Protein AF-A0A8T5UXK4-F1 (afdb_monomer)

Secondary structure (DSSP, 8-state):
--SS-TTTS-EEEEE-HHHHHHHHHTT-HHHHHHHHHHH-TTTTTTEEEEE------S-HHHHTS-BEEEEE-TTSEEEEEEPPSSS---S------S-TT---------EEHHHHHHHHHHHHT-S---HHHHHHHHHHHHGGGSTT--SEEE---HHHHHHHHHHHTTSSS--EEE-HHHHHHHHHHHHHHTT---EEEEETTEEEEE---HHHHHHHHHHHH-TTS--S-GGGGGGHHHHHHHHHHHHHHHHHHHHHHHS--SHHHHHHHHHHHHHHHHHHHHHHHHHHHHHHHHHT---SSGGG----TTTTTTTHHHHHHHH-HHHHHHHHHTHHHHHHHHHHHHHHHHTTS--EEEEEEETTEEEEEEEE-HHHHHHHHHS--SS-TTTHHHHTTEEEE-TT--EEEEHHHHHHHHHHHHHHHHHHHHHHTT---HHHHHHHTT-SHHHHHHHHHHHSPPP--

Sequence (469 aa):
MLKESLFKENLNISIDSESFQDLLLNKNKNAEIILEQLTSSENVKYFEIIRSPLETDSPELLKKIPYFTIKETQDSKLRYGMNDLSALYTHNPLKISEHPNNILSYSQIRFTRKISYEIGKRILNKSDLNEAEINAMKLMIIQPYLKSNAKIFITENPLILKCKEKFYHIIDYPPIIVNLEIAKEIIGLYMRYKNNYDININSDNININFPINKHEFYENSLLLKISNLPFRSDNFGDLTKPLINRFLYLLMSLDEIGIQHYNGTDRTSMFNSLYHFNYFLSLITGIFDNLAIITKNKYEIFAETNNDITLNPKNSKKIILKGIKQKNESLYKHLVYYSEFIGLIHELRNTIMHNEMLENGAFHKNPYVVAKGVKIPNKIFKKLKMCPNDLDKSKKHEFWGVLTVDSNNNGYVDLFKFTKSSCIELFRFTNTYMELIGQNNFIMVLKKEKSSYPEFLELFEKNKFDLVL

Solvent-accessible surface area (backbone atoms only — not comparable to full-atom values): 26357 Å² total; per-residue (Å²): 89,68,97,53,54,55,67,80,59,61,43,24,35,31,36,37,40,68,44,51,44,58,36,53,78,67,66,34,61,69,59,49,53,51,51,51,55,57,65,30,82,86,36,46,82,50,40,46,66,38,27,46,70,64,95,69,92,58,64,70,74,66,72,75,47,52,42,40,42,77,45,74,43,98,83,49,36,40,47,72,47,66,75,81,88,90,86,85,90,84,81,83,83,79,87,75,76,98,54,101,82,72,84,69,89,72,80,80,67,76,47,25,66,66,52,26,42,57,53,36,26,64,62,70,71,42,97,70,78,56,71,69,53,32,50,45,33,44,59,60,67,46,42,51,70,40,94,72,48,25,53,30,34,40,40,70,50,65,68,51,70,72,38,47,72,57,46,45,77,75,44,85,62,55,41,50,78,33,38,68,71,58,44,42,38,52,52,30,43,45,34,52,72,72,70,48,54,58,34,60,43,81,54,97,93,41,78,45,76,43,84,41,54,73,66,58,47,44,48,58,56,45,46,76,58,27,36,18,49,78,75,88,54,84,86,67,58,81,65,50,54,64,43,52,51,35,52,42,52,33,55,53,28,49,46,53,24,43,46,28,66,67,32,41,91,50,73,64,36,52,51,52,28,49,54,33,48,53,51,34,42,52,31,54,53,48,43,42,34,46,52,29,49,54,48,30,65,76,67,68,48,83,63,98,47,76,82,44,48,32,61,46,58,90,61,12,70,70,46,47,52,49,49,34,46,77,75,37,57,67,52,35,52,52,51,60,61,43,34,43,45,50,37,43,50,54,49,50,42,49,48,37,75,72,59,85,42,60,58,82,40,85,36,62,86,39,102,48,48,71,46,62,21,43,46,37,56,36,72,58,44,54,33,62,75,61,32,77,67,96,60,57,81,85,49,48,46,61,51,50,18,48,75,51,66,49,97,81,52,25,28,23,27,27,59,49,43,28,51,40,43,49,47,56,52,48,33,55,50,49,26,55,49,30,38,66,76,68,37,60,48,42,56,61,50,38,54,74,70,66,49,69,58,55,60,50,49,54,50,48,64,71,45,46,56,54,64,88,112

Structure (mmCIF, N/CA/C/O backbone):
data_AF-A0A8T5UXK4-F1
#
_entry.id   AF-A0A8T5UXK4-F1
#
loop_
_atom_site.group_PDB
_atom_site.id
_atom_site.type_symbol
_atom_site.label_atom_id
_atom_site.label_alt_id
_atom_site.label_comp_id
_atom_site.label_asym_id
_atom_site.label_entity_id
_atom_site.label_seq_id
_atom_site.pdbx_PDB_ins_code
_atom_site.Cartn_x
_atom_site.Cartn_y
_atom_site.Cartn_z
_atom_site.occupancy
_atom_site.B_iso_or_equiv
_atom_site.auth_seq_id
_atom_site.auth_comp_id
_atom_site.auth_asym_id
_atom_site.auth_atom_id
_atom_site.pdbx_PDB_model_num
ATOM 1 N N . MET A 1 1 ? 16.036 -11.511 -10.199 1.00 48.56 1 MET A N 1
ATOM 2 C CA . MET A 1 1 ? 15.850 -10.636 -9.026 1.00 48.56 1 MET A CA 1
ATOM 3 C C . MET A 1 1 ? 17.142 -9.884 -8.736 1.00 48.56 1 MET A C 1
ATOM 5 O O . MET A 1 1 ? 18.206 -10.457 -8.955 1.00 48.56 1 MET A O 1
ATOM 9 N N . LEU A 1 2 ? 17.049 -8.610 -8.335 1.00 49.19 2 LEU A N 1
ATOM 10 C CA . LEU A 1 2 ? 18.198 -7.721 -8.137 1.00 49.19 2 LEU A CA 1
ATOM 11 C C . LEU A 1 2 ? 19.174 -8.336 -7.120 1.00 49.19 2 LEU A C 1
ATOM 13 O O . LEU A 1 2 ? 18.777 -8.677 -6.009 1.00 49.19 2 LEU A O 1
ATOM 17 N N . LYS A 1 3 ? 20.452 -8.473 -7.494 1.00 49.97 3 LYS A N 1
ATOM 18 C CA . LYS A 1 3 ? 21.532 -8.763 -6.531 1.00 49.97 3 LYS A CA 1
ATOM 19 C C . LYS A 1 3 ? 21.742 -7.604 -5.547 1.00 49.97 3 LYS A C 1
ATOM 21 O O . LYS A 1 3 ? 22.418 -7.769 -4.537 1.00 49.97 3 LYS A O 1
ATOM 26 N N . GLU A 1 4 ? 21.152 -6.452 -5.845 1.00 60.50 4 GLU A N 1
ATOM 27 C CA . GLU A 1 4 ? 21.333 -5.191 -5.144 1.00 60.50 4 GLU A CA 1
ATOM 28 C C . GLU A 1 4 ? 19.994 -4.665 -4.624 1.00 60.50 4 GLU A C 1
ATOM 30 O O . GLU A 1 4 ? 18.942 -4.859 -5.231 1.00 60.50 4 GLU A O 1
ATOM 35 N N . SER A 1 5 ? 20.027 -3.995 -3.475 1.00 74.81 5 SER A N 1
ATOM 36 C CA . SER A 1 5 ? 18.825 -3.421 -2.868 1.00 74.81 5 SER A CA 1
ATOM 37 C C . SER A 1 5 ? 18.276 -2.285 -3.729 1.00 74.81 5 SER A C 1
ATOM 39 O O . SER A 1 5 ? 19.013 -1.374 -4.113 1.00 74.81 5 SER A O 1
ATOM 41 N N . LEU A 1 6 ? 16.967 -2.331 -3.992 1.00 81.38 6 LEU A N 1
ATOM 42 C CA . LEU A 1 6 ? 16.263 -1.341 -4.807 1.00 81.38 6 LEU A CA 1
ATOM 43 C C . LEU A 1 6 ? 16.404 0.080 -4.241 1.00 81.38 6 LEU A C 1
ATOM 45 O O . LEU A 1 6 ? 16.559 1.021 -5.009 1.00 81.38 6 LEU A O 1
ATOM 49 N N . PHE A 1 7 ? 16.375 0.238 -2.913 1.00 84.00 7 PHE A N 1
ATOM 50 C CA . PHE A 1 7 ? 16.282 1.554 -2.270 1.00 84.00 7 PHE A CA 1
ATOM 51 C C . PHE A 1 7 ? 17.618 2.147 -1.791 1.00 84.00 7 PHE A C 1
ATOM 53 O O . PHE A 1 7 ? 17.647 3.295 -1.346 1.00 84.00 7 PHE A O 1
ATOM 60 N N . LYS A 1 8 ? 18.744 1.421 -1.883 1.00 80.38 8 LYS A N 1
ATOM 61 C CA . LYS A 1 8 ? 20.048 1.933 -1.408 1.00 80.38 8 LYS A CA 1
ATOM 62 C C . LYS A 1 8 ? 20.527 3.165 -2.179 1.00 80.38 8 LYS A C 1
ATOM 64 O O . LYS A 1 8 ? 20.945 4.142 -1.561 1.00 80.38 8 LYS A O 1
ATOM 69 N N . GLU A 1 9 ? 20.413 3.142 -3.496 1.00 85.31 9 GLU A N 1
ATOM 70 C CA . GLU A 1 9 ? 20.922 4.181 -4.402 1.00 85.31 9 GLU A CA 1
ATOM 71 C C . GLU A 1 9 ? 19.779 5.034 -4.956 1.00 85.31 9 GLU A C 1
ATOM 73 O O . GLU A 1 9 ? 18.682 5.003 -4.394 1.00 85.31 9 GLU A O 1
ATOM 78 N N . ASN A 1 10 ? 20.048 5.794 -6.021 1.00 86.94 10 ASN A N 1
ATOM 79 C CA . ASN A 1 10 ? 19.015 6.403 -6.846 1.00 86.94 10 ASN A CA 1
ATOM 80 C C . ASN A 1 10 ? 18.145 5.319 -7.491 1.00 86.94 10 ASN A C 1
ATOM 82 O O . ASN A 1 10 ? 18.608 4.212 -7.801 1.00 86.94 10 ASN A O 1
ATOM 86 N N . LEU A 1 11 ? 16.861 5.632 -7.650 1.00 89.38 11 LEU A N 1
ATOM 87 C CA . LEU A 1 11 ? 15.908 4.717 -8.248 1.00 89.38 11 LEU A CA 1
ATOM 88 C C . LEU A 1 11 ? 15.863 4.954 -9.755 1.00 89.38 11 LEU A C 1
ATOM 90 O O . LEU A 1 11 ? 15.383 5.987 -10.223 1.00 89.38 11 LEU A O 1
ATOM 94 N N . ASN A 1 12 ? 16.361 3.972 -10.502 1.00 90.69 12 ASN A N 1
ATOM 95 C CA . ASN A 1 12 ? 16.486 4.068 -11.949 1.00 90.69 12 ASN A CA 1
ATOM 96 C C . ASN A 1 12 ? 15.210 3.523 -12.594 1.00 90.69 12 ASN A C 1
ATOM 98 O O . ASN A 1 12 ? 14.883 2.343 -12.439 1.00 90.69 12 ASN A O 1
ATOM 102 N N . ILE A 1 13 ? 14.477 4.386 -13.289 1.00 92.19 13 ILE A N 1
ATOM 103 C CA . ILE A 1 13 ? 13.129 4.125 -13.791 1.00 92.19 13 ILE A CA 1
ATOM 104 C C . ILE A 1 13 ? 13.110 4.306 -15.304 1.00 92.19 13 ILE A C 1
ATOM 106 O O . ILE A 1 13 ? 13.585 5.301 -15.845 1.00 92.19 13 ILE A O 1
ATOM 110 N N . SER A 1 14 ? 12.513 3.343 -15.989 1.00 93.19 14 SER A N 1
ATOM 111 C CA . SER A 1 14 ? 12.133 3.469 -17.387 1.00 93.19 14 SER A CA 1
ATOM 112 C C . SER A 1 14 ? 10.615 3.539 -17.496 1.00 93.19 14 SER A C 1
ATOM 114 O O . SER A 1 14 ? 9.914 2.785 -16.818 1.00 93.19 14 SER A O 1
ATOM 116 N N . ILE A 1 15 ? 10.101 4.430 -18.339 1.00 94.19 15 ILE A N 1
ATOM 117 C CA . ILE A 1 15 ? 8.664 4.549 -18.604 1.00 94.19 15 ILE A CA 1
ATOM 118 C C . ILE A 1 15 ? 8.342 4.236 -20.061 1.00 94.19 15 ILE A C 1
ATOM 120 O O .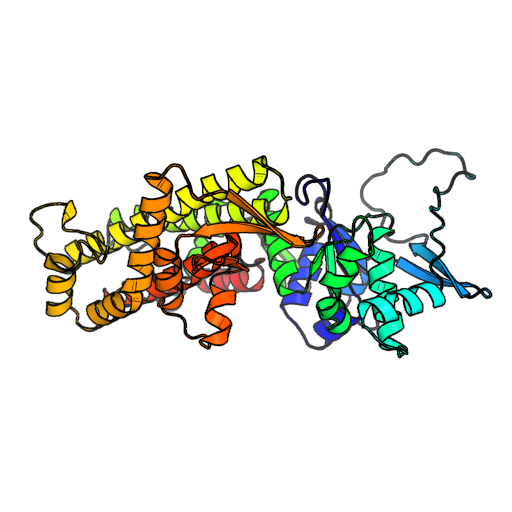 ILE A 1 15 ? 9.085 4.574 -20.986 1.00 94.19 15 ILE A O 1
ATOM 124 N N . ASP A 1 16 ? 7.204 3.590 -20.261 1.00 94.44 16 ASP A N 1
ATOM 125 C CA . ASP A 1 16 ? 6.630 3.369 -21.576 1.00 94.44 16 ASP A CA 1
ATOM 126 C C . ASP A 1 16 ? 5.883 4.620 -22.058 1.00 94.44 16 ASP A C 1
ATOM 128 O O . ASP A 1 16 ? 4.783 4.919 -21.592 1.00 94.44 16 ASP A O 1
ATOM 132 N N . SER A 1 17 ? 6.494 5.360 -22.984 1.00 92.62 17 SER A N 1
ATOM 133 C CA . SER A 1 17 ? 5.953 6.602 -23.534 1.00 92.62 17 SER A CA 1
ATOM 134 C C . SER A 1 17 ? 4.574 6.433 -24.160 1.00 92.62 17 SER A C 1
ATOM 136 O O . SER A 1 17 ? 3.774 7.348 -24.028 1.00 92.62 17 SER A O 1
ATOM 138 N N . GLU A 1 18 ? 4.286 5.306 -24.819 1.00 91.81 18 GLU A N 1
ATOM 139 C CA . GLU A 1 18 ? 2.985 5.081 -25.471 1.00 91.81 18 GLU A CA 1
ATOM 140 C C . GLU A 1 18 ? 1.888 4.952 -24.413 1.00 91.81 18 GLU A C 1
ATOM 142 O O . GLU A 1 18 ? 0.936 5.731 -24.409 1.00 91.81 18 GLU A O 1
ATOM 147 N N . SER A 1 19 ? 2.110 4.079 -23.421 1.00 93.12 19 SER A N 1
ATOM 148 C CA . SER A 1 19 ? 1.223 3.952 -22.260 1.00 93.12 19 SER A CA 1
ATOM 149 C C . SER A 1 19 ? 0.988 5.306 -21.580 1.00 93.12 19 SER A C 1
ATOM 151 O O . SER A 1 19 ? -0.153 5.695 -21.345 1.00 93.12 19 SER A O 1
ATOM 153 N N . PHE A 1 20 ? 2.056 6.046 -21.259 1.00 93.12 20 PHE A N 1
ATOM 154 C CA . PHE A 1 20 ? 1.928 7.331 -20.566 1.00 93.12 20 PHE A CA 1
ATOM 155 C C . PHE A 1 20 ? 1.267 8.408 -21.428 1.00 93.12 20 PHE A C 1
ATOM 157 O O . PHE A 1 20 ? 0.506 9.207 -20.892 1.00 93.12 20 PHE A O 1
ATOM 164 N N . GLN A 1 21 ? 1.510 8.442 -22.739 1.00 91.75 21 GLN A N 1
ATOM 165 C CA . GLN A 1 21 ? 0.845 9.385 -23.633 1.00 91.75 21 GLN A CA 1
ATOM 166 C C . GLN A 1 21 ? -0.669 9.172 -23.619 1.00 91.75 21 GLN A C 1
ATOM 168 O O . GLN A 1 21 ? -1.404 10.130 -23.373 1.00 91.75 21 GLN A O 1
ATOM 173 N N . ASP A 1 22 ? -1.130 7.933 -23.785 1.00 91.19 22 ASP A N 1
ATOM 174 C CA . ASP A 1 22 ? -2.557 7.609 -23.746 1.00 91.19 22 ASP A CA 1
ATOM 175 C C . ASP A 1 22 ? -3.181 7.964 -22.390 1.00 91.19 22 ASP A C 1
ATOM 177 O O . ASP A 1 22 ? -4.264 8.548 -22.319 1.00 91.19 22 ASP A O 1
ATOM 181 N N . LEU A 1 23 ? -2.488 7.659 -21.292 1.00 92.50 23 LEU A N 1
ATOM 182 C CA . LEU A 1 23 ? -2.947 7.972 -19.939 1.00 92.50 23 LEU A CA 1
ATOM 183 C C . LEU A 1 23 ? -3.082 9.483 -19.699 1.00 92.50 23 LEU A C 1
ATOM 185 O O . LEU A 1 23 ? -4.084 9.920 -19.132 1.00 92.50 23 LEU A O 1
ATOM 189 N N . LEU A 1 24 ? -2.106 10.281 -20.137 1.00 90.62 24 LEU A N 1
ATOM 190 C CA . LEU A 1 24 ? -2.116 11.737 -19.973 1.00 90.62 24 LEU A CA 1
ATOM 191 C C . LEU A 1 24 ? -3.183 12.405 -20.847 1.00 90.62 24 LEU A C 1
ATOM 193 O O . LEU A 1 24 ? -3.889 13.292 -20.374 1.00 90.62 24 LEU A O 1
ATOM 197 N N . LEU A 1 25 ? -3.362 11.952 -22.093 1.00 89.75 25 LEU A N 1
ATOM 198 C CA . LEU A 1 25 ? -4.440 12.439 -22.965 1.00 89.75 25 LEU A CA 1
ATOM 199 C C . LEU A 1 25 ? -5.825 12.183 -22.352 1.00 89.75 25 LEU A C 1
ATOM 201 O O . LEU A 1 25 ? -6.734 13.000 -22.494 1.00 89.75 25 LEU A O 1
ATOM 205 N N . ASN A 1 26 ? -5.957 11.091 -21.598 1.00 90.50 26 ASN A N 1
ATOM 206 C CA . ASN A 1 26 ? -7.164 10.736 -20.857 1.00 90.50 26 ASN A CA 1
ATOM 207 C C . ASN A 1 26 ? -7.222 11.317 -19.428 1.00 90.50 26 ASN A C 1
ATOM 209 O O . ASN A 1 26 ? -8.090 10.917 -18.650 1.00 90.50 26 ASN A O 1
ATOM 213 N N . LYS A 1 27 ? -6.333 12.258 -19.065 1.00 89.06 27 LYS A N 1
ATOM 214 C CA . LYS A 1 27 ? -6.278 12.916 -17.741 1.00 89.06 27 LYS A CA 1
ATOM 215 C C . LYS A 1 27 ? -6.198 11.922 -16.577 1.00 89.06 27 LYS A C 1
ATOM 217 O O . LYS A 1 27 ? -6.875 12.059 -15.550 1.00 89.06 27 LYS A O 1
ATOM 222 N N . ASN A 1 28 ? -5.412 10.859 -16.749 1.00 90.44 28 ASN A N 1
ATOM 223 C CA . ASN A 1 28 ? -5.184 9.889 -15.690 1.00 90.44 28 ASN A CA 1
ATOM 224 C C . ASN A 1 28 ? -4.323 10.512 -14.582 1.00 90.44 28 ASN A C 1
ATOM 226 O O . ASN A 1 28 ? -3.107 10.644 -14.715 1.00 90.44 28 ASN A O 1
ATOM 230 N N . LYS A 1 29 ? -4.961 10.813 -13.449 1.00 85.69 29 LYS A N 1
ATOM 231 C CA . LYS A 1 29 ? -4.320 11.451 -12.290 1.00 85.69 29 LYS A CA 1
ATOM 232 C C . LYS A 1 29 ? -3.095 10.705 -11.762 1.00 85.69 29 LYS A C 1
ATOM 234 O O . LYS A 1 29 ? -2.141 11.334 -11.330 1.00 85.69 29 LYS A O 1
ATOM 239 N N . ASN A 1 30 ? -3.094 9.369 -11.776 1.00 86.94 30 ASN A N 1
ATOM 240 C CA . ASN A 1 30 ? -1.950 8.610 -11.261 1.00 86.94 30 ASN A CA 1
ATOM 241 C C . ASN A 1 30 ? -0.724 8.760 -12.170 1.00 86.94 30 ASN A C 1
ATOM 243 O O . ASN A 1 30 ? 0.391 8.851 -11.662 1.00 86.94 30 ASN A O 1
ATOM 247 N N . ALA A 1 31 ? -0.926 8.809 -13.491 1.00 90.69 31 ALA A N 1
ATOM 248 C CA . ALA A 1 31 ? 0.154 9.073 -14.435 1.00 90.69 31 ALA A CA 1
ATOM 249 C C . ALA A 1 31 ? 0.726 10.486 -14.246 1.00 90.69 31 ALA A C 1
ATOM 251 O O . ALA A 1 31 ? 1.945 10.634 -14.193 1.00 90.69 31 ALA A O 1
ATOM 252 N N . GLU A 1 32 ? -0.141 11.492 -14.078 1.00 87.56 32 GLU A N 1
ATOM 253 C CA . GLU A 1 32 ? 0.258 12.876 -13.785 1.00 87.56 32 GLU A CA 1
ATOM 254 C C . GLU A 1 32 ? 1.106 12.946 -12.508 1.00 87.56 32 GLU A C 1
ATOM 256 O O . GLU A 1 32 ? 2.269 13.335 -12.581 1.00 87.56 32 GLU A O 1
ATOM 261 N N . ILE A 1 33 ? 0.590 12.442 -11.378 1.00 85.25 33 ILE A N 1
ATOM 262 C CA . ILE A 1 33 ? 1.294 12.438 -10.083 1.00 85.25 33 ILE A CA 1
ATOM 263 C C . ILE A 1 33 ? 2.657 11.748 -10.191 1.00 85.25 33 ILE A C 1
ATOM 265 O O . ILE A 1 33 ? 3.653 12.261 -9.682 1.00 85.25 33 ILE A O 1
ATOM 269 N N . ILE A 1 34 ? 2.728 10.586 -10.855 1.00 89.12 34 ILE A N 1
ATOM 270 C CA . ILE A 1 34 ? 3.999 9.880 -11.049 1.00 89.12 34 ILE A CA 1
ATOM 271 C C . ILE A 1 34 ? 4.983 10.771 -11.811 1.00 89.12 34 ILE A C 1
ATOM 273 O O . ILE A 1 34 ? 6.104 10.957 -11.345 1.00 89.12 34 ILE A O 1
ATOM 277 N N . LEU A 1 35 ? 4.594 11.347 -12.951 1.00 88.88 35 LEU A N 1
ATOM 278 C CA . LEU A 1 35 ? 5.514 12.158 -13.749 1.00 88.88 35 LEU A CA 1
ATOM 279 C C . LEU A 1 35 ? 5.935 13.444 -13.041 1.00 88.88 35 LEU A C 1
ATOM 281 O O . LEU A 1 35 ? 7.113 13.793 -13.079 1.00 88.88 35 LEU A O 1
ATOM 285 N N . GLU A 1 36 ? 5.015 14.138 -12.381 1.00 84.56 36 GLU A N 1
ATOM 286 C CA . GLU A 1 36 ? 5.309 15.364 -11.635 1.00 84.56 36 GLU A CA 1
ATOM 287 C C . GLU A 1 36 ? 6.342 15.118 -10.542 1.00 84.56 36 GLU A C 1
ATOM 289 O O . GLU A 1 36 ? 7.294 15.875 -10.376 1.00 84.56 36 GLU A O 1
ATOM 294 N N . GLN A 1 37 ? 6.200 14.008 -9.835 1.00 83.88 37 GLN A N 1
ATOM 295 C CA . GLN A 1 37 ? 7.103 13.644 -8.762 1.00 83.88 37 GLN A CA 1
ATOM 296 C C . GLN A 1 37 ? 8.458 13.167 -9.269 1.00 83.88 37 GLN A C 1
ATOM 298 O O . GLN A 1 37 ? 9.480 13.502 -8.676 1.00 83.88 37 GLN A O 1
ATOM 303 N N . LEU A 1 38 ? 8.474 12.416 -10.369 1.00 86.75 38 LEU A N 1
ATOM 304 C CA . LEU A 1 38 ? 9.701 11.974 -11.019 1.00 86.75 38 LEU A CA 1
ATOM 305 C C . LEU A 1 38 ? 10.478 13.148 -11.639 1.00 86.75 38 LEU A C 1
ATOM 307 O O . LEU A 1 38 ? 11.703 13.112 -11.688 1.00 86.75 38 LEU A O 1
ATOM 311 N N . THR A 1 39 ? 9.790 14.203 -12.083 1.00 84.88 39 THR A N 1
ATOM 312 C CA . THR A 1 39 ? 10.406 15.354 -12.769 1.00 84.88 39 THR A CA 1
ATOM 313 C C . THR A 1 39 ? 10.548 16.612 -11.908 1.00 84.88 39 THR A C 1
ATOM 315 O O . THR A 1 39 ? 11.133 17.591 -12.372 1.00 84.88 39 THR A O 1
ATOM 318 N N . SER A 1 40 ? 10.052 16.610 -10.664 1.00 81.12 40 SER A N 1
ATOM 319 C CA . SER A 1 40 ? 10.208 17.732 -9.729 1.00 81.12 40 SER A CA 1
ATOM 320 C C . SER A 1 40 ? 11.686 18.002 -9.448 1.00 81.12 40 SER A C 1
ATOM 322 O O . SER A 1 40 ? 12.443 17.076 -9.153 1.00 81.12 40 SER A O 1
ATOM 324 N N . SER A 1 41 ? 12.096 19.273 -9.494 1.00 79.00 41 SER A N 1
ATOM 325 C CA . SER A 1 41 ? 13.489 19.702 -9.299 1.00 79.00 41 SER A CA 1
ATOM 326 C C . SER A 1 41 ? 14.094 19.200 -7.987 1.00 79.00 41 SER A C 1
ATOM 328 O O . SER A 1 41 ? 15.270 18.845 -7.952 1.00 79.00 41 SER A O 1
ATOM 330 N N . GLU A 1 42 ? 13.287 19.103 -6.929 1.00 79.81 42 GLU A N 1
ATOM 331 C CA . GLU A 1 42 ? 13.713 18.583 -5.624 1.00 79.81 42 GLU A CA 1
ATOM 332 C C . GLU A 1 42 ? 13.943 17.069 -5.626 1.00 79.81 42 GLU A C 1
ATOM 334 O O . GLU A 1 42 ? 14.748 16.548 -4.846 1.00 79.81 42 GLU A O 1
ATOM 339 N N . ASN A 1 43 ? 13.260 16.361 -6.526 1.00 83.62 43 ASN A N 1
ATOM 340 C CA . ASN A 1 43 ? 13.241 14.909 -6.585 1.00 83.62 43 ASN A CA 1
ATOM 341 C C . ASN A 1 43 ? 14.219 14.316 -7.601 1.00 83.62 43 ASN A C 1
ATOM 343 O O . ASN A 1 43 ? 14.570 13.144 -7.476 1.00 83.62 43 ASN A O 1
ATOM 347 N N . VAL A 1 44 ? 14.725 15.108 -8.553 1.00 83.12 44 VAL A N 1
ATOM 348 C CA . VAL A 1 44 ? 15.713 14.660 -9.557 1.00 83.12 44 VAL A CA 1
ATOM 349 C C . VAL A 1 44 ? 16.968 14.056 -8.907 1.00 83.12 44 VAL A C 1
ATOM 351 O O . VAL A 1 44 ? 17.596 13.171 -9.476 1.00 83.12 44 VAL A O 1
ATOM 354 N N . LYS A 1 45 ? 17.310 14.449 -7.672 1.00 87.00 45 LYS A N 1
ATOM 355 C CA . LYS A 1 45 ? 18.420 13.842 -6.913 1.00 87.00 45 LYS A CA 1
ATOM 356 C C . LYS A 1 45 ? 18.175 12.389 -6.487 1.00 87.00 45 LYS A C 1
ATOM 358 O O . LYS A 1 45 ? 19.132 11.706 -6.145 1.00 87.00 45 LYS A O 1
ATOM 363 N N . TYR A 1 46 ? 16.921 11.934 -6.472 1.00 89.00 46 TYR A N 1
ATOM 364 C CA . TYR A 1 46 ? 16.528 10.593 -6.036 1.00 89.00 46 TYR A CA 1
ATOM 365 C C . TYR A 1 46 ? 16.234 9.634 -7.194 1.00 89.00 46 TYR A C 1
ATOM 367 O O . TYR A 1 46 ? 16.227 8.420 -6.964 1.00 89.00 46 TYR A O 1
ATOM 375 N N . PHE A 1 47 ? 15.984 10.144 -8.402 1.00 90.25 47 PHE A N 1
ATOM 376 C CA . PHE A 1 47 ? 15.513 9.357 -9.540 1.00 90.25 47 PHE A CA 1
ATOM 377 C C . PHE A 1 47 ? 16.383 9.566 -10.777 1.00 90.25 47 PHE A C 1
ATOM 379 O O . PHE A 1 47 ? 16.679 10.694 -11.156 1.00 90.25 47 PHE A O 1
ATOM 386 N N . GLU A 1 48 ? 16.705 8.474 -11.468 1.00 89.62 48 GLU A N 1
ATOM 387 C CA . GLU A 1 48 ? 17.220 8.528 -12.838 1.00 89.62 48 GLU A CA 1
ATOM 388 C C . GLU A 1 48 ? 16.139 7.992 -13.769 1.00 89.62 48 GLU A C 1
ATOM 390 O O . GLU A 1 48 ? 15.817 6.805 -13.725 1.00 89.62 48 GLU A O 1
ATOM 395 N N . ILE A 1 49 ? 15.544 8.855 -14.593 1.00 89.12 49 ILE A N 1
ATOM 396 C CA . ILE A 1 49 ? 14.398 8.472 -15.424 1.00 89.12 49 ILE A CA 1
ATOM 397 C C . ILE A 1 49 ? 14.761 8.526 -16.899 1.00 89.12 49 ILE A C 1
ATOM 399 O O . ILE A 1 49 ? 15.409 9.461 -17.364 1.00 89.12 49 ILE A O 1
ATOM 403 N N . ILE A 1 50 ? 14.293 7.529 -17.640 1.00 89.69 50 ILE A N 1
ATOM 404 C CA . ILE A 1 50 ? 14.333 7.492 -19.098 1.00 89.69 50 ILE A CA 1
ATOM 405 C C . ILE A 1 50 ? 12.980 7.018 -19.634 1.00 89.69 50 ILE A C 1
ATOM 407 O O . ILE A 1 50 ? 12.254 6.300 -18.951 1.00 89.69 50 ILE A O 1
ATOM 411 N N . ARG A 1 51 ? 12.620 7.392 -20.860 1.00 90.00 51 ARG A N 1
ATOM 412 C CA . ARG A 1 51 ? 11.403 6.900 -21.521 1.00 90.00 51 ARG A CA 1
ATOM 413 C C . ARG A 1 51 ? 11.685 6.178 -22.834 1.00 90.00 51 ARG A C 1
ATOM 415 O O . ARG A 1 51 ? 12.708 6.422 -23.479 1.00 90.00 51 ARG A O 1
ATOM 422 N N . SER A 1 52 ? 10.767 5.301 -23.239 1.00 88.94 52 SER A N 1
ATOM 423 C CA . SER A 1 52 ? 10.794 4.667 -24.562 1.00 88.94 52 SER A CA 1
ATOM 424 C C . SER A 1 52 ? 10.661 5.702 -25.689 1.00 88.94 52 SER A C 1
ATOM 426 O O . SER A 1 52 ? 10.090 6.775 -25.476 1.00 88.94 52 SER A O 1
ATOM 428 N N . PRO A 1 53 ? 11.209 5.442 -26.888 1.00 82.00 53 PRO A N 1
ATOM 429 C CA . PRO A 1 53 ? 11.101 6.377 -27.999 1.00 82.00 53 PRO A CA 1
ATOM 430 C C . PRO A 1 53 ? 9.643 6.530 -28.426 1.00 82.00 53 PRO A C 1
ATOM 432 O O . PRO A 1 53 ? 8.989 5.553 -28.778 1.00 82.00 53 PRO A O 1
ATOM 435 N N . LEU A 1 54 ? 9.171 7.771 -28.425 1.00 81.56 54 LEU A N 1
ATOM 436 C CA . LEU A 1 54 ? 7.899 8.175 -29.009 1.00 81.56 54 LEU A CA 1
ATOM 437 C C . LEU A 1 54 ? 8.011 9.648 -29.394 1.00 81.56 54 LEU A C 1
ATOM 439 O O . LEU A 1 54 ? 8.392 10.473 -28.549 1.00 81.56 54 LEU A O 1
ATOM 443 N N . GLU A 1 55 ? 7.717 9.951 -30.658 1.00 69.12 55 GLU A N 1
ATOM 444 C CA . GLU A 1 55 ? 7.435 11.315 -31.098 1.00 69.12 55 GLU A CA 1
ATOM 445 C C . GLU A 1 55 ? 6.080 11.691 -30.509 1.00 69.12 55 GLU A C 1
ATOM 447 O O . GLU A 1 55 ? 5.054 11.108 -30.841 1.00 69.12 55 GLU A O 1
ATOM 452 N N . THR A 1 56 ? 6.115 12.573 -29.518 1.00 61.12 56 THR A N 1
ATOM 453 C CA . THR A 1 56 ? 4.978 12.831 -28.645 1.00 61.12 56 THR A CA 1
ATOM 454 C C . THR A 1 56 ? 4.465 14.249 -28.854 1.00 61.12 56 THR A C 1
ATOM 456 O O . THR A 1 56 ? 5.152 15.219 -28.519 1.00 61.12 56 THR A O 1
ATOM 459 N N . ASP A 1 57 ? 3.209 14.363 -29.276 1.00 62.62 57 ASP A N 1
ATOM 460 C CA . ASP A 1 57 ? 2.443 15.616 -29.222 1.00 62.62 57 ASP A CA 1
ATOM 461 C C . ASP A 1 57 ? 1.946 15.934 -27.794 1.00 62.62 57 ASP A C 1
ATOM 463 O O . ASP A 1 57 ? 1.441 17.023 -27.533 1.00 62.62 57 ASP A O 1
ATOM 467 N N . SER A 1 58 ? 2.126 14.985 -26.863 1.00 58.03 58 SER A N 1
ATOM 468 C CA . SER A 1 58 ? 1.657 14.994 -25.467 1.00 58.03 58 SER A CA 1
ATOM 469 C C . SER A 1 58 ? 2.152 16.197 -24.634 1.00 58.03 58 SER A C 1
ATOM 471 O O . SER A 1 58 ? 3.190 16.793 -24.963 1.00 58.03 58 SER A O 1
ATOM 473 N N . PRO A 1 59 ? 1.440 16.538 -23.534 1.00 62.22 59 PRO A N 1
ATOM 474 C CA . PRO A 1 59 ? 1.798 17.545 -22.531 1.00 62.22 59 PRO A CA 1
ATOM 475 C C . PRO A 1 59 ? 3.282 17.623 -22.149 1.00 62.22 59 PRO A C 1
ATOM 477 O O . PRO A 1 59 ? 4.011 16.629 -22.120 1.00 62.22 59 PRO A O 1
ATOM 480 N N . GLU A 1 60 ? 3.706 18.837 -21.783 1.00 69.38 60 GLU A N 1
ATOM 481 C CA . GLU A 1 60 ? 5.087 19.214 -21.445 1.00 69.38 60 GLU A CA 1
ATOM 482 C C . GLU A 1 60 ? 5.808 18.241 -20.498 1.00 69.38 60 GLU A C 1
ATOM 484 O O . GLU A 1 60 ? 7.022 18.081 -20.603 1.00 69.38 60 GLU A O 1
ATOM 489 N N . LEU A 1 61 ? 5.084 17.560 -19.602 1.00 76.56 61 LEU A N 1
ATOM 490 C CA . LEU A 1 61 ? 5.647 16.623 -18.624 1.00 76.56 61 LEU A CA 1
ATOM 491 C C . LEU A 1 61 ? 6.450 15.483 -19.268 1.00 76.56 61 LEU A C 1
ATOM 493 O O . LEU A 1 61 ? 7.573 15.222 -18.845 1.00 76.56 61 LEU A O 1
ATOM 497 N N . LEU A 1 62 ? 5.931 14.837 -20.320 1.00 81.56 62 LEU A N 1
ATOM 498 C CA . LEU A 1 62 ? 6.643 13.726 -20.969 1.00 81.56 62 LEU A CA 1
ATOM 499 C C . LEU A 1 62 ? 7.859 14.226 -21.771 1.00 81.56 62 LEU A C 1
ATOM 501 O O . LEU A 1 62 ? 8.863 13.522 -21.900 1.00 81.56 62 LEU A O 1
ATOM 505 N N . LYS A 1 63 ? 7.799 15.470 -22.270 1.00 82.19 63 LYS A N 1
ATOM 506 C CA . LYS A 1 63 ? 8.898 16.123 -23.000 1.00 82.19 63 LYS A CA 1
ATOM 507 C C . LYS A 1 63 ? 10.088 16.461 -22.097 1.00 82.19 63 LYS A C 1
ATOM 509 O O . LYS A 1 63 ? 11.209 16.501 -22.594 1.00 82.19 63 LYS A O 1
ATOM 514 N N . LYS A 1 64 ? 9.869 16.636 -20.786 1.00 82.81 64 LYS A N 1
ATOM 515 C CA . LYS A 1 64 ? 10.935 16.854 -19.787 1.00 82.81 64 LYS A CA 1
ATOM 516 C C . LYS A 1 64 ? 11.793 15.607 -19.538 1.00 82.81 64 LYS A C 1
ATOM 518 O O . LYS A 1 64 ? 12.867 15.723 -18.957 1.00 82.81 64 LYS A O 1
ATOM 523 N N . ILE A 1 65 ? 11.338 14.426 -19.963 1.00 85.62 65 ILE A N 1
ATOM 524 C CA . ILE A 1 65 ? 12.013 13.154 -19.687 1.00 85.62 65 ILE A CA 1
ATOM 525 C C . ILE A 1 65 ? 12.870 12.738 -20.890 1.00 85.62 65 ILE A C 1
ATOM 527 O O . ILE A 1 65 ? 12.350 12.646 -22.012 1.00 85.62 65 ILE A O 1
ATOM 531 N N . PRO A 1 66 ? 14.167 12.439 -20.682 1.00 85.50 66 PRO A N 1
ATOM 532 C CA . PRO A 1 66 ? 15.036 11.977 -21.753 1.00 85.50 66 PRO A CA 1
ATOM 533 C C . PRO A 1 66 ? 14.564 10.618 -22.274 1.00 85.50 66 PRO A C 1
ATOM 535 O O . PRO A 1 66 ? 14.105 9.762 -21.518 1.00 85.50 66 PRO A O 1
ATOM 538 N N . TYR A 1 67 ? 14.699 10.394 -23.578 1.00 82.56 67 TYR A N 1
ATOM 539 C CA . TYR A 1 67 ? 14.329 9.132 -24.216 1.00 82.56 67 TYR A CA 1
ATOM 540 C C . TYR A 1 67 ? 15.545 8.440 -24.820 1.00 82.56 67 TYR A C 1
ATOM 542 O O . TYR A 1 67 ? 16.497 9.083 -25.275 1.00 82.56 67 TYR A O 1
ATOM 550 N N . PHE A 1 68 ? 15.510 7.110 -24.847 1.00 80.00 68 PHE A N 1
ATOM 551 C CA . PHE A 1 68 ? 16.450 6.347 -25.661 1.00 80.00 68 PHE A CA 1
ATOM 552 C C . PHE A 1 68 ? 15.919 6.222 -27.086 1.00 80.00 68 PHE A C 1
ATOM 554 O O . PHE A 1 68 ? 14.714 6.158 -27.318 1.00 80.00 68 PHE A O 1
ATOM 561 N N . THR A 1 69 ? 16.823 6.156 -28.056 1.00 71.06 69 THR A N 1
ATOM 562 C CA . THR A 1 69 ? 16.477 5.852 -29.444 1.00 71.06 69 THR A CA 1
ATOM 563 C C . THR A 1 69 ? 16.700 4.393 -29.755 1.00 71.06 69 THR A C 1
ATOM 565 O O . THR A 1 69 ? 17.571 3.741 -29.179 1.00 71.06 69 THR A O 1
ATOM 568 N N . ILE A 1 70 ? 15.922 3.895 -30.711 1.00 67.31 70 ILE A N 1
ATOM 569 C CA . ILE A 1 70 ? 16.155 2.600 -31.327 1.00 67.31 70 ILE A CA 1
ATOM 570 C C . ILE A 1 70 ? 16.261 2.821 -32.834 1.00 67.31 70 ILE A C 1
ATOM 572 O O . ILE A 1 70 ? 15.273 3.152 -33.481 1.00 67.31 70 ILE A O 1
ATOM 576 N N . LYS A 1 71 ? 17.454 2.635 -33.396 1.00 66.81 71 LYS A N 1
ATOM 577 C CA . LYS A 1 71 ? 17.696 2.710 -34.839 1.00 66.81 71 LYS A CA 1
ATOM 578 C C . LYS A 1 71 ? 17.858 1.308 -35.397 1.00 66.81 71 LYS A C 1
ATOM 580 O O . LYS A 1 71 ? 18.738 0.568 -34.962 1.00 66.81 71 LYS A O 1
ATOM 585 N N . GLU A 1 72 ? 17.025 0.950 -36.365 1.00 60.12 72 GLU A N 1
ATOM 586 C CA . GLU A 1 72 ? 17.213 -0.263 -37.154 1.00 60.12 72 GLU A CA 1
ATOM 587 C C . GLU A 1 72 ? 18.165 0.046 -38.313 1.00 60.12 72 GLU A C 1
ATOM 589 O O . GLU A 1 72 ? 17.943 0.963 -39.099 1.00 60.12 72 GLU A O 1
ATOM 594 N N . THR A 1 73 ? 19.288 -0.662 -38.379 1.00 59.91 73 THR A N 1
ATOM 595 C CA . THR A 1 73 ? 20.226 -0.558 -39.501 1.00 59.91 73 THR A CA 1
ATOM 596 C C . THR A 1 73 ? 19.731 -1.398 -40.675 1.00 59.91 73 THR A C 1
ATOM 598 O O . THR A 1 73 ? 18.995 -2.357 -40.455 1.00 59.91 73 THR A O 1
ATOM 601 N N . GLN A 1 74 ? 20.243 -1.140 -41.881 1.00 52.66 74 GLN A N 1
ATOM 602 C CA . GLN A 1 74 ? 19.925 -1.891 -43.108 1.00 52.66 74 GLN A CA 1
ATOM 603 C C . GLN A 1 74 ? 20.071 -3.427 -42.976 1.00 52.66 74 GLN A C 1
ATOM 605 O O . GLN A 1 74 ? 19.347 -4.157 -43.640 1.00 52.66 74 GLN A O 1
ATOM 610 N N . ASP A 1 75 ? 20.902 -3.924 -42.050 1.00 55.34 75 ASP A N 1
ATOM 611 C CA . ASP A 1 75 ? 21.047 -5.360 -41.744 1.00 55.34 75 ASP A CA 1
ATOM 612 C C . ASP A 1 75 ? 20.029 -5.912 -40.709 1.00 55.34 75 ASP A C 1
ATOM 614 O O . ASP A 1 75 ? 20.296 -6.924 -40.055 1.00 55.34 75 ASP A O 1
ATOM 618 N N . SER A 1 76 ? 18.920 -5.214 -40.438 1.00 52.19 76 SER A N 1
ATOM 619 C CA . SER A 1 76 ? 17.946 -5.543 -39.370 1.00 52.19 76 SER A CA 1
ATOM 620 C C . SER A 1 76 ? 18.535 -5.606 -37.946 1.00 52.19 76 SER A C 1
ATOM 622 O O . SER A 1 76 ? 17.998 -6.278 -37.056 1.00 52.19 76 SER A O 1
ATOM 624 N N . LYS A 1 77 ? 19.661 -4.919 -37.706 1.00 48.62 77 LYS A N 1
ATOM 625 C CA . LYS A 1 77 ? 20.281 -4.767 -36.376 1.00 48.62 77 LYS A CA 1
ATOM 626 C C . LYS A 1 77 ? 19.711 -3.537 -35.682 1.00 48.62 77 LYS A C 1
ATOM 628 O O . LYS A 1 77 ? 19.662 -2.465 -36.273 1.00 48.62 77 LYS A O 1
ATOM 633 N N . LEU A 1 78 ? 19.343 -3.664 -34.415 1.00 47.28 78 LEU A N 1
ATOM 634 C CA . LEU A 1 78 ? 18.929 -2.549 -33.573 1.00 47.28 78 LEU A CA 1
ATOM 635 C C . LEU A 1 78 ? 20.164 -1.986 -32.872 1.00 47.28 78 LEU A C 1
ATOM 637 O O . LEU A 1 78 ? 20.873 -2.694 -32.156 1.00 47.28 78 LEU A O 1
ATOM 641 N N . ARG A 1 79 ? 20.420 -0.698 -33.084 1.00 50.72 79 ARG A N 1
ATOM 642 C CA . ARG A 1 79 ? 21.315 0.106 -32.255 1.00 50.72 79 ARG A CA 1
ATOM 643 C C . ARG A 1 79 ? 20.454 0.948 -31.335 1.00 50.72 79 ARG A C 1
ATOM 645 O O . ARG A 1 79 ? 19.497 1.567 -31.796 1.00 50.72 79 ARG A O 1
ATOM 652 N N . TYR A 1 80 ? 20.805 0.986 -30.061 1.00 51.06 80 TYR A N 1
ATOM 653 C CA . TYR A 1 80 ? 20.202 1.915 -29.122 1.00 51.06 80 TYR A CA 1
ATOM 654 C C . TYR A 1 80 ? 21.259 2.860 -28.579 1.00 51.06 80 TYR A C 1
ATOM 656 O O . TYR A 1 80 ? 22.426 2.503 -28.427 1.00 51.06 80 TYR A O 1
ATOM 664 N N . GLY A 1 81 ? 20.837 4.089 -28.342 1.00 49.19 81 GLY A N 1
ATOM 665 C CA . GLY A 1 81 ? 21.657 5.156 -27.800 1.00 49.19 81 GLY A CA 1
ATOM 666 C C . GLY A 1 81 ? 20.738 6.211 -27.215 1.00 49.19 81 GLY A C 1
ATOM 667 O O . GLY A 1 81 ? 19.598 6.361 -27.662 1.00 49.19 81 GLY A O 1
ATOM 668 N N . MET A 1 82 ? 21.200 6.929 -26.198 1.00 48.88 82 MET A N 1
ATOM 669 C CA . MET A 1 82 ? 20.520 8.167 -25.824 1.00 48.88 82 MET A CA 1
ATOM 670 C C . MET A 1 82 ? 20.685 9.145 -26.989 1.00 48.88 82 MET A C 1
ATOM 672 O O . MET A 1 82 ? 21.742 9.160 -27.622 1.00 48.88 82 MET A O 1
ATOM 676 N N . ASN A 1 83 ? 19.642 9.902 -27.327 1.00 42.12 83 ASN A N 1
ATOM 677 C CA . ASN A 1 83 ? 19.832 10.993 -28.278 1.00 42.12 83 ASN A CA 1
ATOM 678 C C . ASN A 1 83 ? 20.818 12.003 -27.674 1.00 42.12 83 ASN A C 1
ATOM 680 O O . ASN A 1 83 ? 20.689 12.367 -26.507 1.00 42.12 83 ASN A O 1
ATOM 684 N N . ASP A 1 84 ? 21.823 12.387 -28.456 1.00 39.44 84 ASP A N 1
ATOM 685 C CA . ASP A 1 84 ? 22.973 13.168 -28.007 1.00 39.44 84 ASP A CA 1
ATOM 686 C C . ASP A 1 84 ? 22.761 14.681 -28.247 1.00 39.44 84 ASP A C 1
ATOM 688 O O . ASP A 1 84 ? 22.253 15.074 -29.296 1.00 39.44 84 ASP A O 1
ATOM 692 N N . LEU A 1 85 ? 23.249 15.484 -27.285 1.00 35.72 85 LEU A N 1
ATOM 693 C CA . LEU A 1 85 ? 23.798 16.855 -27.402 1.00 35.72 85 LEU A CA 1
ATOM 694 C C . LEU A 1 85 ? 22.841 18.073 -27.474 1.00 35.72 85 LEU A C 1
ATOM 696 O O . LEU A 1 85 ? 22.482 18.515 -28.561 1.00 35.72 85 LEU A O 1
ATOM 700 N N . SER A 1 86 ? 22.534 18.697 -26.314 1.00 30.08 86 SER A N 1
ATOM 701 C CA . SER A 1 86 ? 22.646 20.168 -26.037 1.00 30.08 86 SER A CA 1
ATOM 702 C C . SER A 1 86 ? 21.688 20.759 -24.981 1.00 30.08 86 SER A C 1
ATOM 704 O O . SER A 1 86 ? 21.905 21.895 -24.566 1.00 30.08 86 SER A O 1
ATOM 706 N N . ALA A 1 87 ? 20.678 20.045 -24.478 1.00 28.08 87 ALA A N 1
ATOM 707 C CA . ALA A 1 87 ? 19.701 20.642 -23.557 1.00 28.08 87 ALA A CA 1
ATOM 708 C C . ALA A 1 87 ? 19.706 19.986 -22.164 1.00 28.08 87 ALA A C 1
ATOM 710 O O . ALA A 1 87 ? 19.431 18.798 -22.038 1.00 28.08 87 ALA A O 1
ATOM 711 N N . LEU A 1 88 ? 19.953 20.818 -21.141 1.00 26.28 88 LEU A N 1
ATOM 712 C CA . LEU A 1 88 ? 19.770 20.587 -19.696 1.00 26.28 88 LEU A CA 1
ATOM 713 C C . LEU A 1 88 ? 20.897 19.858 -18.940 1.00 26.28 88 LEU A C 1
ATOM 715 O O . LEU A 1 88 ? 20.659 18.957 -18.143 1.00 26.28 88 LEU A O 1
ATOM 719 N N . TYR A 1 89 ? 22.128 20.357 -19.081 1.00 26.55 89 TYR A N 1
ATOM 720 C CA . TYR A 1 89 ? 23.090 20.349 -17.971 1.00 26.55 89 TYR A CA 1
ATOM 721 C C . TYR A 1 89 ? 23.134 21.735 -17.322 1.00 26.55 89 TYR A C 1
ATOM 723 O O . TYR A 1 89 ? 23.954 22.575 -17.676 1.00 26.55 89 TYR A O 1
ATOM 731 N N . THR A 1 90 ? 22.285 21.959 -16.324 1.00 28.20 90 THR A N 1
ATOM 732 C CA . THR A 1 90 ? 22.564 22.922 -15.252 1.00 28.20 90 THR A CA 1
ATOM 733 C C . THR A 1 90 ? 22.207 22.263 -13.930 1.00 28.20 90 THR A C 1
ATOM 735 O O . THR A 1 90 ? 21.102 22.430 -13.436 1.00 28.20 90 THR A O 1
ATOM 738 N N . HIS A 1 91 ? 23.123 21.438 -13.414 1.00 24.84 91 HIS A N 1
ATOM 739 C CA . HIS A 1 91 ? 23.714 21.619 -12.083 1.00 24.84 91 HIS A CA 1
ATOM 740 C C . HIS A 1 91 ? 24.853 20.605 -11.849 1.00 24.84 91 HIS A C 1
ATOM 742 O O . HIS A 1 91 ? 24.643 19.468 -11.451 1.00 24.84 91 HIS A O 1
ATOM 748 N N . ASN A 1 92 ? 26.067 21.117 -12.074 1.00 26.08 92 ASN A N 1
ATOM 749 C CA . ASN A 1 92 ? 27.402 20.651 -11.681 1.00 26.08 92 ASN A CA 1
ATOM 750 C C . ASN A 1 92 ? 28.012 19.356 -12.265 1.00 26.08 92 ASN A C 1
ATOM 752 O O . ASN A 1 92 ? 27.321 18.382 -12.544 1.00 26.08 92 ASN A O 1
ATOM 756 N N . PRO A 1 93 ? 29.347 19.366 -12.491 1.00 29.30 93 PRO A N 1
ATOM 757 C CA . PRO A 1 93 ? 29.990 18.572 -13.525 1.00 29.30 93 PRO A CA 1
ATOM 758 C C . PRO A 1 93 ? 30.657 17.319 -12.952 1.00 29.30 93 PRO A C 1
ATOM 760 O O . PRO A 1 93 ? 31.532 17.393 -12.087 1.00 29.30 93 PRO A O 1
ATOM 763 N N . LEU A 1 94 ? 30.326 16.158 -13.510 1.00 25.42 94 LEU A N 1
ATOM 764 C CA . LEU A 1 94 ? 31.243 15.024 -13.475 1.00 25.42 94 LEU A CA 1
ATOM 765 C C . LEU A 1 94 ? 32.374 15.320 -14.467 1.00 25.42 94 LEU A C 1
ATOM 767 O O . LEU A 1 94 ? 32.121 15.530 -15.651 1.00 25.42 94 LEU A O 1
ATOM 771 N N . LYS A 1 95 ? 33.614 15.378 -13.964 1.00 24.77 95 LYS A N 1
ATOM 772 C CA . LYS A 1 95 ? 34.849 15.511 -14.752 1.00 24.77 95 LYS A CA 1
ATOM 773 C C . LYS A 1 95 ? 34.853 14.490 -15.895 1.00 24.77 95 LYS A C 1
ATOM 775 O O . LYS A 1 95 ? 35.069 13.303 -15.667 1.00 24.77 95 LYS A O 1
ATOM 780 N N . ILE A 1 96 ? 34.643 14.969 -17.116 1.00 27.23 96 ILE A N 1
ATOM 781 C CA . ILE A 1 96 ? 34.880 14.214 -18.345 1.00 27.23 96 ILE A CA 1
ATOM 782 C C . ILE A 1 96 ? 36.365 14.389 -18.672 1.00 27.23 96 ILE A C 1
ATOM 784 O O . ILE A 1 96 ? 36.845 15.510 -18.814 1.00 27.23 96 ILE A O 1
ATOM 788 N N . SER A 1 97 ? 37.107 13.284 -18.726 1.00 27.70 97 SER A N 1
ATOM 789 C CA . SER A 1 97 ? 38.517 13.266 -19.119 1.00 27.70 97 SER A CA 1
ATOM 790 C C . SER A 1 97 ? 38.695 13.759 -20.559 1.00 27.70 97 SER A C 1
ATOM 792 O O . SER A 1 97 ? 38.006 13.279 -21.462 1.00 27.70 97 SER A O 1
ATOM 794 N N . GLU A 1 98 ? 39.655 14.658 -20.768 1.00 26.05 98 GLU A N 1
ATOM 795 C CA . GLU A 1 98 ? 40.009 15.321 -22.032 1.00 26.05 98 GLU A CA 1
ATOM 796 C C . GLU A 1 98 ? 40.709 14.396 -23.048 1.00 26.05 98 GLU A C 1
ATOM 798 O O . GLU A 1 98 ? 41.827 14.651 -23.493 1.00 26.05 98 GLU A O 1
ATOM 803 N N . HIS A 1 99 ? 40.050 13.316 -23.466 1.00 25.97 99 HIS A N 1
ATOM 804 C CA . HIS A 1 99 ? 40.481 12.560 -24.641 1.00 25.97 99 HIS A CA 1
ATOM 805 C C . HIS A 1 99 ? 39.309 12.347 -25.609 1.00 25.97 99 HIS A C 1
ATOM 807 O O . HIS A 1 99 ? 38.429 11.531 -25.330 1.00 25.97 99 HIS A O 1
ATOM 813 N N . PRO A 1 100 ? 39.296 13.030 -26.773 1.00 30.03 100 PRO A N 1
ATOM 814 C CA . PRO A 1 100 ? 38.172 13.021 -27.713 1.00 30.03 100 PRO A CA 1
ATOM 815 C C . PRO A 1 100 ? 37.979 11.704 -28.491 1.00 30.03 100 PRO A C 1
ATOM 817 O O . PRO A 1 100 ? 37.199 11.672 -29.432 1.00 30.03 100 PRO A O 1
ATOM 820 N N . ASN A 1 101 ? 38.624 10.603 -28.088 1.00 29.19 101 ASN A N 1
ATOM 821 C CA . ASN A 1 101 ? 38.536 9.306 -28.772 1.00 29.19 101 ASN A CA 1
ATOM 822 C C . ASN A 1 101 ? 38.106 8.122 -27.885 1.00 29.19 101 ASN A C 1
ATOM 824 O O . ASN A 1 101 ? 38.196 6.983 -28.328 1.00 29.19 101 ASN A O 1
ATOM 828 N N . ASN A 1 102 ? 37.582 8.353 -26.677 1.00 29.38 102 ASN A N 1
ATOM 829 C CA . ASN A 1 102 ? 37.013 7.287 -25.840 1.00 29.38 102 ASN A CA 1
ATOM 830 C C . ASN A 1 102 ? 35.578 7.619 -25.409 1.00 29.38 102 ASN A C 1
ATOM 832 O O . ASN A 1 102 ? 35.279 7.811 -24.231 1.00 29.38 102 ASN A O 1
ATOM 836 N N . ILE A 1 103 ? 34.664 7.673 -26.380 1.00 30.36 103 ILE A N 1
ATOM 837 C CA . ILE A 1 103 ? 33.225 7.678 -26.105 1.00 30.36 103 ILE A CA 1
ATOM 838 C C . ILE A 1 103 ? 32.773 6.226 -25.938 1.00 30.36 103 ILE A C 1
ATOM 840 O O . ILE A 1 103 ? 32.591 5.507 -26.912 1.00 30.36 103 ILE A O 1
ATOM 844 N N . LEU A 1 104 ? 32.594 5.864 -24.664 1.00 27.80 104 LEU A N 1
ATOM 845 C CA . LEU A 1 104 ? 31.676 4.860 -24.120 1.00 27.80 104 LEU A CA 1
ATOM 846 C C . LEU A 1 104 ? 31.788 3.445 -24.704 1.00 27.80 104 LEU A C 1
ATOM 848 O O . LEU A 1 104 ? 31.451 3.176 -25.853 1.00 27.80 104 LEU A O 1
ATOM 852 N N . SER A 1 105 ? 32.157 2.498 -23.842 1.00 28.78 105 SER A N 1
ATOM 853 C CA . SER A 1 105 ? 32.009 1.066 -24.084 1.00 28.78 105 SER A CA 1
ATOM 854 C C . SER A 1 105 ? 30.556 0.725 -24.448 1.00 28.78 105 SER A C 1
ATOM 856 O O . SER A 1 105 ? 29.704 0.484 -23.597 1.00 28.78 105 SER A O 1
ATOM 858 N N . TYR A 1 106 ? 30.273 0.685 -25.748 1.00 34.06 106 TYR A N 1
ATOM 859 C CA . TYR A 1 106 ? 29.136 -0.026 -26.306 1.00 34.06 106 TYR A CA 1
ATOM 860 C C . TYR A 1 106 ? 29.285 -1.500 -25.920 1.00 34.06 106 TYR A C 1
ATOM 862 O O . TYR A 1 106 ? 30.046 -2.234 -26.554 1.00 34.06 106 TYR A O 1
ATOM 870 N N . SER A 1 107 ? 28.524 -1.990 -24.946 1.00 36.00 107 SER A N 1
ATOM 871 C CA . SER A 1 107 ? 28.103 -3.385 -25.017 1.00 36.00 107 SER A CA 1
ATOM 872 C C . SER A 1 107 ? 27.148 -3.471 -26.212 1.00 36.00 107 SER A C 1
ATOM 874 O O . SER A 1 107 ? 25.961 -3.181 -26.120 1.00 36.00 107 SER A O 1
ATOM 876 N N . GLN A 1 108 ? 27.685 -3.765 -27.400 1.00 39.62 108 GLN A N 1
ATOM 877 C CA . GLN A 1 108 ? 26.898 -3.963 -28.619 1.00 39.62 108 GLN A CA 1
ATOM 878 C C . GLN A 1 108 ? 26.054 -5.230 -28.479 1.00 39.62 108 GLN A C 1
ATOM 880 O O . GLN A 1 108 ? 26.385 -6.279 -29.035 1.00 39.62 108 GLN A O 1
ATOM 885 N N . ILE A 1 109 ? 24.954 -5.165 -27.740 1.00 44.25 109 ILE A N 1
ATOM 886 C CA . ILE A 1 109 ? 24.016 -6.273 -27.715 1.00 44.25 109 ILE A CA 1
ATOM 887 C C . ILE A 1 109 ? 23.150 -6.118 -28.953 1.00 44.25 109 ILE A C 1
ATOM 889 O O . ILE A 1 109 ? 22.317 -5.222 -29.076 1.00 44.25 109 ILE A O 1
ATOM 893 N N . ARG A 1 110 ? 23.465 -6.964 -29.936 1.00 50.53 110 ARG A N 1
ATOM 894 C CA . ARG A 1 110 ? 22.841 -7.011 -31.255 1.00 50.53 110 ARG A CA 1
ATOM 895 C C . ARG A 1 110 ? 21.418 -7.541 -31.115 1.00 50.53 110 ARG A C 1
ATOM 897 O O . ARG A 1 110 ? 21.169 -8.703 -31.414 1.00 50.53 110 ARG A O 1
ATOM 904 N N . PHE A 1 111 ? 20.481 -6.710 -30.675 1.00 59.06 111 PHE A N 1
ATOM 905 C CA . PHE A 1 111 ? 19.069 -7.053 -30.787 1.00 59.06 111 PHE A CA 1
ATOM 906 C C . PHE A 1 111 ? 18.656 -6.883 -32.236 1.00 59.06 111 PHE A C 1
ATOM 908 O O . PHE A 1 111 ? 18.834 -5.826 -32.818 1.00 59.06 111 PHE A O 1
ATOM 915 N N . THR A 1 112 ? 18.169 -7.937 -32.867 1.00 62.66 112 THR A N 1
ATOM 916 C CA . THR A 1 112 ? 17.566 -7.846 -34.196 1.00 62.66 112 THR A CA 1
ATOM 917 C C . THR A 1 112 ? 16.063 -7.961 -34.032 1.00 62.66 112 THR A C 1
ATOM 919 O O . THR A 1 112 ? 15.591 -8.594 -33.083 1.00 62.66 112 THR A O 1
ATOM 922 N N . ARG A 1 113 ? 15.295 -7.411 -34.976 1.00 74.50 113 ARG A N 1
ATOM 923 C CA . ARG A 1 113 ? 13.848 -7.664 -35.068 1.00 74.50 113 ARG A CA 1
ATOM 924 C C . ARG A 1 113 ? 13.537 -9.166 -34.980 1.00 74.50 113 ARG A C 1
ATOM 926 O O . ARG A 1 113 ? 12.605 -9.572 -34.292 1.00 74.50 113 ARG A O 1
ATOM 933 N N . LYS A 1 114 ? 14.399 -9.992 -35.585 1.00 77.31 114 LYS A N 1
ATOM 934 C CA . LYS A 1 114 ? 14.362 -11.458 -35.507 1.00 77.31 114 LYS A CA 1
ATOM 935 C C . LYS A 1 114 ? 14.472 -11.989 -34.072 1.00 77.31 114 LYS A C 1
ATOM 937 O O . LYS A 1 114 ? 13.725 -12.888 -33.720 1.00 77.31 114 LYS A O 1
ATOM 942 N N . ILE A 1 115 ? 15.350 -11.446 -33.226 1.00 78.12 115 ILE A N 1
ATOM 943 C CA . ILE A 1 115 ? 15.464 -11.880 -31.820 1.00 78.12 115 ILE A CA 1
ATOM 944 C C . ILE A 1 115 ? 14.195 -11.534 -31.038 1.00 78.12 115 ILE A C 1
ATOM 946 O O . ILE A 1 115 ? 13.675 -12.397 -30.334 1.00 78.12 115 ILE A O 1
ATOM 950 N N . SER A 1 116 ? 13.675 -10.310 -31.179 1.00 81.38 116 SER A N 1
ATOM 951 C CA . SER A 1 116 ? 12.419 -9.914 -30.525 1.00 81.38 116 SER A CA 1
ATOM 952 C C . SER A 1 116 ? 11.253 -10.796 -30.966 1.00 81.38 116 SER A C 1
ATOM 954 O O . SER A 1 116 ? 10.455 -11.216 -30.132 1.00 81.38 116 SER A O 1
ATOM 956 N N . TYR A 1 117 ? 11.208 -11.141 -32.253 1.00 84.69 117 TYR A N 1
ATOM 957 C CA . TYR A 1 117 ? 10.234 -12.065 -32.815 1.00 84.69 117 TYR A CA 1
ATOM 958 C C . TYR A 1 117 ? 10.369 -13.483 -32.228 1.00 84.69 117 TYR A C 1
ATOM 960 O O . TYR A 1 117 ? 9.412 -14.008 -31.669 1.00 84.69 117 TYR A O 1
ATOM 968 N N . GLU A 1 118 ? 11.559 -14.091 -32.253 1.00 84.50 118 GLU A N 1
ATOM 969 C CA . GLU A 1 118 ? 11.774 -15.457 -31.745 1.00 84.50 118 GLU A CA 1
ATOM 970 C C . GLU A 1 118 ? 11.554 -15.582 -30.229 1.00 84.50 118 GLU A C 1
ATOM 972 O O . GLU A 1 118 ? 10.921 -16.532 -29.759 1.00 84.50 118 GLU A O 1
ATOM 977 N N . ILE A 1 119 ? 12.034 -14.612 -29.441 1.00 84.56 119 ILE A N 1
ATOM 978 C CA . ILE A 1 119 ? 11.765 -14.561 -27.996 1.00 84.56 119 ILE A CA 1
ATOM 979 C C . ILE A 1 119 ? 10.266 -14.367 -27.759 1.00 84.56 119 ILE A C 1
ATOM 981 O O . ILE A 1 119 ? 9.680 -15.063 -26.927 1.00 84.56 119 ILE A O 1
ATOM 985 N N . GLY A 1 120 ? 9.627 -13.485 -28.527 1.00 87.88 120 GLY A N 1
ATOM 986 C CA . GLY A 1 120 ? 8.193 -13.247 -28.454 1.00 87.88 120 GLY A CA 1
ATOM 987 C C . GLY A 1 120 ? 7.359 -14.494 -28.717 1.00 87.88 120 GLY A C 1
ATOM 988 O O . GLY A 1 120 ? 6.440 -14.769 -27.953 1.00 87.88 120 GLY A O 1
ATOM 989 N N . LYS A 1 121 ? 7.713 -15.313 -29.717 1.00 90.88 121 LYS A N 1
ATOM 990 C CA . LYS A 1 121 ? 7.028 -16.587 -30.000 1.00 90.88 121 LYS A CA 1
ATOM 991 C C . LYS A 1 121 ? 7.075 -17.530 -28.810 1.00 90.88 121 LYS A C 1
ATOM 993 O O . LYS A 1 121 ? 6.059 -18.129 -28.463 1.00 90.88 121 LYS A O 1
ATOM 998 N N . ARG A 1 122 ? 8.234 -17.626 -28.149 1.00 88.50 122 ARG A N 1
ATOM 999 C CA . ARG A 1 122 ? 8.426 -18.456 -26.948 1.00 88.50 122 ARG A CA 1
ATOM 1000 C C . ARG A 1 122 ? 7.617 -17.930 -25.763 1.00 88.50 122 ARG A C 1
ATOM 1002 O O . ARG A 1 122 ? 6.921 -18.696 -25.101 1.00 88.50 122 ARG A O 1
ATOM 1009 N N . ILE A 1 123 ? 7.669 -16.622 -25.511 1.00 88.19 123 ILE A N 1
ATOM 1010 C CA . ILE A 1 123 ? 6.948 -15.975 -24.408 1.00 88.19 123 ILE A CA 1
ATOM 1011 C C . ILE A 1 123 ? 5.430 -16.073 -24.618 1.00 88.19 123 ILE A C 1
ATOM 1013 O O . ILE A 1 123 ? 4.688 -16.501 -23.730 1.00 88.19 123 ILE A O 1
ATOM 1017 N N . LEU A 1 124 ? 4.945 -15.721 -25.803 1.00 90.31 124 LEU A N 1
ATOM 1018 C CA . LEU A 1 124 ? 3.517 -15.684 -26.115 1.00 90.31 124 LEU A CA 1
ATOM 1019 C C . LEU A 1 124 ? 2.953 -17.062 -26.487 1.00 90.31 124 LEU A C 1
ATOM 1021 O O . LEU A 1 124 ? 1.736 -17.220 -26.507 1.00 90.31 124 LEU A O 1
ATOM 1025 N N . ASN A 1 125 ? 3.816 -18.067 -26.683 1.00 91.50 125 ASN A N 1
ATOM 1026 C CA . ASN A 1 125 ? 3.470 -19.409 -27.156 1.00 91.50 125 ASN A CA 1
ATOM 1027 C C . ASN A 1 125 ? 2.672 -19.365 -28.472 1.00 91.50 125 ASN A C 1
ATOM 1029 O O . ASN A 1 125 ? 1.576 -19.916 -28.568 1.00 91.50 125 ASN A O 1
ATOM 1033 N N . LYS A 1 126 ? 3.209 -18.647 -29.465 1.00 93.75 126 LYS A N 1
ATOM 1034 C CA . LYS A 1 126 ? 2.580 -18.435 -30.774 1.00 93.75 126 LYS A CA 1
ATOM 1035 C C . LYS A 1 126 ? 3.499 -18.838 -31.923 1.00 93.75 126 LYS A C 1
ATOM 1037 O O . LYS A 1 126 ? 4.714 -18.660 -31.858 1.00 93.75 126 LYS A O 1
ATOM 1042 N N . SER A 1 127 ? 2.893 -19.340 -32.997 1.00 91.75 127 SER A N 1
ATOM 1043 C CA . SER A 1 127 ? 3.574 -19.668 -34.254 1.00 91.75 127 SER A CA 1
ATOM 1044 C C . SER A 1 127 ? 3.871 -18.448 -35.121 1.00 91.75 127 SER A C 1
ATOM 1046 O O . SER A 1 127 ? 4.693 -18.561 -36.026 1.00 91.75 127 SER A O 1
ATOM 1048 N N . ASP A 1 128 ? 3.258 -17.300 -34.842 1.00 94.75 128 ASP A N 1
ATOM 1049 C CA . ASP A 1 128 ? 3.538 -16.025 -35.495 1.00 94.75 128 ASP A CA 1
ATOM 1050 C C . ASP A 1 128 ? 3.147 -14.854 -34.582 1.00 94.75 128 ASP A C 1
ATOM 1052 O O . ASP A 1 128 ? 2.327 -15.034 -33.676 1.00 94.75 128 ASP A O 1
ATOM 1056 N N . LEU A 1 129 ? 3.745 -13.684 -34.805 1.00 92.88 129 LEU A N 1
ATOM 1057 C CA . LEU A 1 129 ? 3.507 -12.465 -34.030 1.00 92.88 129 LEU A CA 1
ATOM 1058 C C . LEU A 1 129 ? 3.131 -11.309 -34.949 1.00 92.88 129 LEU A C 1
ATOM 1060 O O . LEU A 1 129 ? 3.748 -11.120 -35.995 1.00 92.88 129 LEU A O 1
ATOM 1064 N N . ASN A 1 130 ? 2.179 -10.490 -34.514 1.00 95.06 130 ASN A N 1
ATOM 1065 C CA . ASN A 1 130 ? 1.888 -9.228 -35.189 1.00 95.06 130 ASN A CA 1
ATOM 1066 C C . ASN A 1 130 ? 2.875 -8.114 -34.780 1.00 95.06 130 ASN A C 1
ATOM 1068 O O . ASN A 1 130 ? 3.690 -8.274 -33.869 1.00 95.06 130 ASN A O 1
ATOM 1072 N N . GLU A 1 131 ? 2.784 -6.957 -35.439 1.00 90.38 131 GLU A N 1
ATOM 1073 C CA . GLU A 1 131 ? 3.702 -5.834 -35.209 1.00 90.38 131 GLU A CA 1
ATOM 1074 C C . GLU A 1 131 ? 3.663 -5.297 -33.771 1.00 90.38 131 GLU A C 1
ATOM 1076 O O . GLU A 1 131 ? 4.707 -5.032 -33.177 1.00 90.38 131 GLU A O 1
ATOM 1081 N N . ALA A 1 132 ? 2.470 -5.186 -33.181 1.00 91.19 132 ALA A N 1
ATOM 1082 C CA . ALA A 1 132 ? 2.303 -4.711 -31.810 1.00 91.19 132 ALA A CA 1
ATOM 1083 C C . ALA A 1 132 ? 2.957 -5.667 -30.798 1.00 91.19 132 ALA A C 1
ATOM 1085 O O . ALA A 1 132 ? 3.620 -5.231 -29.857 1.00 91.19 132 ALA A O 1
ATOM 1086 N N . GLU A 1 133 ? 2.835 -6.977 -31.018 1.00 94.12 133 GLU A N 1
ATOM 1087 C CA . GLU A 1 133 ? 3.494 -8.000 -30.207 1.00 94.12 133 GLU A CA 1
ATOM 1088 C C . GLU A 1 133 ? 5.017 -7.918 -30.334 1.00 94.12 133 GLU A C 1
ATOM 1090 O O . GLU A 1 133 ? 5.719 -7.949 -29.323 1.00 94.12 133 GLU A O 1
ATOM 1095 N N . ILE A 1 134 ? 5.540 -7.753 -31.553 1.00 89.81 134 ILE A N 1
ATOM 1096 C CA . ILE A 1 134 ? 6.980 -7.583 -31.792 1.00 89.81 134 ILE A CA 1
ATOM 1097 C C . ILE A 1 134 ? 7.501 -6.330 -31.075 1.00 89.81 134 ILE A C 1
ATOM 1099 O O . ILE A 1 134 ? 8.539 -6.394 -30.410 1.00 89.81 134 ILE A O 1
ATOM 1103 N N . ASN A 1 135 ? 6.775 -5.213 -31.158 1.00 88.44 135 ASN A N 1
ATOM 1104 C CA . ASN A 1 135 ? 7.147 -3.954 -30.513 1.00 88.44 135 ASN A CA 1
ATOM 1105 C C . ASN A 1 135 ? 7.123 -4.052 -28.983 1.00 88.44 135 ASN A C 1
ATOM 1107 O O . ASN A 1 135 ? 8.084 -3.634 -28.334 1.00 88.44 135 ASN A O 1
ATOM 1111 N N . ALA A 1 136 ? 6.103 -4.689 -28.403 1.00 91.56 136 ALA A N 1
ATOM 1112 C CA . ALA A 1 136 ? 6.043 -4.953 -26.966 1.00 91.56 136 ALA A CA 1
ATOM 1113 C C . ALA A 1 136 ? 7.248 -5.786 -26.491 1.00 91.56 136 ALA A C 1
ATOM 1115 O O . ALA A 1 136 ? 7.901 -5.443 -25.504 1.00 91.56 136 ALA A O 1
ATOM 1116 N N . MET A 1 137 ? 7.606 -6.850 -27.222 1.00 90.25 137 MET A N 1
ATOM 1117 C CA . MET A 1 137 ? 8.771 -7.675 -26.877 1.00 90.25 137 MET A CA 1
ATOM 1118 C C . MET A 1 137 ? 10.077 -6.902 -27.013 1.00 90.25 137 MET A C 1
ATOM 1120 O O . MET A 1 137 ? 10.948 -7.003 -26.152 1.00 90.25 137 MET A O 1
ATOM 1124 N N . LYS A 1 138 ? 10.216 -6.101 -28.072 1.00 86.38 138 LYS A N 1
ATOM 1125 C CA . LYS A 1 138 ? 11.369 -5.222 -28.284 1.00 86.38 138 LYS A CA 1
ATOM 1126 C C . LYS A 1 138 ? 11.557 -4.261 -27.107 1.00 86.38 138 LYS A C 1
ATOM 1128 O O . LYS A 1 138 ? 12.677 -4.141 -26.611 1.00 86.38 138 LYS A O 1
ATOM 1133 N N . LEU A 1 139 ? 10.476 -3.645 -26.622 1.00 88.25 139 LEU A N 1
ATOM 1134 C CA . LEU A 1 139 ? 10.506 -2.769 -25.450 1.00 88.25 139 LEU A CA 1
ATOM 1135 C C . LEU A 1 139 ? 10.890 -3.502 -24.169 1.00 88.25 139 LEU A C 1
ATOM 1137 O O . LEU A 1 139 ? 11.654 -2.947 -23.393 1.00 88.25 139 LEU A O 1
ATOM 1141 N N . MET A 1 140 ? 10.413 -4.726 -23.933 1.00 87.44 140 MET A N 1
ATOM 1142 C CA . MET A 1 140 ? 10.807 -5.497 -22.746 1.00 87.44 140 MET A CA 1
ATOM 1143 C C . MET A 1 140 ? 12.283 -5.895 -22.787 1.00 87.44 140 MET A C 1
ATOM 1145 O O . MET A 1 140 ? 13.007 -5.719 -21.810 1.00 87.44 140 MET A O 1
ATOM 1149 N N . ILE A 1 141 ? 12.732 -6.413 -23.932 1.00 84.38 141 ILE A N 1
ATOM 1150 C CA . ILE A 1 141 ? 14.078 -6.964 -24.115 1.00 84.38 141 ILE A CA 1
ATOM 1151 C C . ILE A 1 141 ? 15.156 -5.886 -23.986 1.00 84.38 141 ILE A C 1
ATOM 1153 O O . ILE A 1 141 ? 16.253 -6.203 -23.548 1.00 84.38 141 ILE A O 1
ATOM 1157 N N . ILE A 1 142 ? 14.873 -4.628 -24.340 1.00 82.69 142 ILE A N 1
ATOM 1158 C CA . ILE A 1 142 ? 15.882 -3.562 -24.298 1.00 82.69 142 ILE A CA 1
ATOM 1159 C C . ILE A 1 142 ? 16.165 -3.036 -22.885 1.00 82.69 142 ILE A C 1
ATOM 1161 O O . ILE A 1 142 ? 17.273 -2.572 -22.627 1.00 82.69 142 ILE A O 1
ATOM 1165 N N . GLN A 1 143 ? 15.195 -3.125 -21.967 1.00 84.12 143 GLN A N 1
ATOM 1166 C CA . GLN A 1 143 ? 15.286 -2.502 -20.638 1.00 84.12 143 GLN A CA 1
ATOM 1167 C C . GLN A 1 143 ? 16.526 -2.892 -19.818 1.00 84.12 143 GLN A C 1
ATOM 1169 O O . GLN A 1 143 ? 17.169 -1.985 -19.289 1.00 84.12 143 GLN A O 1
ATOM 1174 N N . PRO A 1 144 ? 16.913 -4.184 -19.720 1.00 76.88 144 PRO A N 1
ATOM 1175 C CA . PRO A 1 144 ? 18.077 -4.603 -18.932 1.00 76.88 144 PRO A CA 1
ATOM 1176 C C . PRO A 1 144 ? 19.404 -4.027 -19.438 1.00 76.88 144 PRO A C 1
ATOM 1178 O O . PRO A 1 144 ? 20.411 -4.111 -18.747 1.00 76.88 144 PRO A O 1
ATOM 1181 N N . TYR A 1 145 ? 19.421 -3.490 -20.659 1.00 75.25 145 TYR A N 1
ATOM 1182 C CA . TYR A 1 145 ? 20.632 -3.062 -21.352 1.00 75.25 145 TYR A CA 1
ATOM 1183 C C . TYR A 1 145 ? 20.724 -1.548 -21.528 1.00 75.25 145 TYR A C 1
ATOM 1185 O O . TYR A 1 145 ? 21.691 -1.048 -22.113 1.00 75.25 145 TYR A O 1
ATOM 1193 N N . LEU A 1 146 ? 19.727 -0.806 -21.042 1.00 73.19 146 LEU A N 1
ATOM 1194 C CA . LEU A 1 146 ? 19.799 0.646 -20.972 1.00 73.19 146 LEU A CA 1
ATOM 1195 C C . LEU A 1 146 ? 20.948 1.045 -20.041 1.00 73.19 146 LEU A C 1
ATOM 1197 O O . LEU A 1 146 ? 21.146 0.429 -19.003 1.00 73.19 146 LEU A O 1
ATOM 1201 N N . LYS A 1 147 ? 21.699 2.093 -20.402 1.00 60.16 147 LYS A N 1
ATOM 1202 C CA . LYS A 1 147 ? 22.888 2.561 -19.659 1.00 60.16 147 LYS A CA 1
ATOM 1203 C C . LYS A 1 147 ? 22.594 2.885 -18.187 1.00 60.16 147 LYS A C 1
ATOM 1205 O O . LYS A 1 147 ? 23.484 2.765 -17.355 1.00 60.16 147 LYS A O 1
ATOM 1210 N N . SER A 1 148 ? 21.357 3.273 -17.877 1.00 60.62 148 SER A N 1
ATOM 1211 C CA . SER A 1 148 ? 20.883 3.500 -16.512 1.00 60.62 148 SER A CA 1
ATOM 1212 C C . SER A 1 148 ? 20.604 2.210 -15.733 1.00 60.62 148 SER A C 1
ATOM 1214 O O . SER A 1 148 ? 20.266 2.301 -14.562 1.00 60.62 148 SER A O 1
ATOM 1216 N N . ASN A 1 149 ? 20.703 1.018 -16.337 1.00 67.88 149 ASN A N 1
ATOM 1217 C CA . ASN A 1 149 ? 20.259 -0.257 -15.761 1.00 67.88 149 ASN A CA 1
ATOM 1218 C C . ASN A 1 149 ? 18.926 -0.083 -15.022 1.00 67.88 149 ASN A C 1
ATOM 1220 O O . ASN A 1 149 ? 18.855 -0.287 -13.807 1.00 67.88 149 ASN A O 1
ATOM 1224 N N . ALA A 1 150 ? 17.901 0.393 -15.742 1.00 77.50 150 ALA A N 1
ATOM 1225 C CA . ALA A 1 150 ? 16.604 0.709 -15.155 1.00 77.50 150 ALA A CA 1
ATOM 1226 C C . ALA A 1 150 ? 16.152 -0.445 -14.249 1.00 77.50 150 ALA A C 1
ATOM 1228 O O . ALA A 1 150 ? 15.975 -1.575 -14.700 1.00 77.50 150 ALA A O 1
ATOM 1229 N N . LYS A 1 151 ? 16.007 -0.166 -12.952 1.00 87.31 151 LYS A N 1
ATOM 1230 C CA . LYS A 1 151 ? 15.608 -1.160 -11.951 1.00 87.31 151 LYS A CA 1
ATOM 1231 C C . LYS A 1 151 ? 14.102 -1.418 -12.038 1.00 87.31 151 LYS A C 1
ATOM 1233 O O . LYS A 1 151 ? 13.648 -2.507 -11.690 1.00 87.31 151 LYS A O 1
ATOM 1238 N N . ILE A 1 152 ? 13.339 -0.442 -12.538 1.00 91.81 152 ILE A N 1
ATOM 1239 C CA . ILE A 1 152 ? 11.885 -0.498 -12.715 1.00 91.81 152 ILE A CA 1
ATOM 1240 C C . ILE A 1 152 ? 11.523 -0.095 -14.145 1.00 91.81 152 ILE A C 1
ATOM 1242 O O . ILE A 1 152 ? 12.050 0.886 -14.664 1.00 91.81 152 ILE A O 1
ATOM 1246 N N . PHE A 1 153 ? 10.590 -0.824 -14.756 1.00 94.19 153 PHE A N 1
ATOM 1247 C CA . PHE A 1 153 ? 9.944 -0.447 -16.011 1.00 94.19 153 PHE A CA 1
ATOM 1248 C C . PHE A 1 153 ? 8.433 -0.294 -15.796 1.00 94.19 153 PHE A C 1
ATOM 1250 O O . PHE A 1 153 ? 7.757 -1.263 -15.442 1.00 94.19 153 PHE A O 1
ATOM 1257 N N . ILE A 1 154 ? 7.916 0.923 -15.985 1.00 95.62 154 ILE A N 1
ATOM 1258 C CA . ILE A 1 154 ? 6.505 1.272 -15.776 1.00 95.62 154 ILE A CA 1
ATOM 1259 C C . ILE A 1 154 ? 5.772 1.258 -17.120 1.00 95.62 154 ILE A C 1
ATOM 1261 O O . ILE A 1 154 ? 6.141 1.993 -18.038 1.00 95.62 154 ILE A O 1
ATOM 1265 N N . THR A 1 155 ? 4.720 0.447 -17.229 1.00 96.06 155 THR A N 1
ATOM 1266 C CA . THR A 1 155 ? 3.894 0.329 -18.440 1.00 96.06 155 THR A CA 1
ATOM 1267 C C . THR A 1 155 ? 2.457 -0.078 -18.098 1.00 96.06 155 THR A C 1
ATOM 1269 O O . THR A 1 155 ? 2.232 -0.820 -17.145 1.00 96.06 155 THR A O 1
ATOM 1272 N N . GLU A 1 156 ? 1.485 0.373 -18.893 1.00 95.75 156 GLU A N 1
ATOM 1273 C CA . GLU A 1 156 ? 0.103 -0.138 -18.881 1.00 95.75 156 GLU A CA 1
ATOM 1274 C C . GLU A 1 156 ? -0.178 -1.039 -20.093 1.00 95.75 156 GLU A C 1
ATOM 1276 O O . GLU A 1 156 ? -1.317 -1.431 -20.345 1.00 95.75 156 GLU A O 1
ATOM 1281 N N . ASN A 1 157 ? 0.859 -1.417 -20.847 1.00 95.62 157 ASN A N 1
ATOM 1282 C CA . ASN A 1 157 ? 0.709 -2.303 -21.987 1.00 95.62 157 ASN A CA 1
ATOM 1283 C C . ASN A 1 157 ? 0.269 -3.705 -21.508 1.00 95.62 157 ASN A C 1
ATOM 1285 O O . ASN A 1 157 ? 1.047 -4.420 -20.854 1.00 95.62 157 ASN A O 1
ATOM 1289 N N . PRO A 1 158 ? -0.951 -4.160 -21.859 1.00 94.81 158 PRO A N 1
ATOM 1290 C CA . PRO A 1 158 ? -1.511 -5.394 -21.318 1.00 94.81 158 PRO A CA 1
ATOM 1291 C C . PRO A 1 158 ? -0.746 -6.637 -21.781 1.00 94.81 158 PRO A C 1
ATOM 1293 O O . PRO A 1 158 ? -0.709 -7.635 -21.059 1.00 94.81 158 PRO A O 1
ATOM 1296 N N . LEU A 1 159 ? -0.107 -6.595 -22.958 1.00 94.50 159 LEU A N 1
ATOM 1297 C CA . LEU A 1 159 ? 0.718 -7.700 -23.449 1.00 94.50 159 LEU A CA 1
ATOM 1298 C C . LEU A 1 159 ? 1.959 -7.867 -22.572 1.00 94.50 159 LEU A C 1
ATOM 1300 O O . LEU A 1 159 ? 2.212 -8.976 -22.099 1.00 94.50 159 LEU A O 1
ATOM 1304 N N . ILE A 1 160 ? 2.671 -6.769 -22.299 1.00 94.69 160 ILE A N 1
ATOM 1305 C CA . ILE A 1 160 ? 3.875 -6.755 -21.456 1.00 94.69 160 ILE A CA 1
ATOM 1306 C C . ILE A 1 160 ? 3.546 -7.232 -20.037 1.00 94.69 160 ILE A C 1
ATOM 1308 O O . ILE A 1 160 ? 4.197 -8.140 -19.512 1.00 94.69 160 ILE A O 1
ATOM 1312 N N . LEU A 1 161 ? 2.499 -6.669 -19.425 1.00 93.56 161 LEU A N 1
ATOM 1313 C CA . LEU A 1 161 ? 2.084 -7.028 -18.066 1.00 93.56 161 LEU A CA 1
ATOM 1314 C C . LEU A 1 161 ? 1.665 -8.500 -17.955 1.00 93.56 161 LEU A C 1
ATOM 1316 O O . LEU A 1 161 ? 1.980 -9.154 -16.960 1.00 93.56 161 LEU A O 1
ATOM 1320 N N . LYS A 1 162 ? 1.006 -9.046 -18.985 1.00 92.06 162 LYS A N 1
ATOM 1321 C CA . LYS A 1 162 ? 0.595 -10.455 -19.032 1.00 92.06 162 LYS A CA 1
ATOM 1322 C C . LYS A 1 162 ? 1.780 -11.411 -19.153 1.00 92.06 162 LYS A C 1
ATOM 1324 O O . LYS A 1 162 ? 1.706 -12.538 -18.665 1.00 92.06 162 LYS A O 1
ATOM 1329 N N . CYS A 1 163 ? 2.856 -11.004 -19.823 1.00 90.38 163 CYS A N 1
ATOM 1330 C CA . CYS A 1 163 ? 3.948 -11.907 -20.172 1.00 90.38 163 CYS A CA 1
ATOM 1331 C C . CYS A 1 163 ? 5.241 -11.710 -19.367 1.00 90.38 163 CYS A C 1
ATOM 1333 O O . CYS A 1 163 ? 6.161 -12.518 -19.516 1.00 90.38 163 CYS A O 1
ATOM 1335 N N . LYS A 1 164 ? 5.312 -10.695 -18.492 1.00 90.31 164 LYS A N 1
ATOM 1336 C CA . LYS A 1 164 ? 6.496 -10.395 -17.666 1.00 90.31 164 LYS A CA 1
ATOM 1337 C C . LYS A 1 164 ? 7.038 -11.593 -16.885 1.00 90.31 164 LYS A C 1
ATOM 1339 O O . LYS A 1 164 ? 8.246 -11.778 -16.836 1.00 90.31 164 LYS A O 1
ATOM 1344 N N . GLU A 1 165 ? 6.165 -12.457 -16.365 1.00 85.75 165 GLU A N 1
ATOM 1345 C CA . GLU A 1 165 ? 6.582 -13.655 -15.625 1.00 85.75 165 GLU A CA 1
ATOM 1346 C C . GLU A 1 165 ? 7.442 -14.569 -16.499 1.00 85.75 165 GLU A C 1
ATOM 1348 O O . GLU A 1 165 ? 8.544 -14.930 -16.112 1.00 85.75 165 GLU A O 1
ATOM 1353 N N . LYS A 1 166 ? 6.988 -14.874 -17.723 1.00 86.19 166 LYS A N 1
ATOM 1354 C CA . LYS A 1 166 ? 7.747 -15.683 -18.689 1.00 86.19 166 LYS A CA 1
ATOM 1355 C C . LYS A 1 166 ? 9.026 -14.988 -19.139 1.00 86.19 166 LYS A C 1
ATOM 1357 O O . LYS A 1 166 ? 10.038 -15.648 -19.335 1.00 86.19 166 LYS A O 1
ATOM 1362 N N . PHE A 1 167 ? 8.984 -13.670 -19.297 1.00 84.81 167 PHE A N 1
ATOM 1363 C CA . PHE A 1 167 ? 10.162 -12.881 -19.641 1.00 84.81 167 PHE A CA 1
ATOM 1364 C C . PHE A 1 167 ? 11.262 -13.005 -18.582 1.00 84.81 167 PHE A C 1
ATOM 1366 O O . PHE A 1 167 ? 12.426 -13.194 -18.933 1.00 84.81 167 PHE A O 1
ATOM 1373 N N . TYR A 1 168 ? 10.892 -13.015 -17.299 1.00 82.25 168 TYR A N 1
ATOM 1374 C CA . TYR A 1 168 ? 11.842 -13.206 -16.208 1.00 82.25 168 TYR A CA 1
ATOM 1375 C C . TYR A 1 168 ? 12.576 -14.556 -16.256 1.00 82.25 168 TYR A C 1
ATOM 1377 O O . TYR A 1 168 ? 13.654 -14.649 -15.688 1.00 82.25 168 TYR A O 1
ATOM 1385 N N . HIS A 1 169 ? 12.056 -15.570 -16.964 1.00 80.06 169 HIS A N 1
ATOM 1386 C CA . HIS A 1 169 ? 12.749 -16.857 -17.175 1.00 80.06 169 HIS A CA 1
ATOM 1387 C C . HIS A 1 169 ? 13.861 -16.834 -18.205 1.00 80.06 169 HIS A C 1
ATOM 1389 O O . HIS A 1 169 ? 14.679 -17.749 -18.232 1.00 80.06 169 HIS A O 1
ATOM 1395 N N . ILE A 1 170 ? 13.818 -15.867 -19.110 1.00 77.62 170 ILE A N 1
ATOM 1396 C CA . ILE A 1 170 ? 14.627 -15.886 -20.326 1.00 77.62 170 ILE A CA 1
ATOM 1397 C C . ILE A 1 170 ? 15.783 -14.900 -20.211 1.00 77.62 170 ILE A C 1
ATOM 1399 O O . ILE A 1 170 ? 16.835 -15.118 -20.804 1.00 77.62 170 ILE A O 1
ATOM 1403 N N . ILE A 1 171 ? 15.575 -13.810 -19.477 1.00 75.38 171 ILE A N 1
ATOM 1404 C CA . ILE A 1 171 ? 16.520 -12.710 -19.377 1.00 75.38 171 ILE A CA 1
ATOM 1405 C C . ILE A 1 171 ? 17.197 -12.723 -18.016 1.00 75.38 171 ILE A C 1
ATOM 1407 O O . ILE A 1 171 ? 16.538 -12.756 -16.978 1.00 75.38 171 ILE A O 1
ATOM 1411 N N . ASP A 1 172 ? 18.521 -12.624 -18.037 1.00 70.31 172 ASP A N 1
ATOM 1412 C CA . ASP A 1 172 ? 19.314 -12.393 -16.840 1.00 70.31 172 ASP A CA 1
ATOM 1413 C C . ASP A 1 172 ? 19.149 -10.935 -16.389 1.00 70.31 172 ASP A C 1
ATOM 1415 O O . ASP A 1 172 ? 19.354 -10.004 -17.164 1.00 70.31 172 ASP A O 1
ATOM 1419 N N . TYR A 1 173 ? 18.786 -10.741 -15.118 1.00 74.31 173 TYR A N 1
ATOM 1420 C CA . TYR A 1 173 ? 18.598 -9.424 -14.481 1.00 74.31 173 TYR A CA 1
ATOM 1421 C C . TYR A 1 173 ? 17.565 -8.502 -15.166 1.00 74.31 173 TYR A C 1
ATOM 1423 O O . TYR A 1 173 ? 17.873 -7.358 -15.495 1.00 74.31 173 TYR A O 1
ATOM 1431 N N . PRO A 1 174 ? 16.312 -8.951 -15.349 1.00 81.81 174 PRO A N 1
ATOM 1432 C CA . PRO A 1 174 ? 15.265 -8.100 -15.897 1.00 81.81 174 PRO A CA 1
ATOM 1433 C C . PRO A 1 174 ? 14.904 -6.970 -14.911 1.00 81.81 174 PRO A C 1
ATOM 1435 O O . PRO A 1 174 ? 14.985 -7.187 -13.693 1.00 81.81 174 PRO A O 1
ATOM 1438 N N . PRO A 1 175 ? 14.453 -5.796 -15.399 1.00 87.06 175 PRO A N 1
ATOM 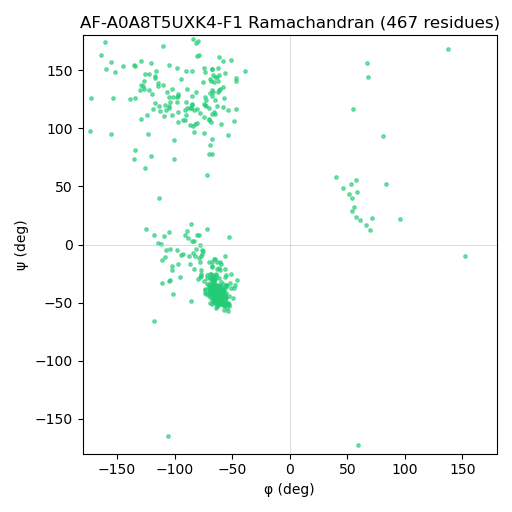1439 C CA . PRO A 1 175 ? 13.850 -4.784 -14.532 1.00 87.06 175 PRO A CA 1
ATOM 1440 C C . PRO A 1 175 ? 12.583 -5.329 -13.862 1.00 87.06 175 PRO A C 1
ATOM 1442 O O . PRO A 1 175 ? 11.944 -6.259 -14.362 1.00 87.06 175 PRO A O 1
ATOM 1445 N N . ILE A 1 176 ? 12.153 -4.691 -12.776 1.00 88.94 176 ILE A N 1
ATOM 1446 C CA . ILE A 1 176 ? 10.830 -4.932 -12.199 1.00 88.94 176 ILE A CA 1
ATOM 1447 C C . ILE A 1 176 ? 9.784 -4.257 -13.097 1.00 88.94 176 ILE A C 1
ATOM 1449 O O . ILE A 1 176 ? 9.704 -3.033 -13.158 1.00 88.94 176 ILE A O 1
ATOM 1453 N N . ILE A 1 177 ? 8.983 -5.057 -13.802 1.00 92.44 177 ILE A N 1
ATOM 1454 C CA . ILE A 1 177 ? 7.924 -4.585 -14.704 1.00 92.44 177 ILE A CA 1
ATOM 1455 C C . ILE A 1 177 ? 6.610 -4.416 -13.932 1.00 92.44 177 ILE A C 1
ATOM 1457 O O . ILE A 1 177 ? 6.034 -5.392 -13.421 1.00 92.44 177 ILE A O 1
ATOM 1461 N N . VAL A 1 178 ? 6.117 -3.180 -13.874 1.00 93.25 178 VAL A N 1
ATOM 1462 C CA . VAL A 1 178 ? 4.984 -2.770 -13.032 1.00 93.25 178 VAL A CA 1
ATOM 1463 C C . VAL A 1 178 ? 3.989 -1.895 -13.792 1.00 93.25 178 VAL A C 1
ATOM 1465 O O . VAL A 1 178 ? 4.353 -1.213 -14.747 1.00 93.25 178 VAL A O 1
ATOM 1468 N N . ASN A 1 179 ? 2.734 -1.929 -13.347 1.00 94.31 179 ASN A N 1
ATOM 1469 C CA . ASN A 1 179 ? 1.699 -0.982 -13.759 1.00 94.31 179 ASN A CA 1
ATOM 1470 C C . ASN A 1 179 ? 1.785 0.307 -12.915 1.00 94.31 179 ASN A C 1
ATOM 1472 O O . ASN A 1 179 ? 2.603 0.391 -11.993 1.00 94.31 179 ASN A O 1
ATOM 1476 N N . LEU A 1 180 ? 0.943 1.302 -13.201 1.00 92.50 180 LEU A N 1
ATOM 1477 C CA . LEU A 1 180 ? 0.917 2.581 -12.484 1.00 92.50 180 LEU A CA 1
ATOM 1478 C C . LEU A 1 180 ? 0.647 2.415 -10.988 1.00 92.50 180 LEU A C 1
ATOM 1480 O O . LEU A 1 180 ? 1.261 3.106 -10.181 1.00 92.50 180 LEU A O 1
ATOM 1484 N N . GLU A 1 181 ? -0.261 1.515 -10.609 1.00 89.50 181 GLU A N 1
ATOM 1485 C CA . GLU A 1 181 ? -0.633 1.303 -9.206 1.00 89.50 181 GLU A CA 1
ATOM 1486 C C . GLU A 1 181 ? 0.574 0.842 -8.379 1.00 89.50 181 GLU A C 1
ATOM 1488 O O . GLU A 1 181 ? 0.925 1.459 -7.373 1.00 89.50 181 GLU A O 1
ATOM 1493 N N . ILE A 1 182 ? 1.265 -0.200 -8.849 1.00 89.81 182 ILE A N 1
ATOM 1494 C CA . ILE A 1 182 ? 2.459 -0.719 -8.180 1.00 89.81 182 ILE A CA 1
ATOM 1495 C C . ILE A 1 182 ? 3.609 0.296 -8.275 1.00 89.81 182 ILE A C 1
ATOM 1497 O O . ILE A 1 182 ? 4.366 0.453 -7.320 1.00 89.81 182 ILE A O 1
ATOM 1501 N N . ALA A 1 183 ? 3.745 1.025 -9.388 1.00 92.25 183 ALA A N 1
ATOM 1502 C CA . ALA A 1 183 ? 4.760 2.068 -9.513 1.00 92.25 183 ALA A CA 1
ATOM 1503 C C . ALA A 1 183 ? 4.575 3.185 -8.476 1.00 92.25 183 ALA A C 1
ATOM 1505 O O . ALA A 1 183 ? 5.538 3.556 -7.807 1.00 92.25 183 ALA A O 1
ATOM 1506 N N . LYS A 1 184 ? 3.342 3.677 -8.299 1.00 90.00 184 LYS A N 1
ATOM 1507 C CA . LYS A 1 184 ? 2.985 4.686 -7.290 1.00 90.00 184 LYS A CA 1
ATOM 1508 C C . LYS A 1 184 ? 3.368 4.212 -5.887 1.00 90.00 184 LYS A C 1
ATOM 1510 O O . LYS A 1 184 ? 3.951 4.970 -5.115 1.00 90.00 184 LYS A O 1
ATOM 1515 N N . GLU A 1 185 ? 3.088 2.946 -5.585 1.00 89.88 185 GLU A N 1
ATOM 1516 C CA . GLU A 1 185 ? 3.426 2.323 -4.307 1.00 89.88 185 GLU A CA 1
ATOM 1517 C C . GLU A 1 185 ? 4.944 2.250 -4.078 1.00 89.88 185 GLU A C 1
ATOM 1519 O O . GLU A 1 185 ? 5.430 2.691 -3.035 1.00 89.88 185 GLU A O 1
ATOM 1524 N N . ILE A 1 186 ? 5.705 1.750 -5.059 1.00 91.25 186 ILE A N 1
ATOM 1525 C CA . ILE A 1 186 ? 7.166 1.633 -4.954 1.00 91.25 186 ILE A CA 1
ATOM 1526 C C . ILE A 1 186 ? 7.816 3.011 -4.818 1.00 91.25 186 ILE A C 1
ATOM 1528 O O . ILE A 1 186 ? 8.681 3.189 -3.959 1.00 91.25 186 ILE A O 1
ATOM 1532 N N . ILE A 1 187 ? 7.401 3.986 -5.633 1.00 91.38 187 ILE A N 1
ATOM 1533 C CA . ILE A 1 187 ? 7.937 5.350 -5.579 1.00 91.38 187 ILE A CA 1
ATOM 1534 C C . ILE A 1 187 ? 7.626 5.978 -4.215 1.00 91.38 187 ILE A C 1
ATOM 1536 O O . ILE A 1 187 ? 8.527 6.516 -3.576 1.00 91.38 187 ILE A O 1
ATOM 1540 N N . GLY A 1 188 ? 6.394 5.841 -3.715 1.00 90.88 188 GLY A N 1
ATOM 1541 C CA . GLY A 1 188 ? 6.018 6.332 -2.389 1.00 90.88 188 GLY A CA 1
ATOM 1542 C C . GLY A 1 188 ? 6.860 5.727 -1.263 1.00 90.88 188 GLY A C 1
ATOM 1543 O O . GLY A 1 188 ? 7.372 6.456 -0.414 1.00 90.88 188 GLY A O 1
ATOM 1544 N N . LEU A 1 189 ? 7.050 4.404 -1.268 1.00 92.12 189 LEU A N 1
ATOM 1545 C CA . LEU A 1 189 ? 7.895 3.711 -0.290 1.00 92.12 189 LEU A CA 1
ATOM 1546 C C . LEU A 1 189 ? 9.356 4.158 -0.369 1.00 92.12 189 LEU A C 1
ATOM 1548 O O . LEU A 1 189 ? 9.997 4.359 0.662 1.00 92.12 189 LEU A O 1
ATOM 1552 N N . TYR A 1 190 ? 9.877 4.339 -1.581 1.00 92.56 190 TYR A N 1
ATOM 1553 C CA . TYR A 1 190 ? 11.239 4.804 -1.803 1.00 92.56 190 TYR A CA 1
ATOM 1554 C C . TYR A 1 190 ? 11.458 6.227 -1.268 1.00 92.56 190 TYR A C 1
ATOM 1556 O O . TYR A 1 190 ? 12.450 6.479 -0.585 1.00 92.56 190 TYR A O 1
ATOM 1564 N N . MET A 1 191 ? 10.510 7.139 -1.495 1.00 91.62 191 MET A N 1
ATOM 1565 C CA . MET A 1 191 ? 10.577 8.504 -0.959 1.00 91.62 191 MET A CA 1
ATOM 1566 C C . MET A 1 191 ? 10.601 8.505 0.571 1.00 91.62 191 MET A C 1
ATOM 1568 O O . MET A 1 191 ? 11.483 9.116 1.180 1.00 91.62 191 MET A O 1
ATOM 1572 N N . ARG A 1 192 ? 9.720 7.718 1.200 1.00 92.31 192 ARG A N 1
ATOM 1573 C CA . ARG A 1 192 ? 9.682 7.570 2.664 1.00 92.31 192 ARG A CA 1
ATOM 1574 C C . ARG A 1 192 ? 10.951 6.922 3.216 1.00 92.31 192 ARG A C 1
ATOM 1576 O O . ARG A 1 192 ? 11.447 7.360 4.252 1.00 92.31 192 ARG A O 1
ATOM 1583 N N . TYR A 1 193 ? 11.532 5.957 2.499 1.00 92.75 193 TYR A N 1
ATOM 1584 C CA . TYR A 1 193 ? 12.839 5.378 2.826 1.00 92.75 193 TYR A CA 1
ATOM 1585 C C . TYR A 1 193 ? 13.964 6.426 2.798 1.00 92.75 193 TYR A C 1
ATOM 1587 O O . TYR A 1 193 ? 14.854 6.408 3.646 1.00 92.75 193 TYR A O 1
ATOM 1595 N N . LYS A 1 194 ? 13.912 7.385 1.865 1.00 92.44 194 LYS A N 1
ATOM 1596 C CA . LYS A 1 194 ? 14.845 8.524 1.795 1.00 92.44 194 LYS A CA 1
ATOM 1597 C C . LYS A 1 194 ? 14.492 9.665 2.760 1.00 92.44 194 LYS A C 1
ATOM 1599 O O . LYS A 1 194 ? 15.127 10.715 2.699 1.00 92.44 194 LYS A O 1
ATOM 1604 N N . ASN A 1 195 ? 13.521 9.461 3.656 1.00 91.81 195 ASN A N 1
ATOM 1605 C CA . ASN A 1 195 ? 12.958 10.471 4.555 1.00 91.81 195 ASN A CA 1
ATOM 1606 C C . ASN A 1 195 ? 12.445 11.731 3.838 1.00 91.81 195 ASN A C 1
ATOM 1608 O O . ASN A 1 195 ? 12.433 12.807 4.431 1.00 91.81 195 ASN A O 1
ATOM 1612 N N . ASN A 1 196 ? 12.011 11.598 2.585 1.00 90.56 196 ASN A N 1
ATOM 1613 C CA . ASN A 1 196 ? 11.329 12.663 1.872 1.00 90.56 196 ASN A CA 1
ATOM 1614 C C . ASN A 1 196 ? 9.813 12.444 1.971 1.00 90.56 196 ASN A C 1
ATOM 1616 O O . ASN A 1 196 ? 9.284 11.451 1.465 1.00 90.56 196 ASN A O 1
ATOM 1620 N N . TYR A 1 197 ? 9.144 13.362 2.660 1.00 89.75 197 TYR A N 1
ATOM 1621 C CA . TYR A 1 197 ? 7.699 13.352 2.899 1.00 89.75 197 TYR A CA 1
ATOM 1622 C C . TYR A 1 197 ? 7.015 14.574 2.279 1.00 89.75 197 TYR A C 1
ATOM 1624 O O . TYR A 1 197 ? 5.833 14.808 2.537 1.00 89.75 197 TYR A O 1
ATOM 1632 N N . ASP A 1 198 ? 7.754 15.350 1.488 1.00 85.25 198 ASP A N 1
ATOM 1633 C CA . ASP A 1 198 ? 7.267 16.603 0.949 1.00 85.25 198 ASP A CA 1
ATOM 1634 C C . ASP A 1 198 ? 6.144 16.374 -0.068 1.00 85.25 198 ASP A C 1
ATOM 1636 O O . ASP A 1 198 ? 6.074 15.350 -0.759 1.00 85.25 198 ASP A O 1
ATOM 1640 N N . ILE A 1 199 ? 5.255 17.359 -0.166 1.00 81.62 199 ILE A N 1
ATOM 1641 C CA . ILE A 1 199 ? 4.142 17.345 -1.107 1.00 81.62 199 ILE A CA 1
ATOM 1642 C C . ILE A 1 199 ? 4.353 18.427 -2.144 1.00 81.62 199 ILE A C 1
ATOM 1644 O O . ILE A 1 199 ? 4.283 19.617 -1.849 1.00 81.62 199 ILE A O 1
ATOM 1648 N N . ASN A 1 200 ? 4.537 17.991 -3.383 1.00 74.94 200 ASN A N 1
ATOM 1649 C CA . ASN A 1 200 ? 4.546 18.876 -4.532 1.00 74.94 200 ASN A CA 1
ATOM 1650 C C . ASN A 1 200 ? 3.099 19.173 -4.928 1.00 74.94 200 ASN A C 1
ATOM 1652 O O . ASN A 1 200 ? 2.360 18.259 -5.283 1.00 74.94 200 ASN A O 1
ATOM 1656 N N . ILE A 1 201 ? 2.698 20.437 -4.842 1.00 71.38 201 ILE A N 1
ATOM 1657 C CA . ILE A 1 201 ? 1.409 20.920 -5.331 1.00 71.38 201 ILE A CA 1
ATOM 1658 C C . ILE A 1 201 ? 1.662 21.691 -6.617 1.00 71.38 201 ILE A C 1
ATOM 1660 O O . ILE A 1 201 ? 2.319 22.732 -6.594 1.00 71.38 201 ILE A O 1
ATOM 1664 N N . ASN A 1 202 ? 1.091 21.198 -7.712 1.00 67.44 202 ASN A N 1
ATOM 1665 C CA . ASN A 1 202 ? 1.088 21.895 -8.988 1.00 67.44 202 ASN A CA 1
ATOM 1666 C C . ASN A 1 202 ? -0.288 22.537 -9.196 1.00 67.44 202 ASN A C 1
ATOM 1668 O O . ASN A 1 202 ? -1.290 21.845 -9.374 1.00 67.44 202 ASN A O 1
ATOM 1672 N N . SER A 1 203 ? -0.343 23.868 -9.155 1.00 62.66 203 SER A N 1
ATOM 1673 C CA . SER A 1 203 ? -1.550 24.641 -9.477 1.00 62.66 203 SER A CA 1
ATOM 1674 C C . SER A 1 203 ? -1.172 25.802 -10.380 1.00 62.66 203 SER A C 1
ATOM 1676 O O . SER A 1 203 ? -0.287 26.576 -10.031 1.00 62.66 203 SER A O 1
ATOM 1678 N N . ASP A 1 204 ? -1.835 25.930 -11.531 1.00 59.75 204 ASP A N 1
ATOM 1679 C CA . ASP A 1 204 ? -1.757 27.101 -12.419 1.00 59.75 204 ASP A CA 1
ATOM 1680 C C . ASP A 1 204 ? -0.324 27.612 -12.691 1.00 59.75 204 ASP A C 1
ATOM 1682 O O . ASP A 1 204 ? -0.042 28.804 -12.591 1.00 59.75 204 ASP A O 1
ATOM 1686 N N . ASN A 1 205 ? 0.590 26.700 -13.048 1.00 56.75 205 ASN A N 1
ATOM 1687 C CA . ASN A 1 205 ? 2.017 26.963 -13.314 1.00 56.75 205 ASN A CA 1
ATOM 1688 C C . ASN A 1 205 ? 2.875 27.338 -12.093 1.00 56.75 205 ASN A C 1
ATOM 1690 O O . ASN A 1 205 ? 4.021 27.760 -12.254 1.00 56.75 205 ASN A O 1
ATOM 1694 N N . ILE A 1 206 ? 2.361 27.155 -10.878 1.00 60.59 206 ILE A N 1
ATOM 1695 C CA . ILE A 1 206 ? 3.129 27.273 -9.643 1.00 60.59 206 ILE A CA 1
ATOM 1696 C C . ILE A 1 206 ? 3.330 25.870 -9.076 1.00 60.59 206 ILE A C 1
ATOM 1698 O O . ILE A 1 206 ? 2.375 25.201 -8.679 1.00 60.59 206 ILE A O 1
ATOM 1702 N N . ASN A 1 207 ? 4.593 25.449 -9.022 1.00 66.25 207 ASN A N 1
ATOM 1703 C CA . ASN A 1 207 ? 5.009 24.250 -8.306 1.00 66.25 207 ASN A CA 1
ATOM 1704 C C . ASN A 1 207 ? 5.427 24.674 -6.900 1.00 66.25 207 ASN A C 1
ATOM 1706 O O . ASN A 1 207 ? 6.474 25.299 -6.724 1.00 66.25 207 ASN A O 1
ATOM 1710 N N . ILE A 1 208 ? 4.602 24.359 -5.905 1.00 74.00 208 ILE A N 1
ATOM 1711 C CA . ILE A 1 208 ? 4.917 24.619 -4.501 1.00 74.00 208 ILE A CA 1
ATOM 1712 C C . ILE A 1 208 ? 5.291 23.297 -3.852 1.00 74.00 208 ILE A C 1
ATOM 1714 O O . ILE A 1 208 ? 4.472 22.381 -3.789 1.00 74.00 208 ILE A O 1
ATOM 1718 N N . ASN A 1 209 ? 6.517 23.211 -3.343 1.00 77.44 209 ASN A N 1
ATOM 1719 C CA . ASN A 1 209 ? 6.899 22.114 -2.472 1.00 77.44 209 ASN A CA 1
ATOM 1720 C C . ASN A 1 209 ? 6.501 22.456 -1.031 1.00 77.44 209 ASN A C 1
ATOM 1722 O O . ASN A 1 209 ? 6.990 23.435 -0.465 1.00 77.44 209 ASN A O 1
ATOM 1726 N N . PHE A 1 210 ? 5.605 21.667 -0.448 1.00 82.31 210 PHE A N 1
ATOM 1727 C CA . PHE A 1 210 ? 5.210 21.775 0.949 1.00 82.31 210 PHE A CA 1
ATOM 1728 C C . PHE A 1 210 ? 6.009 20.764 1.771 1.00 82.31 210 PHE A C 1
ATOM 1730 O O . PHE A 1 210 ? 5.704 19.569 1.706 1.00 82.31 210 PHE A O 1
ATOM 1737 N N . PRO A 1 211 ? 7.017 21.212 2.543 1.00 85.81 211 PRO A N 1
ATOM 1738 C CA . PRO A 1 211 ? 7.757 20.318 3.412 1.00 85.81 211 PRO A CA 1
ATOM 1739 C C . PRO A 1 211 ? 6.837 19.835 4.527 1.00 85.81 211 PRO A C 1
ATOM 1741 O O . PRO A 1 211 ? 6.201 20.632 5.219 1.00 85.81 211 PRO A O 1
ATOM 1744 N N . ILE A 1 212 ? 6.768 18.521 4.698 1.00 89.06 212 ILE A N 1
ATOM 1745 C CA . ILE A 1 212 ? 5.966 17.879 5.738 1.00 89.06 212 ILE A CA 1
ATOM 1746 C C . ILE A 1 212 ? 6.894 16.956 6.503 1.00 89.06 212 ILE A C 1
ATOM 1748 O O . ILE A 1 212 ? 7.678 16.217 5.912 1.00 89.06 212 ILE A O 1
ATOM 1752 N N . ASN A 1 213 ? 6.838 16.985 7.832 1.00 91.62 213 ASN A N 1
ATOM 1753 C CA . ASN A 1 213 ? 7.651 16.050 8.599 1.00 91.62 213 ASN A CA 1
ATOM 1754 C C . ASN A 1 213 ? 7.012 14.650 8.628 1.00 91.62 213 ASN A C 1
ATOM 1756 O O . ASN A 1 213 ? 5.821 14.459 8.380 1.00 91.62 213 ASN A O 1
ATOM 1760 N N . LYS A 1 214 ? 7.809 13.644 8.995 1.00 92.69 214 LYS A N 1
ATOM 1761 C CA . LYS A 1 214 ? 7.360 12.249 9.079 1.00 92.69 214 LYS A CA 1
ATOM 1762 C C . LYS A 1 214 ? 6.057 12.086 9.873 1.00 92.69 214 LYS A C 1
ATOM 1764 O O . LYS A 1 214 ? 5.165 11.366 9.436 1.00 92.69 214 LYS A O 1
ATOM 1769 N N . HIS A 1 215 ? 5.955 12.721 11.040 1.00 91.25 215 HIS A N 1
ATOM 1770 C CA . HIS A 1 215 ? 4.797 12.582 11.923 1.00 91.25 215 HIS A CA 1
ATOM 1771 C C . HIS A 1 215 ? 3.531 13.149 11.273 1.00 91.25 215 HIS A C 1
ATOM 1773 O O . HIS A 1 215 ? 2.527 12.447 11.171 1.00 91.25 215 HIS A O 1
ATOM 1779 N N . GLU A 1 216 ? 3.613 14.378 10.765 1.00 90.19 216 GLU A N 1
ATOM 1780 C 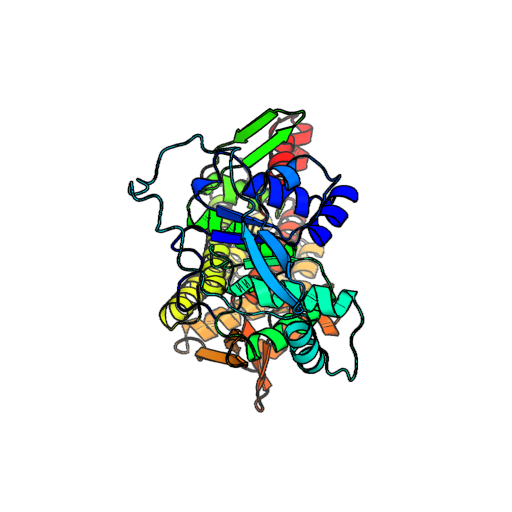CA . GLU A 1 216 ? 2.522 15.046 10.052 1.00 90.19 216 GLU A CA 1
ATOM 1781 C C . GLU A 1 216 ? 2.059 14.242 8.836 1.00 90.19 216 GLU A C 1
ATOM 1783 O O . GLU A 1 216 ? 0.860 14.119 8.602 1.00 90.19 216 GLU A O 1
ATOM 1788 N N . PHE A 1 217 ? 2.976 13.634 8.078 1.00 92.31 217 PHE A N 1
ATOM 1789 C CA . PHE A 1 217 ? 2.610 12.813 6.924 1.00 92.31 217 PHE A CA 1
ATOM 1790 C C . PHE A 1 217 ? 1.713 11.627 7.316 1.00 92.31 217 PHE A C 1
ATOM 1792 O O . PHE A 1 217 ? 0.647 11.421 6.726 1.00 92.31 217 PHE A O 1
ATOM 1799 N N . TYR A 1 218 ? 2.113 10.848 8.327 1.00 92.94 218 TYR A N 1
ATOM 1800 C CA . TYR A 1 218 ? 1.311 9.708 8.784 1.00 92.94 218 TYR A CA 1
ATOM 1801 C C . TYR A 1 218 ? 0.005 10.149 9.444 1.00 92.94 218 TYR A C 1
ATOM 1803 O O . TYR A 1 218 ? -1.014 9.484 9.264 1.00 92.94 218 TYR A O 1
ATOM 1811 N N .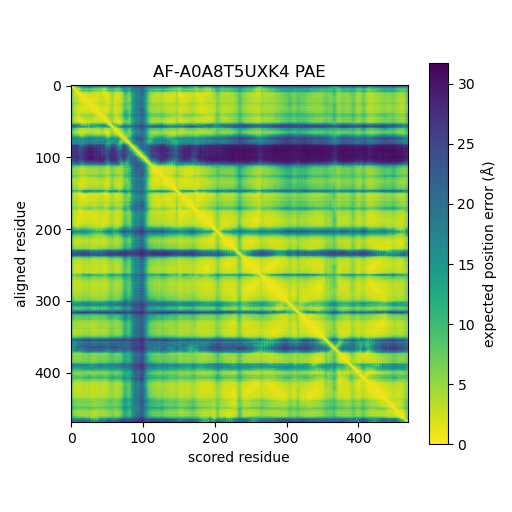 GLU A 1 219 ? 0.014 11.272 10.161 1.00 90.75 219 GLU A N 1
ATOM 1812 C CA . GLU A 1 219 ? -1.174 11.848 10.788 1.00 90.75 219 GLU A CA 1
ATOM 1813 C C . GLU A 1 219 ? -2.212 12.274 9.748 1.00 90.75 219 GLU A C 1
ATOM 1815 O O . GLU A 1 219 ? -3.336 11.773 9.764 1.00 90.75 219 GLU A O 1
ATOM 1820 N N . ASN A 1 220 ? -1.824 13.101 8.777 1.00 89.81 220 ASN A N 1
ATOM 1821 C CA . ASN A 1 220 ? -2.703 13.532 7.689 1.00 89.81 220 ASN A CA 1
ATOM 1822 C C . ASN A 1 220 ? -3.248 12.332 6.897 1.00 89.81 220 ASN A C 1
ATOM 1824 O O . ASN A 1 220 ? -4.427 12.283 6.537 1.00 89.81 220 ASN A O 1
ATOM 1828 N N . SER A 1 221 ? -2.415 11.314 6.664 1.00 90.56 221 SER A N 1
ATOM 1829 C CA . SER A 1 221 ? -2.856 10.109 5.962 1.00 90.56 221 SER A CA 1
ATOM 1830 C C . SER A 1 221 ? -3.816 9.243 6.781 1.00 90.56 221 SER A C 1
ATOM 1832 O O . SER A 1 221 ? -4.726 8.646 6.202 1.00 90.56 221 SER A O 1
ATOM 1834 N N . LEU A 1 222 ? -3.649 9.181 8.106 1.00 91.94 222 LEU A N 1
ATOM 1835 C CA . LEU A 1 222 ? -4.583 8.511 9.013 1.00 91.94 222 LEU A CA 1
ATOM 1836 C C . LEU A 1 222 ? -5.942 9.217 9.024 1.00 91.94 222 LEU A C 1
ATOM 1838 O O . LEU A 1 222 ? -6.976 8.557 8.939 1.00 91.94 222 LEU A O 1
ATOM 1842 N N . LEU A 1 223 ? -5.941 10.548 9.084 1.00 88.56 223 LEU A N 1
ATOM 1843 C CA . LEU A 1 223 ? -7.152 11.368 9.146 1.00 88.56 223 LEU A CA 1
ATOM 1844 C C . LEU A 1 223 ? -8.046 11.222 7.915 1.00 88.56 223 LEU A C 1
ATOM 1846 O O . LEU A 1 223 ? -9.269 11.197 8.043 1.00 88.56 223 LEU A O 1
ATOM 1850 N N . LEU A 1 224 ? -7.444 11.047 6.740 1.00 89.06 224 LEU A N 1
ATOM 1851 C CA . LEU A 1 224 ? -8.175 10.740 5.509 1.00 89.06 224 LEU A CA 1
ATOM 1852 C C . LEU A 1 224 ? -8.801 9.339 5.510 1.00 89.06 224 LEU A C 1
ATOM 1854 O O . LEU A 1 224 ? -9.779 9.100 4.810 1.00 89.06 224 LEU A O 1
ATOM 1858 N N . LYS A 1 225 ? -8.243 8.400 6.280 1.00 90.75 225 LYS A N 1
ATOM 1859 C CA . LYS A 1 225 ? -8.675 6.995 6.297 1.00 90.75 225 LYS A CA 1
ATOM 1860 C C . LYS A 1 225 ? -9.665 6.681 7.415 1.00 90.75 225 LYS A C 1
ATOM 1862 O O . LYS A 1 225 ? -10.463 5.758 7.275 1.00 90.75 225 LYS A O 1
ATOM 1867 N N . ILE A 1 226 ? -9.613 7.424 8.521 1.00 92.38 226 ILE A N 1
ATOM 1868 C CA . ILE A 1 226 ? -10.490 7.238 9.681 1.00 92.38 226 ILE A CA 1
ATOM 1869 C C . ILE A 1 226 ? -11.002 8.604 10.153 1.00 92.38 226 ILE A C 1
ATOM 1871 O O . ILE A 1 226 ? -10.588 9.136 11.183 1.00 92.38 226 ILE A O 1
ATOM 1875 N N . SER A 1 227 ? -11.925 9.180 9.386 1.00 91.25 227 SER A N 1
ATOM 1876 C CA . SER A 1 227 ? -12.480 10.512 9.638 1.00 91.25 227 SER A CA 1
ATOM 1877 C C . SER A 1 227 ? -13.257 10.635 10.952 1.00 91.25 227 SER A C 1
ATOM 1879 O O . SER A 1 227 ? -13.439 11.744 11.446 1.00 91.25 227 SER A O 1
ATOM 1881 N N . ASN A 1 228 ? -13.740 9.526 11.517 1.00 91.50 228 ASN A N 1
ATOM 1882 C CA . ASN A 1 228 ? -14.460 9.500 12.793 1.00 91.50 228 ASN A CA 1
ATOM 1883 C C . ASN A 1 228 ? -13.525 9.342 14.007 1.00 91.50 228 ASN A C 1
ATOM 1885 O O . ASN A 1 228 ? -14.004 9.187 15.130 1.00 91.50 228 ASN A O 1
ATOM 1889 N N . LEU A 1 229 ? -12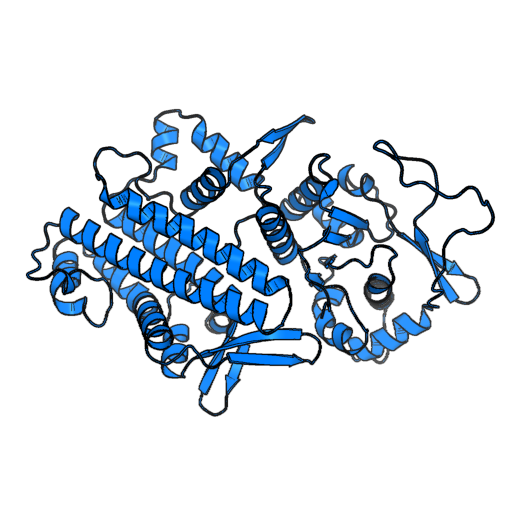.197 9.359 13.828 1.00 87.31 229 LEU A N 1
ATOM 1890 C CA . LEU A 1 229 ? -11.292 9.470 14.972 1.00 87.31 229 LEU A CA 1
ATOM 1891 C C . LEU A 1 229 ? -11.440 10.857 15.620 1.00 87.31 229 LEU A C 1
ATOM 1893 O O . LEU A 1 229 ? -11.404 11.862 14.910 1.00 87.31 229 LEU A O 1
ATOM 1897 N N . PRO A 1 230 ? -11.557 10.937 16.959 1.00 74.12 230 PRO A N 1
ATOM 1898 C CA . PRO A 1 230 ? -11.601 12.194 17.693 1.00 74.12 230 PRO A CA 1
ATOM 1899 C C . PRO A 1 230 ? -10.230 12.860 17.635 1.00 74.12 230 PRO A C 1
ATOM 1901 O O . PRO A 1 230 ? -9.376 12.679 18.505 1.00 74.12 230 PRO A O 1
ATOM 1904 N N . PHE A 1 231 ? -10.006 13.612 16.566 1.00 70.00 231 PHE A N 1
ATOM 1905 C CA . PHE A 1 231 ? -8.824 14.427 16.405 1.00 70.00 231 PHE A CA 1
ATOM 1906 C C . PHE A 1 231 ? -9.088 15.782 17.067 1.00 70.00 231 PHE A C 1
ATOM 1908 O O . PHE A 1 231 ? -10.008 16.491 16.670 1.00 70.00 231 PHE A O 1
ATOM 1915 N N . ARG A 1 232 ? -8.311 16.118 18.107 1.00 61.19 232 ARG A N 1
ATOM 1916 C CA . ARG A 1 232 ? -8.387 17.392 18.860 1.00 61.19 232 ARG A CA 1
ATOM 1917 C C . ARG A 1 232 ? -9.666 17.646 19.680 1.00 61.19 232 ARG A C 1
ATOM 1919 O O . ARG A 1 232 ? -9.895 18.779 20.078 1.00 61.19 232 ARG A O 1
ATOM 1926 N N . SER A 1 233 ? -10.490 16.635 19.977 1.00 50.88 233 SER A N 1
ATOM 1927 C CA . SER A 1 233 ? -11.641 16.842 20.871 1.00 50.88 233 SER A CA 1
ATOM 1928 C C . SER A 1 233 ? -11.224 16.754 22.344 1.00 50.88 233 SER A C 1
ATOM 1930 O O . SER A 1 233 ? -10.885 15.668 22.824 1.00 50.88 233 SER A O 1
ATOM 1932 N N . ASP A 1 234 ? -11.352 17.857 23.075 1.00 52.03 234 ASP A N 1
ATOM 1933 C CA . ASP A 1 234 ? -11.054 17.954 24.515 1.00 52.03 234 ASP A CA 1
ATOM 1934 C C . ASP A 1 234 ? -11.898 16.990 25.384 1.00 52.03 234 ASP A C 1
ATOM 1936 O O . ASP A 1 234 ? -11.539 16.662 26.512 1.00 52.03 234 ASP A O 1
ATOM 1940 N N . ASN A 1 235 ? -12.999 16.462 24.834 1.00 45.34 235 ASN A N 1
ATOM 1941 C CA . ASN A 1 235 ? -14.021 15.698 25.559 1.00 45.34 235 ASN A CA 1
ATOM 1942 C C . ASN A 1 235 ? -13.737 14.196 25.768 1.00 45.34 235 ASN A C 1
ATOM 1944 O O . ASN A 1 235 ? -14.506 13.544 26.472 1.00 45.34 235 ASN A O 1
ATOM 1948 N N . PHE A 1 236 ? -12.686 13.615 25.174 1.00 47.94 236 PHE A N 1
ATOM 1949 C CA . PHE A 1 236 ? -12.397 12.168 25.299 1.00 47.94 236 PHE A CA 1
ATOM 1950 C C . PHE A 1 236 ? -11.097 11.821 26.039 1.00 47.94 236 PHE A C 1
ATOM 1952 O O . PHE A 1 236 ? -10.807 10.637 26.235 1.00 47.94 236 PHE A O 1
ATOM 1959 N N . GLY A 1 237 ? -10.367 12.831 26.520 1.00 53.03 237 GLY A N 1
ATOM 1960 C CA . GLY A 1 237 ? -9.207 12.647 27.388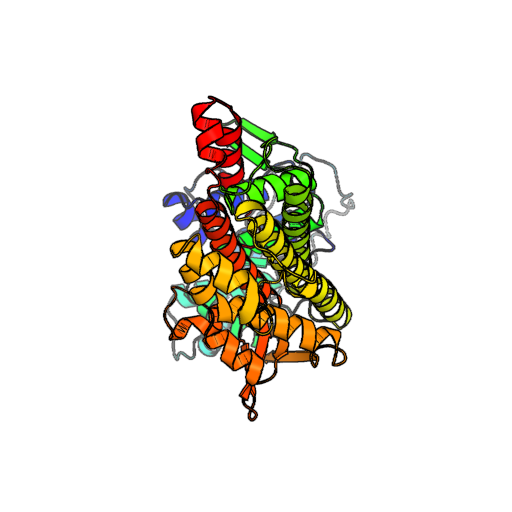 1.00 53.03 237 GLY A CA 1
ATOM 1961 C C . GLY A 1 237 ? -8.072 11.810 26.782 1.00 53.03 237 GLY A C 1
ATOM 1962 O O . GLY A 1 237 ? -8.068 11.427 25.614 1.00 53.03 237 GLY A O 1
ATOM 1963 N N . ASP A 1 238 ? -7.091 11.511 27.627 1.00 63.31 238 ASP A N 1
ATOM 1964 C CA . ASP A 1 238 ? -5.794 10.889 27.328 1.00 63.31 238 ASP A CA 1
ATOM 1965 C C . ASP A 1 238 ? -5.856 9.516 26.609 1.00 63.31 238 ASP A C 1
ATOM 1967 O O . ASP A 1 238 ? -4.844 9.012 26.141 1.00 63.31 238 ASP A O 1
ATOM 1971 N N . LEU A 1 239 ? -7.029 8.879 26.472 1.00 70.88 239 LEU A N 1
ATOM 1972 C CA . LEU A 1 239 ? -7.171 7.509 25.943 1.00 70.88 239 LEU A CA 1
ATOM 1973 C C . LEU A 1 239 ? -7.189 7.412 24.407 1.00 70.88 239 LEU A C 1
ATOM 1975 O O . LEU A 1 239 ? -6.888 6.348 23.849 1.00 70.88 239 LEU A O 1
ATOM 1979 N N . THR A 1 240 ? -7.509 8.504 23.710 1.00 79.06 240 THR A N 1
ATOM 1980 C CA . THR A 1 240 ? -7.513 8.563 22.237 1.00 79.06 240 THR A CA 1
ATOM 1981 C C . THR A 1 240 ? -6.107 8.742 21.672 1.00 79.06 240 THR A C 1
ATOM 1983 O O . THR A 1 240 ? -5.796 8.207 20.610 1.00 79.06 240 THR A O 1
ATOM 1986 N N . LYS A 1 241 ? -5.210 9.401 22.410 1.00 85.44 241 LYS A N 1
ATOM 1987 C CA . LYS A 1 241 ? -3.815 9.608 22.003 1.00 85.44 241 LYS A CA 1
ATOM 1988 C C . LYS A 1 241 ? -3.042 8.286 21.837 1.00 85.44 241 LYS A C 1
ATOM 1990 O O . LYS A 1 241 ? -2.442 8.091 20.781 1.00 85.44 241 LYS A O 1
ATOM 1995 N N . PRO A 1 242 ? -3.107 7.313 22.767 1.00 89.69 242 PRO A N 1
ATOM 1996 C CA . PRO A 1 242 ? -2.550 5.981 22.551 1.00 89.69 242 PRO A CA 1
ATOM 1997 C C . PRO A 1 242 ? -3.192 5.224 21.382 1.00 89.69 242 PRO A C 1
ATOM 1999 O O . PRO A 1 242 ? -2.531 4.377 20.785 1.00 89.69 242 PRO A O 1
ATOM 2002 N N . LEU A 1 243 ? -4.464 5.480 21.055 1.00 92.12 243 LEU A N 1
ATOM 2003 C CA . LEU A 1 243 ? -5.113 4.878 19.886 1.00 92.12 243 LEU A CA 1
ATOM 2004 C C . LEU A 1 243 ? -4.519 5.452 18.590 1.00 92.12 243 LEU A C 1
ATOM 2006 O O . LEU A 1 243 ? -4.073 4.684 17.740 1.00 92.12 243 LEU A O 1
ATOM 2010 N N . ILE A 1 244 ? -4.435 6.782 18.482 1.00 91.75 244 ILE A N 1
ATOM 2011 C CA . ILE A 1 244 ? -3.833 7.489 17.342 1.00 91.75 244 ILE A CA 1
ATOM 2012 C C . ILE A 1 244 ? -2.375 7.062 17.160 1.00 91.75 244 ILE A C 1
ATOM 2014 O O . ILE A 1 244 ? -2.008 6.606 16.082 1.00 91.75 244 ILE A O 1
ATOM 2018 N N . ASN A 1 245 ? -1.563 7.097 18.220 1.00 92.69 245 ASN A N 1
ATOM 2019 C CA . ASN A 1 245 ? -0.152 6.704 18.150 1.00 92.69 245 ASN A CA 1
ATOM 2020 C C . ASN A 1 245 ? 0.028 5.273 17.631 1.00 92.69 245 ASN A C 1
ATOM 2022 O O . ASN A 1 245 ? 0.933 5.013 16.841 1.00 92.69 245 ASN A O 1
ATOM 2026 N N . ARG A 1 246 ? -0.847 4.337 18.027 1.00 95.56 246 ARG A N 1
ATOM 2027 C CA . ARG A 1 246 ? -0.794 2.967 17.501 1.00 95.56 246 ARG A CA 1
ATOM 2028 C C . ARG A 1 246 ? -1.100 2.908 16.012 1.00 95.56 246 ARG A C 1
ATOM 2030 O O . ARG A 1 246 ? -0.430 2.157 15.314 1.00 95.56 246 ARG A O 1
ATOM 2037 N N . PHE A 1 247 ? -2.052 3.699 15.523 1.00 95.75 247 PHE A N 1
ATOM 2038 C CA . PHE A 1 247 ? -2.312 3.812 14.090 1.00 95.75 247 PHE A CA 1
ATOM 2039 C C . PHE A 1 247 ? -1.133 4.422 13.324 1.00 95.75 247 PHE A C 1
ATOM 2041 O O . PHE A 1 247 ? -0.761 3.891 12.281 1.00 95.75 247 PHE A O 1
ATOM 2048 N N . LEU A 1 248 ? -0.504 5.475 13.855 1.00 94.69 248 LEU A N 1
ATOM 2049 C CA . LEU A 1 248 ? 0.687 6.075 13.243 1.00 94.69 248 LEU A CA 1
ATOM 2050 C C . LEU A 1 248 ? 1.825 5.052 13.135 1.00 94.69 248 LEU A C 1
ATOM 2052 O O . LEU A 1 248 ? 2.373 4.837 12.055 1.00 94.69 248 LEU A O 1
ATOM 2056 N N . TYR A 1 249 ? 2.127 4.345 14.227 1.00 96.69 249 TYR A N 1
ATOM 2057 C CA . TYR A 1 249 ? 3.144 3.292 14.226 1.00 96.69 249 TYR A CA 1
ATOM 2058 C C . TYR A 1 249 ? 2.773 2.099 13.346 1.00 96.69 249 TYR A C 1
ATOM 2060 O O . TYR A 1 249 ? 3.659 1.448 12.794 1.00 96.69 249 TYR A O 1
ATOM 2068 N N . LEU A 1 250 ? 1.480 1.817 13.185 1.00 96.88 250 LEU A N 1
ATOM 2069 C CA . LEU A 1 250 ? 0.991 0.744 12.327 1.00 96.88 250 LEU A CA 1
ATOM 2070 C C . LEU A 1 250 ? 1.225 1.079 10.855 1.00 96.88 250 LEU A C 1
ATOM 2072 O O . LEU A 1 250 ? 1.709 0.224 10.117 1.00 96.88 250 LEU A O 1
ATOM 2076 N N . LEU A 1 251 ? 0.959 2.322 10.448 1.00 95.62 251 LEU A N 1
ATOM 2077 C CA . LEU A 1 251 ? 1.254 2.810 9.100 1.00 95.62 251 LEU A CA 1
ATOM 2078 C C . LEU A 1 251 ? 2.762 2.831 8.822 1.00 95.62 251 LEU A C 1
ATOM 2080 O O . LEU A 1 251 ? 3.195 2.354 7.777 1.00 95.62 251 LEU A O 1
ATOM 2084 N N . MET A 1 252 ? 3.566 3.292 9.783 1.00 95.81 252 MET A N 1
ATOM 2085 C CA . MET A 1 252 ? 5.028 3.220 9.687 1.00 95.81 252 MET A CA 1
ATOM 2086 C C . MET A 1 252 ? 5.513 1.774 9.526 1.00 95.81 252 MET A C 1
ATOM 2088 O O . MET A 1 252 ? 6.359 1.490 8.687 1.00 95.81 252 MET A O 1
ATOM 2092 N N . SER A 1 253 ? 4.959 0.838 10.302 1.00 95.88 253 SER A N 1
ATOM 2093 C CA . SER A 1 253 ? 5.318 -0.578 10.199 1.00 95.88 253 SER A CA 1
ATOM 2094 C C . SER A 1 253 ? 4.896 -1.194 8.867 1.00 95.88 253 SER A C 1
ATOM 2096 O O . SER A 1 253 ? 5.585 -2.085 8.377 1.00 95.88 253 SER A O 1
ATOM 2098 N N . LEU A 1 254 ? 3.777 -0.755 8.283 1.00 95.75 254 LEU A N 1
ATOM 2099 C CA . LEU A 1 254 ? 3.353 -1.194 6.956 1.00 95.75 254 LEU A CA 1
ATOM 2100 C C . LEU A 1 254 ? 4.375 -0.776 5.894 1.00 95.75 254 LEU A C 1
ATOM 2102 O O . LEU A 1 254 ? 4.747 -1.598 5.057 1.00 95.75 254 LEU A O 1
ATOM 2106 N N . ASP A 1 255 ? 4.859 0.464 5.963 1.00 94.94 255 ASP A N 1
ATOM 2107 C CA . ASP A 1 255 ? 5.873 0.962 5.038 1.00 94.94 255 ASP A CA 1
ATOM 2108 C C . ASP A 1 255 ? 7.202 0.222 5.182 1.00 94.94 255 ASP A C 1
ATOM 2110 O O . ASP A 1 255 ? 7.780 -0.172 4.174 1.00 94.94 255 ASP A O 1
ATOM 2114 N N . GLU A 1 256 ? 7.655 -0.059 6.407 1.00 94.50 256 GLU A N 1
ATOM 2115 C CA . GLU A 1 256 ? 8.865 -0.864 6.618 1.00 94.50 256 GLU A CA 1
ATOM 2116 C C . GLU A 1 256 ? 8.727 -2.265 6.003 1.00 94.50 256 GLU A C 1
ATOM 2118 O O . GLU A 1 256 ? 9.633 -2.741 5.320 1.00 94.50 256 GLU A O 1
ATOM 2123 N N . ILE A 1 257 ? 7.569 -2.916 6.158 1.00 92.75 257 ILE A N 1
ATOM 2124 C CA . ILE A 1 257 ? 7.301 -4.219 5.528 1.00 92.75 257 ILE A CA 1
ATOM 2125 C C . ILE A 1 257 ? 7.316 -4.096 3.996 1.00 92.75 257 ILE A C 1
ATOM 2127 O O . ILE A 1 257 ? 7.894 -4.954 3.327 1.00 92.75 257 ILE A O 1
ATOM 2131 N N . GLY A 1 258 ? 6.748 -3.024 3.435 1.00 91.19 258 GLY A N 1
ATOM 2132 C CA . GLY A 1 258 ? 6.770 -2.748 1.994 1.00 91.19 258 GLY A CA 1
ATOM 2133 C C . GLY A 1 258 ? 8.168 -2.483 1.445 1.00 91.19 258 GLY A C 1
ATOM 2134 O O . GLY A 1 258 ? 8.557 -3.038 0.418 1.00 91.19 258 GLY A O 1
ATOM 2135 N N . ILE A 1 259 ? 8.973 -1.707 2.168 1.00 91.06 259 ILE A N 1
ATOM 2136 C CA . ILE A 1 259 ? 10.384 -1.475 1.855 1.00 91.06 259 ILE A CA 1
ATOM 2137 C C . ILE A 1 259 ? 11.127 -2.812 1.775 1.00 91.06 259 ILE A C 1
ATOM 2139 O O . ILE A 1 259 ? 11.832 -3.073 0.800 1.00 91.06 259 ILE A O 1
ATOM 2143 N N . GLN A 1 260 ? 10.943 -3.697 2.761 1.00 88.88 260 GLN A N 1
ATOM 2144 C CA . GLN A 1 260 ? 11.574 -5.019 2.746 1.00 88.88 260 GLN A CA 1
ATOM 2145 C C . GLN A 1 260 ? 11.009 -5.949 1.662 1.00 88.88 260 GLN A C 1
ATOM 2147 O O . GLN A 1 260 ? 11.732 -6.829 1.183 1.00 88.88 260 GLN A O 1
ATOM 2152 N N . HIS A 1 261 ? 9.745 -5.781 1.267 1.00 86.88 261 HIS A N 1
ATOM 2153 C CA . HIS A 1 261 ? 9.127 -6.533 0.175 1.00 86.88 261 HIS A CA 1
ATOM 2154 C C . HIS A 1 261 ? 9.829 -6.242 -1.160 1.00 86.88 261 HIS A C 1
ATOM 2156 O O . HIS A 1 261 ? 10.207 -7.178 -1.866 1.00 86.88 261 HIS A O 1
ATOM 2162 N N . TYR A 1 262 ? 10.093 -4.968 -1.464 1.00 85.44 262 TYR A N 1
ATOM 2163 C CA . TYR A 1 262 ? 10.717 -4.559 -2.728 1.00 85.44 262 TYR A CA 1
ATOM 2164 C C . TYR A 1 262 ? 12.257 -4.574 -2.726 1.00 85.44 262 TYR A C 1
ATOM 2166 O O . TYR A 1 262 ? 12.870 -4.598 -3.792 1.00 85.44 262 TYR A O 1
ATOM 2174 N N . ASN A 1 263 ? 12.909 -4.603 -1.557 1.00 79.25 263 ASN A N 1
ATOM 2175 C CA . ASN A 1 263 ? 14.371 -4.503 -1.454 1.00 79.25 263 ASN A CA 1
ATOM 2176 C C . ASN A 1 263 ? 15.173 -5.761 -1.800 1.00 79.25 263 ASN A C 1
ATOM 2178 O O . ASN A 1 263 ? 16.399 -5.674 -1.866 1.00 79.25 263 ASN A O 1
ATOM 2182 N N . GLY A 1 264 ? 14.549 -6.922 -1.984 1.00 70.50 264 GLY A N 1
ATOM 2183 C CA . GLY A 1 264 ? 15.311 -8.153 -2.185 1.00 70.50 264 GLY A CA 1
ATOM 2184 C C . GLY A 1 264 ? 14.758 -9.356 -1.421 1.00 70.50 264 GLY A C 1
ATOM 2185 O O . GLY A 1 264 ? 13.936 -9.202 -0.521 1.00 70.50 264 GLY A O 1
ATOM 2186 N N . THR A 1 265 ? 15.242 -10.561 -1.734 1.00 66.44 265 THR A N 1
ATOM 2187 C CA . THR A 1 265 ? 14.960 -11.794 -0.983 1.00 66.44 265 THR A CA 1
ATOM 2188 C C . THR A 1 265 ? 16.260 -12.380 -0.468 1.00 66.44 265 THR A C 1
ATOM 2190 O O . THR A 1 265 ? 16.788 -13.354 -1.001 1.00 66.44 265 THR A O 1
ATOM 2193 N N . ASP A 1 266 ? 16.783 -11.759 0.576 1.00 74.19 266 ASP A N 1
ATOM 2194 C CA . ASP A 1 266 ? 17.807 -12.347 1.428 1.00 74.19 266 ASP A CA 1
ATOM 2195 C C . ASP A 1 266 ? 17.219 -12.666 2.813 1.00 74.19 266 ASP A C 1
ATOM 2197 O O . ASP A 1 266 ? 16.082 -12.306 3.144 1.00 74.19 266 ASP A O 1
ATOM 2201 N N . ARG A 1 267 ? 17.992 -13.379 3.638 1.00 73.81 267 ARG A N 1
ATOM 2202 C CA . ARG A 1 267 ? 17.565 -13.726 5.002 1.00 73.81 267 ARG A CA 1
ATOM 2203 C C . ARG A 1 267 ? 17.318 -12.477 5.855 1.00 73.81 267 ARG A C 1
ATOM 2205 O O . ARG A 1 267 ? 16.383 -12.471 6.649 1.00 73.81 267 ARG A O 1
ATOM 2212 N N . THR A 1 268 ? 18.106 -11.421 5.656 1.00 81.69 268 THR A N 1
ATOM 2213 C CA . THR A 1 268 ? 18.015 -10.156 6.399 1.00 81.69 268 THR A CA 1
ATOM 2214 C C . THR A 1 268 ? 16.681 -9.457 6.165 1.00 81.69 268 THR A C 1
ATOM 2216 O O . THR A 1 268 ? 15.957 -9.155 7.109 1.00 81.69 268 THR A O 1
ATOM 2219 N N . SER A 1 269 ? 16.306 -9.249 4.906 1.00 80.69 269 SER A N 1
ATOM 2220 C CA . SER A 1 269 ? 15.049 -8.601 4.537 1.00 80.69 269 SER A CA 1
ATOM 2221 C C . SER A 1 269 ? 13.832 -9.431 4.948 1.00 80.69 269 SER A C 1
ATOM 2223 O O . SER A 1 269 ? 12.792 -8.862 5.275 1.00 80.69 269 SER A O 1
ATOM 2225 N N . MET A 1 270 ? 13.928 -10.766 4.972 1.00 80.75 270 MET A N 1
ATOM 2226 C CA . MET A 1 270 ? 12.869 -11.624 5.518 1.00 80.75 270 MET A CA 1
ATOM 2227 C C . MET A 1 270 ? 12.741 -11.477 7.040 1.00 80.75 270 MET A C 1
ATOM 2229 O O . MET A 1 270 ? 11.634 -11.281 7.537 1.00 80.75 270 MET A O 1
ATOM 2233 N N . PHE A 1 271 ? 13.859 -11.501 7.770 1.00 84.44 271 PHE A N 1
ATOM 2234 C CA . PHE A 1 271 ? 13.875 -11.304 9.220 1.00 84.44 271 PHE A CA 1
ATOM 2235 C C . PHE A 1 271 ? 13.320 -9.929 9.615 1.00 84.44 271 PHE A C 1
ATOM 2237 O O . PHE A 1 271 ? 12.443 -9.840 10.472 1.00 84.44 271 PHE A O 1
ATOM 2244 N N . ASN A 1 272 ? 13.742 -8.869 8.920 1.00 88.81 272 ASN A N 1
ATOM 2245 C CA . ASN A 1 272 ? 13.227 -7.516 9.132 1.00 88.81 272 ASN A CA 1
ATOM 2246 C C . ASN A 1 272 ? 11.721 -7.431 8.840 1.00 88.81 272 ASN A C 1
ATOM 2248 O O . ASN A 1 272 ? 10.978 -6.839 9.621 1.00 88.81 272 ASN A O 1
ATOM 2252 N N . SER A 1 273 ? 11.246 -8.072 7.762 1.00 88.69 273 SER A N 1
ATOM 2253 C CA . SER A 1 273 ? 9.807 -8.124 7.451 1.00 88.69 273 SER A CA 1
ATOM 2254 C C . SER A 1 273 ? 9.010 -8.762 8.592 1.00 88.69 273 SER A C 1
ATOM 2256 O O . SER A 1 273 ? 7.973 -8.235 8.978 1.00 88.69 273 SER A O 1
ATOM 2258 N N . LEU A 1 274 ? 9.497 -9.871 9.158 1.00 87.69 274 LEU A N 1
ATOM 2259 C CA . LEU A 1 274 ? 8.844 -10.570 10.272 1.00 87.69 274 LEU A CA 1
ATOM 2260 C C . LEU A 1 274 ? 8.874 -9.763 11.568 1.00 87.69 274 LEU A C 1
ATOM 2262 O O . LEU A 1 274 ? 7.877 -9.724 12.283 1.00 87.69 274 LEU A O 1
ATOM 2266 N N . TYR A 1 275 ? 9.991 -9.096 11.862 1.00 90.56 275 TYR A N 1
ATOM 2267 C CA . TYR A 1 275 ? 10.103 -8.207 13.015 1.00 90.56 275 TYR A CA 1
ATOM 2268 C C . TYR A 1 275 ? 9.027 -7.113 12.972 1.00 90.56 275 TYR A C 1
ATOM 2270 O O . TYR A 1 275 ? 8.239 -6.971 13.912 1.00 90.56 275 TYR A O 1
ATOM 2278 N N . HIS A 1 276 ? 8.931 -6.397 11.849 1.00 93.38 276 HIS A N 1
ATOM 2279 C CA . HIS A 1 276 ? 7.907 -5.373 11.666 1.00 93.38 276 HIS A CA 1
ATOM 2280 C C . HIS A 1 276 ? 6.502 -5.977 11.612 1.00 93.38 276 HIS A C 1
ATOM 2282 O O . HIS A 1 276 ? 5.577 -5.409 12.177 1.00 93.38 276 HIS A O 1
ATOM 2288 N N . PHE A 1 277 ? 6.321 -7.164 11.033 1.00 92.62 277 PHE A N 1
ATOM 2289 C CA . PHE A 1 277 ? 5.029 -7.849 11.042 1.00 92.62 277 PHE A CA 1
ATOM 2290 C C . PHE A 1 277 ? 4.545 -8.203 12.460 1.00 92.62 277 PHE A C 1
ATOM 2292 O O . PHE A 1 277 ? 3.366 -8.050 12.779 1.00 92.62 277 PHE A O 1
ATOM 2299 N N . ASN A 1 278 ? 5.449 -8.601 13.354 1.00 91.50 278 ASN A N 1
ATOM 2300 C CA . ASN A 1 278 ? 5.112 -8.884 14.752 1.00 91.50 278 ASN A CA 1
ATOM 2301 C C . ASN A 1 278 ? 4.707 -7.620 15.506 1.00 91.50 278 ASN A C 1
ATOM 2303 O O . ASN A 1 278 ? 3.743 -7.626 16.282 1.00 91.50 278 ASN A O 1
ATOM 2307 N N . TYR A 1 279 ? 5.430 -6.528 15.257 1.00 94.75 279 TYR A N 1
ATOM 2308 C CA . TYR A 1 279 ? 5.086 -5.223 15.801 1.00 94.75 279 TYR A CA 1
ATOM 2309 C C . TYR A 1 279 ? 3.725 -4.752 15.275 1.00 94.75 279 TYR A C 1
ATOM 2311 O O . TYR A 1 279 ? 2.853 -4.392 16.063 1.00 94.75 279 TYR A O 1
ATOM 2319 N N . PHE A 1 280 ? 3.492 -4.883 13.969 1.00 95.94 280 PHE A N 1
ATOM 2320 C CA . PHE A 1 280 ? 2.225 -4.604 13.302 1.00 95.94 280 PHE A CA 1
ATOM 2321 C C . PHE A 1 280 ? 1.044 -5.338 13.953 1.00 95.94 280 PHE A C 1
ATOM 2323 O O . PHE A 1 280 ? 0.073 -4.702 14.361 1.00 95.94 280 PHE A O 1
ATOM 2330 N N . LEU A 1 281 ? 1.130 -6.660 14.134 1.00 95.06 281 LEU A N 1
ATOM 2331 C CA . LEU A 1 281 ? 0.063 -7.433 14.781 1.00 95.06 281 LEU A CA 1
ATOM 2332 C C . LEU A 1 281 ? -0.172 -6.999 16.233 1.00 95.06 281 LEU A C 1
ATOM 2334 O O . LEU A 1 281 ? -1.319 -6.916 16.677 1.00 95.06 281 LEU A O 1
ATOM 2338 N N . SER A 1 282 ? 0.900 -6.688 16.963 1.00 94.94 282 SER A N 1
ATOM 2339 C CA . SER A 1 282 ? 0.807 -6.189 18.338 1.00 94.94 282 SER A CA 1
ATOM 2340 C C . SER A 1 282 ? 0.067 -4.849 18.398 1.00 94.94 282 SER A C 1
ATOM 2342 O O . SER A 1 282 ? -0.808 -4.673 19.251 1.00 94.94 282 SER A O 1
ATOM 2344 N N . LEU A 1 283 ? 0.339 -3.941 17.455 1.00 97.19 283 LEU A N 1
ATOM 2345 C CA . LEU A 1 283 ? -0.359 -2.662 17.329 1.00 97.19 283 LEU A CA 1
ATOM 2346 C C . LEU A 1 283 ? -1.849 -2.848 17.034 1.00 97.19 283 LEU A C 1
ATOM 2348 O O . LEU A 1 283 ? -2.659 -2.222 17.714 1.00 97.19 283 LEU A O 1
ATOM 2352 N N . ILE A 1 284 ? -2.226 -3.745 16.110 1.00 97.38 284 ILE A N 1
ATOM 2353 C CA . ILE A 1 284 ? -3.646 -4.034 15.831 1.00 97.38 284 ILE A CA 1
ATOM 2354 C C . ILE A 1 284 ? -4.352 -4.563 17.080 1.00 97.38 284 ILE A C 1
ATOM 2356 O O . ILE A 1 284 ? -5.422 -4.072 17.436 1.00 97.38 284 ILE A O 1
ATOM 2360 N N . THR A 1 285 ? -3.760 -5.531 17.785 1.00 95.12 285 THR A N 1
ATOM 2361 C CA . THR A 1 285 ? -4.385 -6.035 19.018 1.00 95.12 285 THR A CA 1
ATOM 2362 C C . THR A 1 285 ? -4.525 -4.944 20.080 1.00 95.12 285 THR A C 1
ATOM 2364 O O . THR A 1 285 ? -5.577 -4.838 20.699 1.00 95.12 285 THR A O 1
ATOM 2367 N N . GLY A 1 286 ? -3.530 -4.060 20.216 1.00 94.75 286 GLY A N 1
ATOM 2368 C CA . GLY A 1 286 ? -3.615 -2.912 21.116 1.00 94.75 286 GLY A CA 1
ATOM 2369 C C . GLY A 1 286 ? -4.659 -1.873 20.691 1.00 94.75 286 GLY A C 1
ATOM 2370 O O . GLY A 1 286 ? -5.252 -1.228 21.549 1.00 94.75 286 GLY A O 1
ATOM 2371 N N . ILE A 1 287 ? -4.920 -1.718 19.388 1.00 96.38 287 ILE A N 1
ATOM 2372 C CA . ILE A 1 287 ? -6.026 -0.900 18.868 1.00 96.38 287 ILE A CA 1
ATOM 2373 C C . ILE A 1 287 ? -7.365 -1.500 19.309 1.00 96.38 287 ILE A C 1
ATOM 2375 O O . ILE A 1 287 ? -8.202 -0.775 19.844 1.00 96.38 287 ILE A O 1
ATOM 2379 N N . PHE A 1 288 ? -7.554 -2.815 19.167 1.00 95.56 288 PHE A N 1
ATOM 2380 C CA . PHE A 1 288 ? -8.765 -3.488 19.644 1.00 95.56 288 PHE A CA 1
ATOM 2381 C C . PHE A 1 288 ? -8.965 -3.344 21.156 1.00 95.56 288 PHE A C 1
ATOM 2383 O O . PHE A 1 288 ? -10.078 -3.055 21.595 1.00 95.56 288 PHE A O 1
ATOM 2390 N N . ASP A 1 289 ? -7.902 -3.481 21.947 1.00 91.94 289 ASP A N 1
ATOM 2391 C CA . ASP A 1 289 ? -7.974 -3.311 23.401 1.00 91.94 289 ASP A CA 1
ATOM 2392 C C . ASP A 1 289 ? -8.302 -1.853 23.782 1.00 91.94 289 ASP A C 1
ATOM 2394 O O . ASP A 1 289 ? -9.165 -1.609 24.627 1.00 91.94 289 ASP A O 1
ATOM 2398 N N . ASN A 1 290 ? -7.716 -0.863 23.097 1.00 92.81 290 ASN A N 1
ATOM 2399 C CA . ASN A 1 290 ? -8.075 0.546 23.284 1.00 92.81 290 ASN A CA 1
ATOM 2400 C C . ASN A 1 290 ? -9.549 0.819 22.961 1.00 92.81 290 ASN A C 1
ATOM 2402 O O . ASN A 1 290 ? -10.219 1.521 23.718 1.00 92.81 290 ASN A O 1
ATOM 2406 N N . LEU A 1 291 ? -10.072 0.254 21.870 1.00 94.00 291 LEU A N 1
ATOM 2407 C CA . LEU A 1 291 ? -11.486 0.387 21.509 1.00 94.00 291 LEU A CA 1
ATOM 2408 C C . LEU A 1 291 ? -12.401 -0.264 22.557 1.00 94.00 291 LEU A C 1
ATOM 2410 O O . LEU A 1 291 ? -13.427 0.324 22.911 1.00 94.00 291 LEU A O 1
ATOM 2414 N N . ALA A 1 292 ? -12.016 -1.418 23.115 1.00 92.44 292 ALA A N 1
ATOM 2415 C CA . ALA A 1 292 ? -12.742 -2.044 24.221 1.00 92.44 292 ALA A CA 1
ATOM 2416 C C . ALA A 1 292 ? -12.795 -1.133 25.458 1.00 92.44 292 ALA A C 1
ATOM 2418 O O . ALA A 1 292 ? -13.870 -0.953 26.029 1.00 92.44 292 ALA A O 1
ATOM 2419 N N . ILE A 1 293 ? -11.671 -0.512 25.837 1.00 90.56 293 ILE A N 1
ATOM 2420 C CA . ILE A 1 293 ? -11.591 0.418 26.977 1.00 90.56 293 ILE A CA 1
ATOM 2421 C C . ILE A 1 293 ? -12.451 1.663 26.735 1.00 90.56 293 ILE A C 1
ATOM 2423 O O . ILE A 1 293 ? -13.254 2.029 27.593 1.00 90.56 293 ILE A O 1
ATOM 2427 N N . ILE A 1 294 ? -12.340 2.285 25.556 1.00 90.38 294 ILE A N 1
ATOM 2428 C CA . ILE A 1 294 ? -13.166 3.443 25.175 1.00 90.38 294 ILE A CA 1
ATOM 2429 C C . ILE A 1 294 ? -14.651 3.092 25.298 1.00 90.38 294 ILE A C 1
ATOM 2431 O O . ILE A 1 294 ? -15.444 3.872 25.819 1.00 90.38 294 ILE A O 1
ATOM 2435 N N . THR A 1 295 ? -15.024 1.892 24.866 1.00 91.31 295 THR A N 1
ATOM 2436 C CA . THR A 1 295 ? -16.419 1.435 24.854 1.00 91.31 295 THR A CA 1
ATOM 2437 C C . THR A 1 295 ? -16.931 1.099 26.240 1.00 91.31 295 THR A C 1
ATOM 2439 O O . THR A 1 295 ? -18.063 1.449 26.572 1.00 91.31 295 THR A O 1
ATOM 2442 N N . LYS A 1 296 ? -16.087 0.478 27.071 1.00 90.56 296 LYS A N 1
ATOM 2443 C CA . LYS A 1 296 ? -16.368 0.280 28.491 1.00 90.56 296 LYS A CA 1
ATOM 2444 C C . LYS A 1 296 ? -16.697 1.614 29.150 1.00 90.56 296 LYS A C 1
ATOM 2446 O O . LYS A 1 296 ? -17.726 1.709 29.806 1.00 90.56 296 LYS A O 1
ATOM 2451 N N . ASN A 1 297 ? -15.852 2.623 28.951 1.00 89.31 297 ASN A N 1
ATOM 2452 C CA . ASN A 1 297 ? -16.026 3.932 29.575 1.00 89.31 297 ASN A CA 1
ATOM 2453 C C . ASN A 1 297 ? -17.258 4.656 29.019 1.00 89.31 297 ASN A C 1
ATOM 2455 O O . ASN A 1 297 ? -18.038 5.207 29.785 1.00 89.31 297 ASN A O 1
ATOM 2459 N N . LYS A 1 298 ? -17.480 4.603 27.700 1.00 90.00 298 LYS A N 1
ATOM 2460 C CA . LYS A 1 298 ? -18.617 5.257 27.037 1.00 90.00 298 LYS A CA 1
ATOM 2461 C C . LYS A 1 298 ? -19.977 4.722 27.492 1.00 90.00 298 LYS A C 1
ATOM 2463 O O . LYS A 1 298 ? -20.929 5.493 27.558 1.00 90.00 298 LYS A O 1
ATOM 2468 N N . TYR A 1 299 ? -20.079 3.419 27.744 1.00 91.19 299 TYR A N 1
ATOM 2469 C CA . TYR A 1 299 ? -21.334 2.758 28.123 1.00 91.19 299 TYR A CA 1
ATOM 2470 C C . TYR A 1 299 ? -21.382 2.309 29.585 1.00 91.19 299 TYR A C 1
ATOM 2472 O O . TYR A 1 299 ? -22.322 1.608 29.962 1.00 91.19 299 TYR A O 1
ATOM 2480 N N . GLU A 1 300 ? -20.375 2.687 30.378 1.00 90.19 300 GLU A N 1
ATOM 2481 C CA . GLU A 1 300 ? -20.240 2.350 31.799 1.00 90.19 300 GLU A CA 1
ATOM 2482 C C . GLU A 1 300 ? -20.391 0.840 32.064 1.00 90.19 300 GLU A C 1
ATOM 2484 O O . GLU A 1 300 ? -21.075 0.396 32.986 1.00 90.19 300 GLU A O 1
ATOM 2489 N N . ILE A 1 301 ? -19.768 0.016 31.214 1.00 88.81 301 ILE A N 1
ATOM 2490 C CA . ILE A 1 301 ? -19.851 -1.444 31.333 1.00 88.81 301 ILE A CA 1
ATOM 2491 C C . ILE A 1 301 ? -19.018 -1.891 32.539 1.00 88.81 301 ILE A C 1
ATOM 2493 O O . ILE A 1 301 ? -17.799 -1.708 32.580 1.00 88.81 301 ILE A O 1
ATOM 2497 N N . PHE A 1 302 ? -19.669 -2.521 33.514 1.00 84.56 302 PHE A N 1
ATOM 2498 C CA . PHE A 1 302 ? -18.979 -3.101 34.661 1.00 84.56 302 PHE A CA 1
ATOM 2499 C C . PHE A 1 302 ? -18.152 -4.324 34.238 1.00 84.56 302 PHE A C 1
ATOM 2501 O O . PHE A 1 302 ? -18.653 -5.220 33.558 1.00 84.56 302 PHE A O 1
ATOM 2508 N N . ALA A 1 303 ? -16.884 -4.353 34.643 1.00 81.12 303 ALA A N 1
ATOM 2509 C CA . ALA A 1 303 ? -15.950 -5.447 34.403 1.00 81.12 303 ALA A CA 1
ATOM 2510 C C . ALA A 1 303 ? -15.131 -5.664 35.678 1.00 81.12 303 ALA A C 1
ATOM 2512 O O . ALA A 1 303 ? -14.534 -4.707 36.176 1.00 81.12 303 ALA A O 1
ATOM 2513 N N . GLU A 1 304 ? -15.124 -6.894 36.192 1.00 75.69 304 GLU A N 1
ATOM 2514 C CA . GLU A 1 304 ? -14.443 -7.250 37.444 1.00 75.69 304 GLU A CA 1
ATOM 2515 C C . GLU A 1 304 ? -12.922 -7.184 37.296 1.00 75.69 304 GLU A C 1
ATOM 2517 O O . GLU A 1 304 ? -12.222 -6.748 38.208 1.00 75.69 304 GLU A O 1
ATOM 2522 N N . THR A 1 305 ? -12.402 -7.567 36.127 1.00 75.81 305 THR A N 1
ATOM 2523 C CA . THR A 1 305 ? -10.970 -7.538 35.833 1.00 75.81 305 THR A CA 1
ATOM 2524 C C . THR A 1 305 ? -10.674 -6.817 34.521 1.00 75.81 305 THR A C 1
ATOM 2526 O O . THR A 1 305 ? -11.509 -6.724 33.620 1.00 75.81 305 THR A O 1
ATOM 2529 N N . ASN A 1 306 ? -9.437 -6.337 34.362 1.00 71.50 306 ASN A N 1
ATOM 2530 C CA . ASN A 1 306 ? -8.994 -5.758 33.088 1.00 71.50 306 ASN A CA 1
ATOM 2531 C C . ASN A 1 306 ? -8.988 -6.786 31.944 1.00 71.50 306 ASN A C 1
ATOM 2533 O O . ASN A 1 306 ? -9.176 -6.412 30.790 1.00 71.50 306 ASN A O 1
ATOM 2537 N N . ASN A 1 307 ? -8.838 -8.078 32.254 1.00 72.44 307 ASN A N 1
ATOM 2538 C CA . ASN A 1 307 ? -8.865 -9.155 31.260 1.00 72.44 307 ASN A CA 1
ATOM 2539 C C . ASN A 1 307 ? -10.253 -9.349 30.627 1.00 72.44 307 ASN A C 1
ATOM 2541 O O . ASN A 1 307 ? -10.359 -9.928 29.544 1.00 72.44 307 ASN A O 1
ATOM 2545 N N . ASP A 1 308 ? -11.303 -8.835 31.269 1.00 72.06 308 ASP A N 1
ATOM 2546 C CA . ASP A 1 308 ? -12.671 -8.867 30.751 1.00 72.06 308 ASP A CA 1
ATOM 2547 C C . ASP A 1 308 ? -12.930 -7.783 29.689 1.00 72.06 308 ASP A C 1
ATOM 2549 O O . ASP A 1 308 ? -13.947 -7.816 28.989 1.00 72.06 308 ASP A O 1
ATOM 2553 N N . ILE A 1 309 ? -12.003 -6.829 29.545 1.00 82.00 309 ILE A N 1
ATOM 2554 C CA . ILE A 1 309 ? -12.097 -5.665 28.659 1.00 82.00 309 ILE A CA 1
ATOM 2555 C C . ILE A 1 309 ? -11.289 -5.940 27.391 1.00 82.00 309 ILE A C 1
ATOM 2557 O O . ILE A 1 309 ? -10.198 -5.418 27.188 1.00 82.00 309 ILE A O 1
ATOM 2561 N N . THR A 1 310 ? -11.815 -6.792 26.518 1.00 85.56 310 THR A N 1
ATOM 2562 C CA . THR A 1 310 ? -11.173 -7.096 25.234 1.00 85.56 310 THR A CA 1
ATOM 2563 C C . THR A 1 310 ? -12.212 -7.324 24.148 1.00 85.56 310 THR A C 1
ATOM 2565 O O . THR A 1 310 ? -13.337 -7.742 24.433 1.00 85.56 310 THR A O 1
ATOM 2568 N N . LEU A 1 311 ? -11.838 -7.074 22.891 1.00 87.88 311 LEU A N 1
ATOM 2569 C CA . LEU A 1 311 ? -12.646 -7.455 21.728 1.00 87.88 311 LEU A CA 1
ATOM 2570 C C . LEU A 1 311 ? -12.347 -8.879 21.241 1.00 87.88 311 LEU A C 1
ATOM 2572 O O . LEU A 1 311 ? -13.117 -9.405 20.437 1.00 87.88 311 LEU A O 1
ATOM 2576 N N . ASN A 1 312 ? -11.300 -9.541 21.752 1.00 84.81 312 ASN A N 1
ATOM 2577 C CA . ASN A 1 312 ? -10.931 -10.899 21.350 1.00 84.81 312 ASN A CA 1
ATOM 2578 C C . ASN A 1 312 ? -12.126 -11.866 21.478 1.00 84.81 312 ASN A C 1
ATOM 2580 O O . ASN A 1 312 ? -12.529 -12.152 22.605 1.00 84.81 312 ASN A O 1
ATOM 2584 N N . PRO A 1 313 ? -12.641 -12.458 20.382 1.00 78.62 313 PRO A N 1
ATOM 2585 C CA . PRO A 1 313 ? -13.844 -13.294 20.392 1.00 78.62 313 PRO A CA 1
ATOM 2586 C C . PRO A 1 313 ? -13.808 -14.495 21.343 1.00 78.62 313 PRO A C 1
ATOM 2588 O O . PRO A 1 313 ? -14.863 -15.036 21.680 1.00 78.62 313 PRO A O 1
ATOM 2591 N N . LYS A 1 314 ? -12.619 -14.960 21.752 1.00 78.25 314 LYS A N 1
ATOM 2592 C CA . LYS A 1 314 ? -12.487 -16.043 22.740 1.00 78.25 314 LYS A CA 1
ATOM 2593 C C . LYS A 1 314 ? -12.864 -15.589 24.155 1.00 78.25 314 LYS A C 1
ATOM 2595 O O . LYS A 1 314 ? -13.457 -16.372 24.889 1.00 78.25 314 LYS A O 1
ATOM 2600 N N . ASN A 1 315 ? -12.590 -14.329 24.496 1.00 67.12 315 ASN A N 1
ATOM 2601 C CA . ASN A 1 315 ? -12.744 -13.778 25.847 1.00 67.12 315 ASN A CA 1
ATOM 2602 C C . ASN A 1 315 ? -13.890 -12.747 25.933 1.00 67.12 315 ASN A C 1
ATOM 2604 O O . ASN A 1 315 ? -14.617 -12.699 26.921 1.00 67.12 315 ASN A O 1
ATOM 2608 N N . SER A 1 316 ? -14.130 -11.981 24.863 1.00 58.75 316 SER A N 1
ATOM 2609 C CA . SER A 1 316 ? -15.084 -10.861 24.792 1.00 58.75 316 SER A CA 1
ATOM 2610 C C . SER A 1 316 ? -16.559 -11.264 24.894 1.00 58.75 316 SER A C 1
ATOM 2612 O O . SER A 1 316 ? -17.426 -10.425 25.154 1.00 58.75 316 SER A O 1
ATOM 2614 N N . LYS A 1 317 ? -16.868 -12.559 24.726 1.00 59.75 317 LYS A N 1
ATOM 2615 C CA . LYS A 1 317 ? -18.238 -13.101 24.672 1.00 59.75 317 LYS A CA 1
ATOM 2616 C C . LYS A 1 317 ? -19.041 -12.975 25.970 1.00 59.75 317 LYS A C 1
ATOM 2618 O O . LYS A 1 317 ? -20.252 -13.196 25.930 1.00 59.75 317 LYS A O 1
ATOM 2623 N N . LYS A 1 318 ? -18.429 -12.643 27.113 1.00 67.75 318 LYS A N 1
ATOM 2624 C CA . LYS A 1 318 ? -19.144 -12.661 28.402 1.00 67.75 318 LYS A CA 1
ATOM 2625 C C . LYS A 1 318 ? -19.593 -11.294 28.913 1.00 67.75 318 LYS A C 1
ATOM 2627 O O . LYS A 1 318 ? -20.734 -11.222 29.357 1.00 67.75 318 LYS A O 1
ATOM 2632 N N . ILE A 1 319 ? -18.769 -10.247 28.823 1.00 77.12 319 ILE A N 1
ATOM 2633 C CA . ILE A 1 319 ? -19.050 -8.958 29.489 1.00 77.12 319 ILE A CA 1
ATOM 2634 C C . ILE A 1 319 ? -19.200 -7.821 28.473 1.00 77.12 319 ILE A C 1
ATOM 2636 O O . ILE A 1 319 ? -20.315 -7.339 28.281 1.00 77.12 319 ILE A O 1
ATOM 2640 N N . ILE A 1 320 ? -18.133 -7.460 27.747 1.00 83.31 320 ILE A N 1
ATOM 2641 C CA . ILE A 1 320 ? -18.150 -6.346 26.778 1.00 83.31 320 ILE A CA 1
ATOM 2642 C C . ILE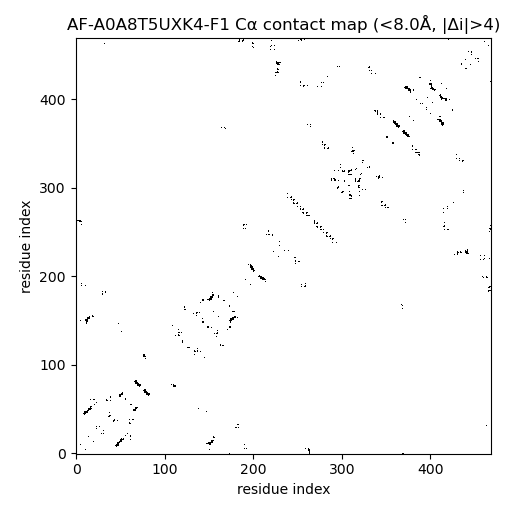 A 1 320 ? -19.238 -6.536 25.714 1.00 83.31 320 ILE A C 1
ATOM 2644 O O . ILE A 1 320 ? -20.093 -5.670 25.555 1.00 83.31 320 ILE A O 1
ATOM 2648 N N . LEU A 1 321 ? -19.277 -7.683 25.021 1.00 86.12 321 LEU A N 1
ATOM 2649 C CA . LEU A 1 321 ? -20.265 -7.900 23.955 1.00 86.12 321 LEU A CA 1
ATOM 2650 C C . LEU A 1 321 ? -21.710 -7.919 24.471 1.00 86.12 321 LEU A C 1
ATOM 2652 O O . LEU A 1 321 ? -22.607 -7.449 23.773 1.00 86.12 321 LEU A O 1
ATOM 2656 N N . LYS A 1 322 ? -21.949 -8.440 25.683 1.00 86.00 322 LYS A N 1
ATOM 2657 C CA . LYS A 1 322 ? -23.289 -8.430 26.291 1.00 86.00 322 LYS A CA 1
ATOM 2658 C C . LYS A 1 322 ? -23.708 -7.016 26.687 1.00 86.00 322 LYS A C 1
ATOM 2660 O O . LYS A 1 322 ? -24.833 -6.629 26.383 1.00 86.00 322 LYS A O 1
ATOM 2665 N N . GLY A 1 323 ? -22.803 -6.253 27.302 1.00 87.44 323 GLY A N 1
ATOM 2666 C CA . GLY A 1 323 ? -23.037 -4.855 27.662 1.00 87.44 323 GLY A CA 1
ATOM 2667 C C . GLY A 1 323 ? -23.319 -3.995 26.431 1.00 87.44 323 GLY A C 1
ATOM 2668 O O . GLY A 1 323 ? -24.309 -3.270 26.400 1.00 87.44 323 GLY A O 1
ATOM 2669 N N . ILE A 1 324 ? -22.527 -4.157 25.365 1.00 91.00 324 ILE A N 1
ATOM 2670 C CA . ILE A 1 324 ? -22.758 -3.463 24.092 1.00 91.00 324 ILE A CA 1
ATOM 2671 C C . ILE A 1 324 ? -24.109 -3.859 23.497 1.00 91.00 324 ILE A C 1
ATOM 2673 O O . ILE A 1 324 ? -24.864 -2.975 23.118 1.00 91.00 324 ILE A O 1
ATOM 2677 N N . LYS A 1 325 ? -24.470 -5.150 23.463 1.00 92.25 325 LYS A N 1
ATOM 2678 C CA . LYS A 1 325 ? -25.762 -5.593 22.909 1.00 92.25 325 LYS A CA 1
ATOM 2679 C C . LYS A 1 325 ? -26.961 -4.906 23.573 1.00 92.25 325 LYS A C 1
ATOM 2681 O O . LYS A 1 325 ? -27.949 -4.642 22.900 1.00 92.25 325 LYS A O 1
ATOM 2686 N N . GLN A 1 326 ? -26.876 -4.623 24.871 1.00 91.62 326 GLN A N 1
ATOM 2687 C CA . GLN A 1 326 ? -27.937 -3.943 25.620 1.00 91.62 326 GLN A CA 1
ATOM 2688 C C . GLN A 1 326 ? -27.972 -2.427 25.385 1.00 91.62 326 GLN A C 1
ATOM 2690 O O . GLN A 1 326 ? -29.028 -1.819 25.529 1.00 91.62 326 GLN A O 1
ATOM 2695 N N . LYS A 1 327 ? -26.830 -1.809 25.061 1.00 94.56 327 LYS A N 1
ATOM 2696 C CA . LYS A 1 327 ? -26.678 -0.346 24.974 1.00 94.56 327 LYS A CA 1
ATOM 2697 C C . LYS A 1 327 ? -26.646 0.188 23.539 1.00 94.56 327 LYS A C 1
ATOM 2699 O O . LYS A 1 327 ? -27.050 1.320 23.308 1.00 94.56 327 LYS A O 1
ATOM 2704 N N . ASN A 1 328 ? -26.149 -0.600 22.588 1.00 95.75 328 ASN A N 1
ATOM 2705 C CA . ASN A 1 328 ? -25.991 -0.237 21.184 1.00 95.75 328 ASN A CA 1
ATOM 2706 C C . ASN A 1 328 ? -25.996 -1.492 20.287 1.00 95.75 328 ASN A C 1
ATOM 2708 O O . ASN A 1 328 ? -24.967 -2.139 20.065 1.00 95.75 328 ASN A O 1
ATOM 2712 N N . GLU A 1 329 ? -27.169 -1.828 19.743 1.00 95.56 329 GLU A N 1
ATOM 2713 C CA . GLU A 1 329 ? -27.349 -3.002 18.881 1.00 95.56 329 GLU A CA 1
ATOM 2714 C C . GLU A 1 329 ? -26.539 -2.909 17.575 1.00 95.56 329 GLU A C 1
ATOM 2716 O O . GLU A 1 329 ? -26.004 -3.915 17.104 1.00 95.56 329 GLU A O 1
ATOM 2721 N N . SER A 1 330 ? -26.402 -1.711 17.003 1.00 97.38 330 SER A N 1
ATOM 2722 C CA . SER A 1 330 ? -25.644 -1.494 15.767 1.00 97.38 330 SER A CA 1
ATOM 2723 C C . SER A 1 330 ? -24.154 -1.770 15.967 1.00 97.38 330 SER A C 1
ATOM 2725 O O . SER A 1 330 ? -23.551 -2.495 15.175 1.00 97.38 330 SER A O 1
ATOM 2727 N N . LEU A 1 331 ? -23.572 -1.285 17.070 1.00 96.12 331 LEU A N 1
ATOM 2728 C CA . LEU A 1 331 ? -22.185 -1.593 17.431 1.00 96.12 331 LEU A CA 1
ATOM 2729 C C . LEU A 1 331 ? -21.984 -3.090 17.685 1.00 96.12 331 LEU A C 1
ATOM 2731 O O . LEU A 1 331 ? -20.977 -3.663 17.270 1.00 96.12 331 LEU A O 1
ATOM 2735 N N . TYR A 1 332 ? -22.956 -3.745 18.324 1.00 94.62 332 TYR A N 1
ATOM 2736 C CA . TYR A 1 332 ? -22.919 -5.193 18.509 1.00 94.62 332 TYR A CA 1
ATOM 2737 C C . TYR A 1 332 ? -22.894 -5.942 17.168 1.00 94.62 332 TYR A C 1
ATOM 2739 O O . TYR A 1 332 ? -22.055 -6.822 16.978 1.00 94.62 332 TYR A O 1
ATOM 2747 N N . LYS A 1 333 ? -23.768 -5.581 16.219 1.00 95.25 333 LYS A N 1
ATOM 2748 C CA . LYS A 1 333 ? -23.800 -6.187 14.876 1.00 95.25 333 LYS A CA 1
ATOM 2749 C C . LYS A 1 333 ? -22.480 -5.983 14.132 1.00 95.25 333 LYS A C 1
ATOM 2751 O O . LYS A 1 333 ? -21.961 -6.939 13.560 1.00 95.25 333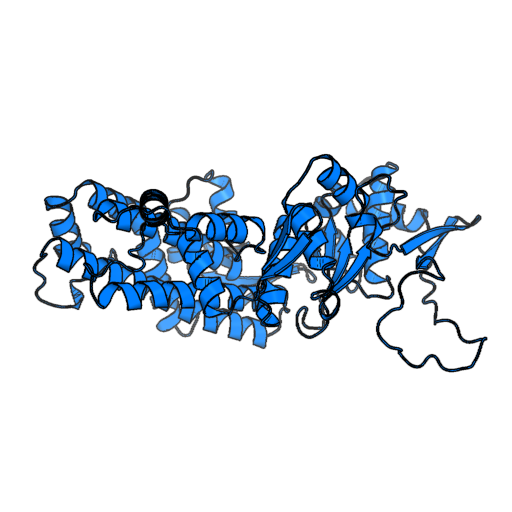 LYS A O 1
ATOM 2756 N N . HIS A 1 334 ? -21.909 -4.781 14.210 1.00 95.69 334 HIS A N 1
ATOM 2757 C CA . HIS A 1 334 ? -20.598 -4.464 13.635 1.00 95.69 334 HIS A CA 1
ATOM 2758 C C . HIS A 1 334 ? -19.482 -5.355 14.200 1.00 95.69 334 HIS A C 1
ATOM 2760 O O . HIS A 1 334 ? -18.717 -5.963 13.453 1.00 95.69 334 HIS A O 1
ATOM 2766 N N . LEU A 1 335 ? -19.438 -5.522 15.525 1.00 93.56 335 LEU A N 1
ATOM 2767 C CA . LEU A 1 335 ? -18.483 -6.411 16.193 1.00 93.56 335 LEU A CA 1
ATOM 2768 C C . LEU A 1 335 ? -18.657 -7.884 15.804 1.00 93.56 335 LEU A C 1
ATOM 2770 O O . LEU A 1 335 ? -17.670 -8.599 15.635 1.00 93.56 335 LEU A O 1
ATOM 2774 N N . VAL A 1 336 ? -19.901 -8.350 15.660 1.00 92.00 336 VAL A N 1
ATOM 2775 C CA . VAL A 1 336 ? -20.191 -9.719 15.209 1.00 92.00 336 VAL A CA 1
ATOM 2776 C C . VAL A 1 336 ? -19.713 -9.922 13.772 1.00 92.00 336 VAL A C 1
ATOM 2778 O O . VAL A 1 336 ? -19.080 -10.939 13.491 1.00 92.00 336 VAL A O 1
ATOM 2781 N N . TYR A 1 337 ? -19.946 -8.957 12.883 1.00 92.94 337 TYR A N 1
ATOM 2782 C CA . TYR A 1 337 ? -19.503 -9.023 11.489 1.00 92.94 337 TYR A CA 1
ATOM 2783 C C . TYR A 1 337 ? -17.972 -9.118 11.364 1.00 92.94 337 TYR A C 1
ATOM 2785 O O . TYR A 1 337 ? -17.458 -9.975 10.648 1.00 92.94 337 TYR A O 1
ATOM 2793 N N . TYR A 1 338 ? -17.234 -8.325 12.145 1.00 94.38 338 TYR A N 1
ATOM 2794 C CA . TYR A 1 338 ? -15.765 -8.331 12.156 1.00 94.38 338 TYR A CA 1
ATOM 2795 C C . TYR A 1 338 ? -15.132 -9.392 13.070 1.00 94.38 338 TYR A C 1
ATOM 2797 O O . TYR A 1 338 ? -13.905 -9.468 13.181 1.00 94.38 338 TYR A O 1
ATOM 2805 N N . SER A 1 339 ? -15.930 -10.249 13.713 1.00 92.25 339 SER A N 1
ATOM 2806 C CA . SER A 1 339 ? -15.436 -11.185 14.732 1.00 92.25 339 SER A CA 1
ATOM 2807 C C . SER A 1 339 ? -14.381 -12.167 14.207 1.00 92.25 339 SER A C 1
ATOM 2809 O O . SER A 1 339 ? -13.418 -12.463 14.918 1.00 92.25 339 SER A O 1
ATOM 2811 N N . GLU A 1 340 ? -14.494 -12.631 12.959 1.00 91.75 340 GLU A N 1
ATOM 2812 C CA . GLU A 1 340 ? -13.478 -13.502 12.354 1.00 91.75 340 GLU A CA 1
ATOM 2813 C C . GLU A 1 340 ? -12.165 -12.770 12.068 1.00 91.75 340 GLU A C 1
ATOM 2815 O O . GLU A 1 340 ? -11.106 -13.340 12.323 1.00 91.75 340 GLU A O 1
ATOM 2820 N N . PHE A 1 341 ? -12.213 -11.506 11.634 1.00 94.50 341 PHE A N 1
ATOM 2821 C CA . PHE A 1 341 ? -11.011 -10.690 11.431 1.00 94.50 341 PHE A CA 1
ATOM 2822 C C . PHE A 1 341 ? -10.295 -10.410 12.757 1.00 94.50 341 PHE A C 1
ATOM 2824 O O . PHE A 1 341 ? -9.102 -10.678 12.889 1.00 94.50 341 PHE A O 1
ATOM 2831 N N . ILE A 1 342 ? -11.031 -9.975 13.785 1.00 94.56 342 ILE A N 1
ATOM 2832 C CA . ILE A 1 342 ? -10.470 -9.744 15.126 1.00 94.56 342 ILE A CA 1
ATOM 2833 C C . ILE A 1 342 ? -9.848 -11.044 15.661 1.00 94.56 342 ILE A C 1
ATOM 2835 O O . ILE A 1 342 ? -8.707 -11.065 16.128 1.00 94.56 342 ILE A O 1
ATOM 2839 N N . GLY A 1 343 ? -10.576 -12.160 15.549 1.00 92.94 343 GLY A N 1
ATOM 2840 C CA . GLY A 1 343 ? -10.098 -13.473 15.973 1.00 92.94 343 GLY A CA 1
ATOM 2841 C C . GLY A 1 343 ? -8.862 -13.949 15.205 1.00 92.94 343 GLY A C 1
ATOM 2842 O O . GLY A 1 343 ? -7.966 -14.528 15.819 1.00 92.94 343 GLY A O 1
ATOM 2843 N N . LEU A 1 344 ? -8.797 -13.693 13.895 1.00 93.19 344 LEU A N 1
ATOM 2844 C CA . LEU A 1 344 ? -7.643 -13.991 13.049 1.00 93.19 344 LEU A CA 1
ATOM 2845 C C . LEU A 1 344 ? -6.391 -13.263 13.546 1.00 93.19 344 LEU A C 1
ATOM 2847 O O . LEU A 1 344 ? -5.359 -13.905 13.727 1.00 93.19 344 LEU A O 1
ATOM 2851 N N . ILE A 1 345 ? -6.480 -11.956 13.805 1.00 94.94 345 ILE A N 1
ATOM 2852 C CA . ILE A 1 345 ? -5.334 -11.154 14.256 1.00 94.94 345 ILE A CA 1
ATOM 2853 C C . ILE A 1 345 ? -4.808 -11.645 15.611 1.00 94.94 345 ILE A C 1
ATOM 2855 O O . ILE A 1 345 ? -3.603 -11.847 15.762 1.00 94.94 345 ILE A O 1
ATOM 2859 N N . HIS A 1 346 ? -5.688 -11.902 16.586 1.00 91.88 346 HIS A N 1
ATOM 2860 C CA . HIS A 1 346 ? -5.261 -12.455 17.878 1.00 91.88 346 HIS A CA 1
ATOM 2861 C C . HIS A 1 346 ? -4.642 -13.851 17.733 1.00 91.88 346 HIS A C 1
ATOM 2863 O O . HIS A 1 346 ? -3.677 -14.174 18.422 1.00 91.88 346 HIS A O 1
ATOM 2869 N N . GLU A 1 347 ? -5.184 -14.692 16.851 1.00 90.56 347 GLU A N 1
ATOM 2870 C CA . GLU A 1 347 ? -4.649 -16.032 16.619 1.00 90.56 347 GLU A CA 1
ATOM 2871 C C . GLU A 1 347 ? -3.281 -16.000 15.932 1.00 90.56 347 GLU A C 1
ATOM 2873 O O . GLU A 1 347 ? -2.387 -16.738 16.346 1.00 90.56 347 GLU A O 1
ATOM 2878 N N . LEU A 1 348 ? -3.088 -15.116 14.950 1.00 89.75 348 LEU A N 1
ATOM 2879 C CA . LEU A 1 348 ? -1.792 -14.872 14.318 1.00 89.75 348 LEU A CA 1
ATOM 2880 C C . LEU A 1 348 ? -0.767 -14.369 15.329 1.00 89.75 348 LEU A C 1
ATOM 2882 O O . LEU A 1 348 ? 0.299 -14.970 15.443 1.00 89.75 348 LEU A O 1
ATOM 2886 N N . ARG A 1 349 ? -1.108 -13.335 16.112 1.00 88.81 349 ARG A N 1
ATOM 2887 C CA . ARG A 1 349 ? -0.234 -12.810 17.169 1.00 88.81 349 ARG A CA 1
ATOM 2888 C C . ARG A 1 349 ? 0.202 -13.925 18.114 1.00 88.81 349 ARG A C 1
ATOM 2890 O O . ARG A 1 349 ? 1.393 -14.093 18.341 1.00 88.81 349 ARG A O 1
ATOM 2897 N N . ASN A 1 350 ? -0.744 -14.715 18.619 1.00 85.38 350 ASN A N 1
ATOM 2898 C CA . ASN A 1 350 ? -0.434 -15.800 19.546 1.00 85.38 350 ASN A CA 1
ATOM 2899 C C . ASN A 1 350 ? 0.425 -16.886 18.890 1.00 85.38 350 ASN A C 1
ATOM 2901 O O . ASN A 1 350 ? 1.359 -17.373 19.512 1.00 85.38 350 ASN A O 1
ATOM 2905 N N . THR A 1 351 ? 0.133 -17.255 17.642 1.00 83.56 351 THR A N 1
ATOM 2906 C CA . THR A 1 351 ? 0.901 -18.279 16.919 1.00 83.56 351 THR A CA 1
ATOM 2907 C C . THR A 1 351 ? 2.343 -17.828 16.714 1.00 83.56 351 THR A C 1
ATOM 2909 O O . THR A 1 351 ? 3.262 -18.595 16.971 1.00 83.56 351 THR A O 1
ATOM 2912 N N . ILE A 1 352 ? 2.554 -16.576 16.308 1.00 78.31 352 ILE A N 1
ATOM 2913 C CA . ILE A 1 352 ? 3.896 -16.058 16.045 1.00 78.31 352 ILE A CA 1
ATOM 2914 C C . ILE A 1 352 ? 4.676 -15.815 17.341 1.00 78.31 352 ILE A C 1
ATOM 2916 O O . ILE A 1 352 ? 5.860 -16.138 17.406 1.00 78.31 352 ILE A O 1
ATOM 2920 N N . MET A 1 353 ? 4.026 -15.263 18.372 1.00 68.88 353 MET A N 1
ATOM 2921 C CA . MET A 1 353 ? 4.683 -14.941 19.642 1.00 68.88 353 MET A CA 1
ATOM 2922 C C . MET A 1 353 ? 4.970 -16.173 20.510 1.00 68.88 353 MET A C 1
ATOM 2924 O O . MET A 1 353 ? 5.943 -16.144 21.256 1.00 68.88 353 MET A O 1
ATOM 2928 N N . HIS A 1 354 ? 4.148 -17.229 20.447 1.00 63.41 354 HIS A N 1
ATOM 2929 C CA . HIS A 1 354 ? 4.287 -18.392 21.337 1.00 63.41 354 HIS A CA 1
ATOM 2930 C C . HIS A 1 354 ? 4.941 -19.628 20.700 1.00 63.41 354 HIS A C 1
ATOM 2932 O O . HIS A 1 354 ? 5.471 -20.438 21.451 1.00 63.41 354 HIS A O 1
ATOM 2938 N N . ASN A 1 355 ? 4.947 -19.783 19.368 1.00 53.81 355 ASN A N 1
ATOM 2939 C CA . ASN A 1 355 ? 5.461 -20.994 18.700 1.00 53.81 355 ASN A CA 1
ATOM 2940 C C . ASN A 1 355 ? 6.737 -20.751 17.863 1.00 53.81 355 ASN A C 1
ATOM 2942 O O . ASN A 1 355 ? 6.858 -21.310 16.781 1.00 53.81 355 ASN A O 1
ATOM 2946 N N . GLU A 1 356 ? 7.678 -19.931 18.349 1.00 53.75 356 GLU A N 1
ATOM 2947 C CA . GLU A 1 356 ? 8.996 -19.705 17.709 1.00 53.75 356 GLU A CA 1
ATOM 2948 C C . GLU A 1 356 ? 8.943 -19.167 16.263 1.00 53.75 356 GLU A C 1
ATOM 2950 O O . GLU A 1 356 ? 9.704 -19.592 15.397 1.00 53.75 356 GLU A O 1
ATOM 2955 N N . MET A 1 357 ? 8.094 -18.160 16.016 1.00 60.53 357 MET A N 1
ATOM 2956 C CA . MET A 1 357 ? 7.881 -17.558 14.692 1.00 60.53 357 MET A CA 1
ATOM 2957 C C . MET A 1 357 ? 7.217 -18.512 13.681 1.00 60.53 357 MET A C 1
ATOM 2959 O O . MET A 1 357 ? 7.220 -19.730 13.809 1.00 60.53 357 MET A O 1
ATOM 2963 N N . LEU A 1 358 ? 6.560 -17.952 12.662 1.00 62.19 358 LEU A N 1
ATOM 2964 C CA . LEU A 1 358 ? 5.999 -18.781 11.593 1.00 62.19 358 LEU A CA 1
ATOM 2965 C C . LEU A 1 358 ? 7.140 -19.385 10.763 1.00 62.19 358 LEU A C 1
ATOM 2967 O O . LEU A 1 358 ? 8.146 -18.721 10.518 1.00 62.19 358 LEU A O 1
ATOM 2971 N N . GLU A 1 359 ? 6.971 -20.634 10.322 1.00 63.88 359 GLU A N 1
ATOM 2972 C CA . GLU A 1 359 ? 7.966 -21.322 9.500 1.00 63.88 359 GLU A CA 1
ATOM 2973 C C . GLU A 1 359 ? 8.228 -20.510 8.221 1.00 63.88 359 GLU A C 1
ATOM 2975 O O . GLU A 1 359 ? 7.329 -20.245 7.410 1.00 63.88 359 GLU A O 1
ATOM 2980 N N . ASN A 1 360 ? 9.479 -20.082 8.070 1.00 62.59 360 ASN A N 1
ATOM 2981 C CA . ASN A 1 360 ? 9.908 -19.222 6.983 1.00 62.59 360 ASN A CA 1
ATOM 2982 C C . ASN A 1 360 ? 10.075 -20.038 5.704 1.00 62.59 360 ASN A C 1
ATOM 2984 O O . ASN A 1 360 ? 10.983 -20.859 5.597 1.00 62.59 360 ASN A O 1
ATOM 2988 N N . GLY A 1 361 ? 9.221 -19.778 4.715 1.00 55.41 361 GLY A N 1
ATOM 2989 C CA . GLY A 1 361 ? 9.366 -20.327 3.375 1.00 55.41 361 GLY A CA 1
ATOM 2990 C C . GLY A 1 361 ? 9.797 -19.250 2.389 1.00 55.41 361 GLY A C 1
ATOM 2991 O O . GLY A 1 361 ? 9.060 -18.300 2.137 1.00 55.41 361 GLY A O 1
ATOM 2992 N N . ALA A 1 362 ? 10.950 -19.415 1.745 1.00 55.00 362 ALA A N 1
ATOM 2993 C CA . ALA A 1 362 ? 11.119 -18.781 0.443 1.00 55.00 362 ALA A CA 1
ATOM 2994 C C . ALA A 1 362 ? 10.164 -19.498 -0.521 1.00 55.00 362 ALA A C 1
ATOM 2996 O O . ALA A 1 362 ? 10.392 -20.655 -0.878 1.00 55.00 362 ALA A O 1
ATOM 2997 N N . PHE A 1 363 ? 9.058 -18.850 -0.894 1.00 52.56 363 PHE A N 1
ATOM 2998 C CA . PHE A 1 363 ? 8.179 -19.404 -1.911 1.00 52.56 363 PHE A CA 1
ATOM 2999 C C . PHE A 1 363 ? 8.677 -18.962 -3.284 1.00 52.56 363 PHE A C 1
ATOM 3001 O O . PHE A 1 363 ? 8.483 -17.828 -3.729 1.00 52.56 363 PHE A O 1
ATOM 3008 N N . HIS A 1 364 ? 9.328 -19.891 -3.972 1.00 50.53 364 HIS A N 1
ATOM 3009 C CA . HIS A 1 364 ? 9.671 -19.725 -5.371 1.00 50.53 364 HIS A CA 1
ATOM 3010 C C . HIS A 1 364 ? 8.455 -20.112 -6.205 1.00 50.53 364 HIS A C 1
ATOM 3012 O O . HIS A 1 364 ? 8.247 -21.285 -6.502 1.00 50.53 364 HIS A O 1
ATOM 3018 N N . LYS A 1 365 ? 7.659 -19.120 -6.623 1.00 46.81 365 LYS A N 1
ATOM 3019 C CA . LYS A 1 365 ? 6.737 -19.348 -7.746 1.00 46.81 365 LYS A CA 1
ATOM 3020 C C . LYS A 1 365 ? 7.543 -19.644 -9.017 1.00 46.81 365 LYS A C 1
ATOM 3022 O O . LYS A 1 365 ? 7.067 -20.359 -9.891 1.00 46.81 365 LYS A O 1
ATOM 3027 N N . ASN A 1 366 ? 8.767 -19.104 -9.084 1.00 44.84 366 ASN A N 1
ATOM 3028 C CA . ASN A 1 366 ? 9.778 -19.374 -10.100 1.00 44.84 366 ASN A CA 1
ATOM 3029 C C . ASN A 1 366 ? 11.180 -18.900 -9.640 1.00 44.84 366 ASN A C 1
ATOM 3031 O O . ASN A 1 366 ? 11.236 -18.073 -8.727 1.00 44.84 366 ASN A O 1
ATOM 3035 N N . PRO A 1 367 ? 12.317 -19.327 -10.245 1.00 37.72 367 PRO A N 1
ATOM 3036 C CA . PRO A 1 367 ? 13.656 -18.910 -9.807 1.00 37.72 367 PRO A CA 1
ATOM 3037 C C . PRO A 1 367 ? 13.901 -17.395 -9.885 1.00 37.72 367 PRO A C 1
ATOM 3039 O O . PRO A 1 367 ? 14.831 -16.899 -9.256 1.00 37.72 367 PRO A O 1
ATOM 3042 N N . TYR A 1 368 ? 13.054 -16.649 -10.601 1.00 44.34 368 TYR A N 1
ATOM 3043 C CA . TYR A 1 368 ? 13.213 -15.208 -10.806 1.00 44.34 368 TYR A CA 1
ATOM 3044 C C . TYR A 1 368 ? 12.160 -14.343 -10.093 1.00 44.34 368 TYR A C 1
ATOM 3046 O O . TYR A 1 368 ? 12.391 -13.141 -9.950 1.00 44.34 368 TYR A O 1
ATOM 3054 N N . VAL A 1 369 ? 11.069 -14.943 -9.589 1.00 50.12 369 VAL A N 1
ATOM 3055 C CA . VAL A 1 369 ? 10.039 -14.292 -8.757 1.00 50.12 369 VAL A CA 1
ATOM 3056 C C . VAL A 1 369 ? 9.935 -15.052 -7.442 1.00 50.12 369 VAL A C 1
ATOM 3058 O O . VAL A 1 369 ? 9.252 -16.075 -7.327 1.00 50.12 369 VAL A O 1
ATOM 3061 N N . VAL A 1 370 ? 10.663 -14.554 -6.446 1.00 53.28 370 VAL A N 1
ATOM 3062 C CA . VAL A 1 370 ? 10.593 -15.058 -5.078 1.00 53.28 370 VAL A CA 1
ATOM 3063 C C . VAL A 1 370 ? 9.527 -14.248 -4.357 1.00 53.28 370 VAL A C 1
ATOM 3065 O O . VAL A 1 370 ? 9.728 -13.074 -4.054 1.00 53.28 370 VAL A O 1
ATOM 3068 N N . ALA A 1 371 ? 8.378 -14.863 -4.101 1.00 60.81 371 ALA A N 1
ATOM 3069 C CA . ALA A 1 371 ? 7.393 -14.269 -3.215 1.00 60.81 371 ALA A CA 1
ATOM 3070 C C . ALA A 1 371 ? 7.771 -14.645 -1.776 1.00 60.81 371 ALA A C 1
ATOM 3072 O O . ALA A 1 371 ? 7.992 -15.820 -1.463 1.00 60.81 371 ALA A O 1
ATOM 3073 N N . LYS A 1 372 ? 7.870 -13.653 -0.885 1.00 66.69 372 LYS A N 1
ATOM 3074 C CA . LYS A 1 372 ? 8.080 -13.908 0.545 1.00 66.69 372 LYS A CA 1
ATOM 3075 C C . LYS A 1 372 ? 6.769 -14.398 1.136 1.00 66.69 372 LYS A C 1
ATOM 3077 O O . LYS A 1 372 ? 5.890 -13.604 1.452 1.00 66.69 372 LYS A O 1
ATOM 3082 N N . GLY A 1 373 ? 6.646 -15.714 1.228 1.00 75.19 373 GLY A N 1
ATOM 3083 C CA . GLY A 1 373 ? 5.509 -16.373 1.839 1.00 75.19 373 GLY A CA 1
ATOM 3084 C C . GLY A 1 373 ? 5.827 -16.744 3.275 1.00 75.19 373 GLY A C 1
ATOM 3085 O O . GLY A 1 373 ? 6.824 -17.401 3.550 1.00 75.19 373 GLY A O 1
ATOM 3086 N N . VAL A 1 374 ? 4.951 -16.391 4.197 1.00 81.81 374 VAL A N 1
ATOM 3087 C CA . VAL A 1 374 ? 4.974 -16.987 5.525 1.00 81.81 374 VAL A CA 1
ATOM 3088 C C . VAL A 1 374 ? 3.954 -18.110 5.560 1.00 81.81 374 VAL A C 1
ATOM 3090 O O . VAL A 1 374 ? 2.797 -17.923 5.171 1.00 81.81 374 VAL A O 1
ATOM 3093 N N . LYS A 1 375 ? 4.398 -19.297 5.980 1.00 85.12 375 LYS A N 1
ATOM 3094 C CA . LYS A 1 375 ? 3.523 -20.459 6.095 1.00 85.12 375 LYS A CA 1
ATOM 3095 C C . LYS A 1 375 ? 2.604 -20.265 7.292 1.00 85.12 375 LYS A C 1
ATOM 3097 O O . LYS A 1 375 ? 3.066 -20.069 8.411 1.00 85.12 375 LYS A O 1
ATOM 3102 N N . ILE A 1 376 ? 1.302 -20.348 7.058 1.00 86.62 376 ILE A N 1
ATOM 3103 C CA . ILE A 1 376 ? 0.270 -20.253 8.086 1.00 86.62 376 ILE A CA 1
ATOM 3104 C C . ILE A 1 376 ? -0.479 -21.585 8.220 1.00 86.62 376 ILE A C 1
ATOM 3106 O O . ILE A 1 376 ? -0.861 -22.185 7.210 1.00 86.62 376 ILE A O 1
ATOM 3110 N N . PRO A 1 377 ? -0.751 -22.051 9.451 1.00 87.50 377 PRO A N 1
ATOM 3111 C CA . PRO A 1 377 ? -1.526 -23.266 9.664 1.00 87.50 377 PRO A CA 1
ATOM 3112 C C . PRO A 1 377 ? -2.904 -23.213 8.992 1.00 87.50 377 PRO A C 1
ATOM 3114 O O . PRO A 1 377 ? -3.557 -22.165 8.981 1.00 87.50 377 PRO A O 1
ATOM 3117 N N . ASN A 1 378 ? -3.409 -24.362 8.528 1.00 86.44 378 ASN A N 1
ATOM 3118 C CA . ASN A 1 378 ? -4.747 -24.498 7.922 1.00 86.44 378 ASN A CA 1
ATOM 3119 C C . ASN A 1 378 ? -5.863 -23.829 8.753 1.00 86.44 378 ASN A C 1
ATOM 3121 O O . ASN A 1 378 ? -6.801 -23.242 8.220 1.00 86.44 378 ASN A O 1
ATOM 3125 N N . LYS A 1 379 ? -5.754 -23.861 10.085 1.00 88.62 379 LYS A N 1
ATOM 3126 C CA . LYS A 1 379 ? -6.703 -23.191 10.983 1.00 88.62 379 LYS A CA 1
ATOM 3127 C C . LYS A 1 379 ? -6.764 -21.671 10.763 1.00 88.62 379 LYS A C 1
ATOM 3129 O O . LYS A 1 379 ? -7.859 -21.121 10.661 1.00 88.62 379 LYS A O 1
ATOM 3134 N N . ILE A 1 380 ? -5.610 -21.014 10.637 1.00 88.50 380 ILE A N 1
ATOM 3135 C CA . ILE A 1 380 ? -5.500 -19.581 10.323 1.00 88.50 380 ILE A CA 1
ATOM 3136 C C . ILE A 1 380 ? -5.991 -19.325 8.895 1.00 88.50 380 ILE A C 1
ATOM 3138 O O . ILE A 1 380 ? -6.769 -18.404 8.656 1.00 88.50 380 ILE A O 1
ATOM 3142 N N . PHE A 1 381 ? -5.609 -20.191 7.955 1.00 86.75 381 PHE A N 1
ATOM 3143 C CA . PHE A 1 381 ? -6.031 -20.091 6.560 1.00 86.75 381 PHE A CA 1
ATOM 3144 C C . PHE A 1 381 ? -7.558 -20.176 6.382 1.00 86.75 381 PHE A C 1
ATOM 3146 O O . PHE A 1 381 ? -8.143 -19.424 5.601 1.00 86.75 381 PHE A O 1
ATOM 3153 N N . LYS A 1 382 ? -8.241 -21.040 7.142 1.00 87.50 382 LYS A N 1
ATOM 3154 C CA . LYS A 1 382 ? -9.710 -21.110 7.158 1.00 87.50 382 LYS A CA 1
ATOM 3155 C C . LYS A 1 382 ? -10.341 -19.815 7.673 1.00 87.50 382 LYS A C 1
ATOM 3157 O O . LYS A 1 382 ? -11.298 -19.345 7.068 1.00 87.50 382 LYS A O 1
ATOM 3162 N N . LYS A 1 383 ? -9.789 -19.210 8.730 1.00 87.81 383 LYS A N 1
ATOM 3163 C CA . LYS A 1 383 ? -10.273 -17.922 9.262 1.00 87.81 383 LYS A CA 1
ATOM 3164 C C . LYS A 1 383 ? -10.104 -16.776 8.274 1.00 87.81 383 LYS A C 1
ATOM 3166 O O . LYS A 1 383 ? -11.024 -15.987 8.092 1.00 87.81 383 LYS A O 1
ATOM 3171 N N . LEU A 1 384 ? -8.973 -16.735 7.576 1.00 87.50 384 LEU A N 1
ATOM 3172 C CA . LEU A 1 384 ? -8.721 -15.797 6.480 1.00 87.50 384 LEU A CA 1
ATOM 3173 C C . LEU A 1 384 ? -9.832 -15.819 5.420 1.00 87.50 384 LEU A C 1
ATOM 3175 O O . LEU A 1 384 ? -10.335 -14.771 5.025 1.00 87.50 384 LEU A O 1
ATOM 3179 N N . LYS A 1 385 ? -10.289 -17.013 5.016 1.00 83.75 385 LYS A N 1
ATOM 3180 C CA . LYS A 1 385 ? -11.406 -17.168 4.062 1.00 83.75 385 LYS A CA 1
ATOM 3181 C C . LYS A 1 385 ? -12.744 -16.632 4.589 1.00 83.75 385 LYS A C 1
ATOM 3183 O O . LYS A 1 385 ? -13.618 -16.302 3.788 1.00 83.75 385 LYS A O 1
ATOM 3188 N N . MET A 1 386 ? -12.915 -16.587 5.909 1.00 87.50 386 MET A N 1
ATOM 3189 C CA . MET A 1 386 ? -14.140 -16.141 6.578 1.00 87.50 386 MET A CA 1
ATOM 3190 C C . MET A 1 386 ? -14.129 -14.650 6.923 1.00 87.50 386 MET A C 1
ATOM 3192 O O . MET A 1 386 ? -15.157 -14.130 7.347 1.00 87.50 386 MET A O 1
ATOM 3196 N N . CYS A 1 387 ? -12.998 -13.960 6.752 1.00 86.81 387 CYS A N 1
ATOM 3197 C CA . CYS A 1 387 ? -12.915 -12.541 7.065 1.00 86.81 387 CYS A CA 1
ATOM 3198 C C . CYS A 1 387 ? -13.856 -11.710 6.169 1.00 86.81 387 CYS A C 1
ATOM 3200 O O . CYS A 1 387 ? -14.042 -12.044 4.985 1.00 86.81 387 CYS A O 1
ATOM 3202 N N . PRO A 1 388 ? -14.454 -10.643 6.731 1.00 78.50 388 PRO A N 1
ATOM 3203 C CA . PRO A 1 388 ? -15.273 -9.706 5.978 1.00 78.50 388 PRO A CA 1
ATOM 3204 C C . PRO A 1 388 ? -14.456 -9.106 4.837 1.00 78.50 388 PRO A C 1
ATOM 3206 O O . PRO A 1 388 ? -13.268 -8.826 4.985 1.00 78.50 388 PRO A O 1
ATOM 3209 N N . ASN A 1 389 ? -15.092 -9.038 3.672 1.00 74.00 389 ASN A N 1
ATOM 3210 C CA . ASN A 1 389 ? -14.556 -8.478 2.442 1.00 74.00 389 ASN A CA 1
ATOM 3211 C C . ASN A 1 389 ? -15.708 -8.446 1.424 1.00 74.00 389 ASN A C 1
ATOM 3213 O O . ASN A 1 389 ? -16.320 -9.496 1.182 1.00 74.00 389 ASN A O 1
ATOM 3217 N N . ASP A 1 390 ? -15.956 -7.272 0.844 1.00 66.56 390 ASP A N 1
ATOM 3218 C CA . ASP A 1 390 ? -16.988 -7.021 -0.174 1.00 66.56 390 ASP A CA 1
ATOM 3219 C C . ASP A 1 390 ? -16.612 -7.553 -1.572 1.00 66.56 390 ASP A C 1
ATOM 3221 O O . ASP A 1 390 ? -17.414 -7.518 -2.500 1.00 66.56 390 ASP A O 1
ATOM 3225 N N . LEU A 1 391 ? -15.391 -8.065 -1.741 1.00 66.06 391 LEU A N 1
ATOM 3226 C CA . LEU A 1 391 ? -14.926 -8.703 -2.967 1.00 66.06 391 LEU A CA 1
ATOM 3227 C C . LEU A 1 391 ? -15.547 -10.090 -3.151 1.00 66.06 391 LEU A C 1
ATOM 3229 O O . LEU A 1 391 ? -15.755 -10.859 -2.201 1.00 66.06 391 LEU A O 1
ATOM 3233 N N . ASP A 1 392 ? -15.726 -10.445 -4.424 1.00 67.56 392 ASP A N 1
ATOM 3234 C CA . ASP A 1 392 ? -16.111 -11.783 -4.859 1.00 67.56 392 ASP A CA 1
ATOM 3235 C C . ASP A 1 392 ? -15.284 -12.874 -4.171 1.00 67.56 392 ASP A C 1
ATOM 3237 O O . ASP A 1 392 ? -14.061 -12.769 -4.023 1.00 67.56 392 ASP A O 1
ATOM 3241 N N . LYS A 1 393 ? -15.944 -13.986 -3.811 1.00 65.12 393 LYS A N 1
ATOM 3242 C CA . LYS A 1 393 ? -15.307 -15.137 -3.140 1.00 65.12 393 LYS A CA 1
ATOM 3243 C C . LYS A 1 393 ? -14.052 -15.638 -3.868 1.00 65.12 393 LYS A C 1
ATOM 3245 O O . LYS A 1 393 ? -13.120 -16.080 -3.202 1.00 65.12 393 LYS A O 1
ATOM 3250 N N . SER A 1 394 ? -14.014 -15.548 -5.200 1.00 62.12 394 SER A N 1
ATOM 3251 C CA . SER A 1 394 ? -12.867 -15.947 -6.029 1.00 62.12 394 SER A CA 1
ATOM 3252 C C . SER A 1 394 ? -11.639 -15.045 -5.851 1.00 62.12 394 SER A C 1
ATOM 3254 O O . SER A 1 394 ? -10.519 -15.535 -5.955 1.00 62.12 394 SER A O 1
ATOM 3256 N N . LYS A 1 395 ? -11.826 -13.763 -5.511 1.00 70.19 395 LYS A N 1
ATOM 3257 C CA . LYS A 1 395 ? -10.752 -12.768 -5.333 1.00 70.19 395 LYS A CA 1
ATOM 3258 C C . LYS A 1 395 ? -10.284 -12.619 -3.885 1.00 70.19 395 LYS A C 1
ATOM 3260 O O . LYS A 1 395 ? -9.256 -11.996 -3.627 1.00 70.19 395 LYS A O 1
ATOM 3265 N N . LYS A 1 396 ? -10.987 -13.227 -2.920 1.00 71.94 396 LYS A N 1
ATOM 3266 C CA . LYS A 1 396 ? -10.624 -13.154 -1.490 1.00 71.94 396 LYS A CA 1
ATOM 3267 C C . LYS A 1 396 ? -9.215 -13.675 -1.202 1.00 71.94 396 LYS A C 1
ATOM 3269 O O . LYS A 1 396 ? -8.541 -13.151 -0.322 1.00 71.94 396 LYS A O 1
ATOM 3274 N N . HIS A 1 397 ? -8.765 -14.688 -1.940 1.00 75.44 397 HIS A N 1
ATOM 3275 C CA . HIS A 1 397 ? -7.416 -15.234 -1.796 1.00 75.44 397 HIS A CA 1
ATOM 3276 C C . HIS A 1 397 ? -6.330 -14.234 -2.177 1.00 75.44 397 HIS A C 1
ATOM 3278 O O . HIS A 1 397 ? -5.370 -14.059 -1.429 1.00 75.44 397 HIS A O 1
ATOM 3284 N N . GLU A 1 398 ? -6.518 -13.555 -3.303 1.00 78.19 398 GLU A N 1
ATOM 3285 C CA . GLU A 1 398 ? -5.583 -12.551 -3.800 1.00 78.19 398 GLU A CA 1
ATOM 3286 C C . GLU A 1 398 ? -5.558 -11.327 -2.885 1.00 78.19 398 GLU A C 1
ATOM 3288 O O . GLU A 1 398 ? -4.478 -10.835 -2.563 1.00 78.19 398 GLU A O 1
ATOM 3293 N N . PHE A 1 399 ? -6.731 -10.909 -2.391 1.00 82.44 399 PHE A N 1
ATOM 3294 C CA . PHE A 1 399 ? -6.855 -9.810 -1.435 1.00 82.44 399 PHE A CA 1
ATOM 3295 C C . PHE A 1 399 ? -6.010 -10.050 -0.184 1.00 82.44 399 PHE A C 1
ATOM 3297 O O . PHE A 1 399 ? -5.192 -9.217 0.178 1.00 82.44 399 PHE A O 1
ATOM 3304 N N . TRP A 1 400 ? -6.128 -11.213 0.454 1.00 89.06 400 TRP A N 1
ATOM 3305 C CA . TRP A 1 400 ? -5.355 -11.519 1.662 1.00 89.06 400 TRP A CA 1
ATOM 3306 C C . TRP A 1 400 ? -3.900 -11.935 1.396 1.00 89.06 400 TRP A C 1
ATOM 3308 O O . TRP A 1 400 ? -3.216 -12.372 2.320 1.00 89.06 400 TRP A O 1
ATOM 3318 N N . GLY A 1 401 ? -3.418 -11.832 0.154 1.00 87.50 401 GLY A N 1
ATOM 3319 C CA . GLY A 1 401 ? -2.040 -12.171 -0.195 1.00 87.50 401 GLY A CA 1
ATOM 3320 C C . GLY A 1 401 ? -1.733 -13.668 -0.163 1.00 87.50 401 GLY A C 1
ATOM 3321 O O . GLY A 1 401 ? -0.576 -14.042 -0.001 1.00 87.50 401 GLY A O 1
ATOM 3322 N N . VAL A 1 402 ? -2.731 -14.547 -0.296 1.00 88.00 402 VAL A N 1
ATOM 3323 C CA . VAL A 1 402 ? -2.498 -15.999 -0.330 1.00 88.00 402 VAL A CA 1
ATOM 3324 C C . VAL A 1 402 ? -1.811 -16.369 -1.645 1.00 88.00 402 VAL A C 1
ATOM 3326 O O . VAL A 1 402 ? -2.374 -16.198 -2.722 1.00 88.00 402 VAL A O 1
ATOM 3329 N N . LEU A 1 403 ? -0.597 -16.906 -1.548 1.00 83.12 403 LEU A N 1
ATOM 3330 C CA . LEU A 1 403 ? 0.248 -17.288 -2.678 1.00 83.12 403 LEU A CA 1
ATOM 3331 C C . LEU A 1 403 ? -0.058 -18.703 -3.177 1.00 83.12 403 LEU A C 1
ATOM 3333 O O . LEU A 1 403 ? -0.194 -18.925 -4.378 1.00 83.12 403 LEU A O 1
ATOM 3337 N N . THR A 1 404 ? -0.127 -19.663 -2.254 1.00 81.12 404 THR A N 1
ATOM 3338 C CA . THR A 1 404 ? -0.393 -21.078 -2.540 1.00 81.12 404 THR A CA 1
ATOM 3339 C C . THR A 1 404 ? -0.870 -21.807 -1.282 1.00 81.12 404 THR A C 1
ATOM 3341 O O . THR A 1 404 ? -0.874 -21.237 -0.186 1.00 81.12 404 THR A O 1
ATOM 3344 N N . VAL A 1 405 ? -1.252 -23.074 -1.440 1.00 81.06 405 VAL A N 1
ATOM 3345 C CA . VAL A 1 405 ? -1.661 -23.985 -0.370 1.00 81.06 405 VAL A CA 1
ATOM 3346 C C . VAL A 1 405 ? -0.889 -25.300 -0.516 1.00 81.06 405 VAL A C 1
ATOM 3348 O O . VAL A 1 405 ? -0.790 -25.826 -1.623 1.00 81.06 405 VAL A O 1
ATOM 3351 N N . ASP A 1 406 ? -0.317 -25.817 0.574 1.00 81.81 406 ASP A N 1
ATOM 3352 C CA . ASP A 1 406 ? 0.388 -27.108 0.567 1.00 81.81 406 ASP A CA 1
ATOM 3353 C C . ASP A 1 406 ? -0.574 -28.313 0.639 1.00 81.81 406 ASP A C 1
ATOM 3355 O O . ASP A 1 406 ? -1.787 -28.169 0.809 1.00 81.81 406 ASP A O 1
ATOM 3359 N N . SER A 1 407 ? -0.031 -29.531 0.541 1.00 83.31 407 SER A N 1
ATOM 3360 C CA . SER A 1 407 ? -0.803 -30.780 0.664 1.00 83.31 407 SER A CA 1
ATOM 3361 C C . SER A 1 407 ? -1.503 -30.946 2.020 1.00 83.31 407 SER A C 1
ATOM 3363 O O . SER A 1 407 ? -2.501 -31.658 2.114 1.00 83.31 407 SER A O 1
ATOM 3365 N N . ASN A 1 408 ? -1.032 -30.256 3.061 1.00 82.31 408 ASN A N 1
ATOM 3366 C CA . ASN A 1 408 ? -1.621 -30.246 4.399 1.00 82.31 408 ASN A CA 1
ATOM 3367 C C . ASN A 1 408 ? -2.661 -29.123 4.577 1.00 82.31 408 ASN A C 1
ATOM 3369 O O . ASN A 1 408 ? -3.156 -28.896 5.685 1.00 82.31 408 ASN A O 1
ATOM 3373 N N . ASN A 1 409 ? -3.027 -28.430 3.495 1.00 84.25 409 ASN A N 1
ATOM 3374 C CA . ASN A 1 409 ? -3.904 -27.263 3.488 1.00 84.25 409 ASN A CA 1
ATOM 3375 C C . ASN A 1 409 ? -3.378 -26.058 4.295 1.00 84.25 409 ASN A C 1
ATOM 3377 O O . ASN A 1 409 ? -4.165 -25.193 4.690 1.00 84.25 409 ASN A O 1
ATOM 3381 N N . ASN A 1 410 ? -2.073 -25.973 4.555 1.00 84.69 410 ASN A N 1
ATOM 3382 C CA . ASN A 1 410 ? -1.462 -24.753 5.077 1.00 84.69 410 ASN A CA 1
ATOM 3383 C C . ASN A 1 410 ? -1.336 -23.729 3.951 1.00 84.69 410 ASN A C 1
ATOM 3385 O O . ASN A 1 410 ? -0.994 -24.075 2.821 1.00 84.69 410 ASN A O 1
ATOM 3389 N N . GLY A 1 411 ? -1.607 -22.465 4.262 1.00 84.31 411 GLY A N 1
ATOM 3390 C CA . GLY A 1 411 ? -1.465 -21.374 3.303 1.00 84.31 411 GLY A CA 1
ATOM 3391 C C . GLY A 1 411 ? -0.063 -20.777 3.347 1.00 84.31 411 GLY A C 1
ATOM 3392 O O . GLY A 1 411 ? 0.548 -20.724 4.408 1.00 84.31 411 GLY A O 1
ATOM 3393 N N . TYR A 1 412 ? 0.421 -20.267 2.220 1.00 85.88 412 TYR A N 1
ATOM 3394 C CA . TYR A 1 412 ? 1.555 -19.342 2.184 1.00 85.88 412 TYR A CA 1
ATOM 3395 C C . TYR A 1 412 ? 1.030 -17.943 1.910 1.00 85.88 412 TYR A C 1
ATOM 3397 O O . TYR A 1 412 ? 0.299 -17.747 0.940 1.00 85.88 412 TYR A O 1
ATOM 3405 N N . VAL A 1 413 ? 1.386 -16.985 2.759 1.00 87.75 413 VAL A N 1
ATOM 3406 C CA . VAL A 1 413 ? 0.859 -15.619 2.697 1.00 87.75 413 VAL A CA 1
ATOM 3407 C C . VAL A 1 413 ? 1.982 -14.621 2.469 1.00 87.75 413 VAL A C 1
ATOM 3409 O O . VAL A 1 413 ? 2.978 -14.625 3.188 1.00 87.75 413 VAL A O 1
ATOM 3412 N N . ASP A 1 414 ? 1.802 -13.756 1.479 1.00 88.38 414 ASP A N 1
ATOM 3413 C CA . ASP A 1 414 ? 2.614 -12.566 1.270 1.00 88.38 414 ASP A CA 1
ATOM 3414 C C . ASP A 1 414 ? 2.365 -11.574 2.407 1.00 88.38 414 ASP A C 1
ATOM 3416 O O . ASP A 1 414 ? 1.266 -11.028 2.536 1.00 88.38 414 ASP A O 1
ATOM 3420 N N . LEU A 1 415 ? 3.383 -11.362 3.246 1.00 89.38 415 LEU A N 1
ATOM 3421 C CA . LEU A 1 415 ? 3.263 -10.512 4.430 1.00 89.38 415 LEU A CA 1
ATOM 3422 C C . LEU A 1 415 ? 2.809 -9.101 4.089 1.00 89.38 415 LEU A C 1
ATOM 3424 O O . LEU A 1 415 ? 1.982 -8.550 4.804 1.00 89.38 415 LEU A O 1
ATOM 3428 N N . PHE A 1 416 ? 3.337 -8.528 3.012 1.00 90.62 416 PHE A N 1
ATOM 3429 C CA . PHE A 1 416 ? 3.067 -7.145 2.662 1.00 90.62 416 PHE A CA 1
ATOM 3430 C C . PHE A 1 416 ? 1.645 -6.967 2.133 1.00 90.62 416 PHE A C 1
ATOM 3432 O O . PHE A 1 416 ? 0.923 -6.066 2.555 1.00 90.62 416 PHE A O 1
ATOM 3439 N N . LYS A 1 417 ? 1.186 -7.887 1.278 1.00 90.69 417 LYS A N 1
ATOM 3440 C CA . LYS A 1 417 ? -0.213 -7.882 0.826 1.00 90.69 417 LYS A CA 1
ATOM 3441 C C . LYS A 1 417 ? -1.180 -8.137 1.977 1.00 90.69 417 LYS A C 1
ATOM 3443 O O . LYS A 1 417 ? -2.211 -7.481 2.073 1.00 90.69 417 LYS A O 1
ATOM 3448 N N . PHE A 1 418 ? -0.843 -9.058 2.877 1.00 92.56 418 PHE A N 1
ATOM 3449 C CA . PHE A 1 418 ? -1.667 -9.334 4.047 1.00 92.56 418 PHE A CA 1
ATOM 3450 C C . PHE A 1 418 ? -1.756 -8.135 4.995 1.00 92.56 418 PHE A C 1
ATOM 3452 O O . PHE A 1 418 ? -2.847 -7.821 5.473 1.00 92.56 418 PHE A O 1
ATOM 3459 N N . THR A 1 419 ? -0.642 -7.455 5.278 1.00 94.12 419 THR A N 1
ATOM 3460 C CA . THR A 1 419 ? -0.632 -6.275 6.155 1.00 94.12 419 THR A CA 1
ATOM 3461 C C . THR A 1 419 ? -1.391 -5.120 5.526 1.00 94.12 419 THR A C 1
ATOM 3463 O O . THR A 1 419 ? -2.194 -4.494 6.218 1.00 94.12 419 THR A O 1
ATOM 3466 N N . LYS A 1 420 ? -1.219 -4.898 4.216 1.00 93.00 420 LYS A N 1
ATOM 3467 C CA . LYS A 1 420 ? -1.998 -3.935 3.431 1.00 93.00 420 LYS A CA 1
ATOM 3468 C C . LYS A 1 420 ? -3.499 -4.190 3.602 1.00 93.00 420 LYS A C 1
ATOM 3470 O O . LYS A 1 420 ? -4.223 -3.353 4.135 1.00 93.00 420 LYS A O 1
ATOM 3475 N N . SER A 1 421 ? -3.955 -5.395 3.284 1.00 92.69 421 SER A N 1
ATOM 3476 C CA . SER A 1 421 ? -5.371 -5.766 3.387 1.00 92.69 421 SER A CA 1
ATOM 3477 C C . SER A 1 421 ? -5.908 -5.726 4.818 1.00 92.69 421 SER A C 1
ATOM 3479 O O . SER A 1 421 ? -7.035 -5.290 5.048 1.00 92.69 421 SER A O 1
ATOM 3481 N N . SER A 1 422 ? -5.083 -6.088 5.803 1.00 94.69 422 SER A N 1
ATOM 3482 C CA . SER A 1 422 ? -5.438 -5.972 7.220 1.00 94.69 422 SER A CA 1
ATOM 3483 C C . SER A 1 422 ? -5.636 -4.519 7.651 1.00 94.69 422 SER A C 1
ATOM 3485 O O . SER A 1 422 ? -6.534 -4.251 8.441 1.00 94.69 422 SER A O 1
ATOM 3487 N N . CYS A 1 423 ? -4.841 -3.573 7.141 1.00 95.31 423 CYS A N 1
ATOM 3488 C CA . CYS A 1 423 ? -5.048 -2.154 7.427 1.00 95.31 423 CYS A CA 1
ATOM 3489 C C . CYS A 1 423 ? -6.347 -1.636 6.814 1.00 95.31 423 CYS A C 1
ATOM 3491 O O . CYS A 1 423 ? -7.071 -0.918 7.492 1.00 95.31 423 CYS A O 1
ATOM 3493 N N . ILE A 1 424 ? -6.659 -2.013 5.567 1.00 92.44 424 ILE A N 1
ATOM 3494 C CA . ILE A 1 424 ? -7.913 -1.615 4.904 1.00 92.44 424 ILE A CA 1
ATOM 3495 C C . ILE A 1 424 ? -9.109 -2.045 5.759 1.00 92.44 424 ILE A C 1
ATOM 3497 O O . ILE A 1 424 ? -9.962 -1.222 6.097 1.00 92.44 424 ILE A O 1
ATOM 3501 N N . GLU A 1 425 ? -9.144 -3.317 6.163 1.00 94.19 425 GLU A N 1
ATOM 3502 C CA . GLU A 1 425 ? -10.230 -3.837 6.996 1.00 94.19 425 GLU A CA 1
ATOM 3503 C C . GLU A 1 425 ? -10.239 -3.225 8.397 1.00 94.19 425 GLU A C 1
ATOM 3505 O O . GLU A 1 425 ? -11.309 -2.913 8.919 1.00 94.19 425 GLU A O 1
ATOM 3510 N N . LEU A 1 426 ? -9.072 -2.974 8.995 1.00 96.44 426 LEU A N 1
ATOM 3511 C CA . LEU A 1 426 ? -8.982 -2.295 10.284 1.00 96.44 426 LEU A CA 1
ATOM 3512 C C . LEU A 1 426 ? -9.502 -0.855 10.216 1.00 96.44 426 LEU A C 1
ATOM 3514 O O . LEU A 1 426 ? -10.181 -0.420 11.139 1.00 96.44 426 LEU A O 1
ATOM 3518 N N . PHE A 1 427 ? -9.214 -0.114 9.148 1.00 95.25 427 PHE A N 1
ATOM 3519 C CA . PHE A 1 427 ? -9.644 1.278 9.004 1.00 95.25 427 PHE A CA 1
ATOM 3520 C C . PHE A 1 427 ? -11.143 1.373 8.785 1.00 95.25 427 PHE A C 1
ATOM 3522 O O . PHE A 1 427 ? -11.795 2.160 9.466 1.00 95.25 427 PHE A O 1
ATOM 3529 N N . ARG A 1 428 ? -11.708 0.502 7.940 1.00 94.62 428 ARG A N 1
ATOM 3530 C CA . ARG A 1 428 ? -13.165 0.351 7.801 1.00 94.62 428 ARG A CA 1
ATOM 3531 C C . ARG A 1 428 ? -13.807 0.002 9.137 1.00 94.62 428 ARG A C 1
ATOM 3533 O O . ARG A 1 428 ? -14.712 0.701 9.589 1.00 94.62 428 ARG A O 1
ATOM 3540 N N . PHE A 1 429 ? -13.284 -1.031 9.802 1.00 96.38 429 PHE A N 1
ATOM 3541 C CA . PHE A 1 429 ? -13.756 -1.457 11.111 1.00 96.38 429 PHE A CA 1
ATOM 3542 C C . PHE A 1 429 ? -13.743 -0.301 12.109 1.00 96.38 429 PHE A C 1
ATOM 3544 O O . PHE A 1 429 ? -14.775 -0.011 12.707 1.00 96.38 429 PHE A O 1
ATOM 3551 N N . THR A 1 430 ? -12.605 0.367 12.292 1.00 96.44 430 THR A N 1
ATOM 3552 C CA . THR A 1 430 ? -12.457 1.423 13.292 1.00 96.44 430 THR A CA 1
ATOM 3553 C C . THR A 1 430 ? -13.247 2.672 12.932 1.00 96.44 430 THR A C 1
ATOM 3555 O O . THR A 1 430 ? -13.856 3.241 13.827 1.00 96.44 430 THR A O 1
ATOM 3558 N N . ASN A 1 431 ? -13.314 3.086 11.665 1.00 95.69 431 ASN A N 1
ATOM 3559 C CA . ASN A 1 431 ? -14.072 4.280 11.290 1.00 95.69 431 ASN A CA 1
ATOM 3560 C C . ASN A 1 431 ? -15.559 4.124 11.635 1.00 95.69 431 ASN A C 1
ATOM 3562 O O . ASN A 1 431 ? -16.108 4.938 12.377 1.00 95.69 431 ASN A O 1
ATOM 3566 N N . THR A 1 432 ? -16.171 3.017 11.203 1.00 96.56 432 THR A N 1
ATOM 3567 C CA . THR A 1 432 ? -17.560 2.685 11.547 1.00 96.56 432 THR A CA 1
ATOM 3568 C C . THR A 1 432 ? -17.730 2.448 13.048 1.00 96.56 432 THR A C 1
ATOM 3570 O O . THR A 1 432 ? -18.725 2.860 13.631 1.00 96.56 432 THR A O 1
ATOM 3573 N N . TYR A 1 433 ? -16.752 1.832 13.720 1.00 96.19 433 TYR A N 1
ATOM 3574 C CA . TYR A 1 433 ? -16.793 1.658 15.174 1.00 96.19 433 TYR A CA 1
ATOM 3575 C C . TYR A 1 433 ? -16.892 3.003 15.898 1.00 96.19 433 TYR A C 1
ATOM 3577 O O . TYR A 1 433 ? -17.729 3.174 16.783 1.00 96.19 433 TYR A O 1
ATOM 3585 N N . MET A 1 434 ? -16.032 3.953 15.523 1.00 94.00 434 MET A N 1
ATOM 3586 C CA . MET A 1 434 ? -15.967 5.269 16.146 1.00 94.00 434 MET A CA 1
ATOM 3587 C C . MET A 1 434 ? -17.243 6.072 15.873 1.00 94.00 434 MET A C 1
ATOM 3589 O O . MET A 1 434 ? -17.795 6.677 16.790 1.00 94.00 434 MET A O 1
ATOM 3593 N N . GLU A 1 435 ? -17.776 6.003 14.654 1.00 94.81 435 GLU A N 1
ATOM 3594 C CA . GLU A 1 435 ? -19.092 6.557 14.324 1.00 94.81 435 GLU A CA 1
ATOM 3595 C C . GLU A 1 435 ? -20.194 5.985 15.232 1.00 94.81 435 GLU A C 1
ATOM 3597 O O . GLU A 1 435 ? -20.945 6.736 15.854 1.00 94.81 435 GLU A O 1
ATOM 3602 N N . LEU A 1 436 ? -20.248 4.659 15.387 1.00 95.88 436 LEU A N 1
ATOM 3603 C CA . LEU A 1 436 ? -21.283 3.978 16.169 1.00 95.88 436 LEU A CA 1
ATOM 3604 C C . LEU A 1 436 ? -21.212 4.271 17.674 1.00 95.88 436 LEU A C 1
ATOM 3606 O O . LEU A 1 436 ? -22.245 4.214 18.340 1.00 95.88 436 LEU A O 1
ATOM 3610 N N . ILE A 1 437 ? -20.044 4.620 18.225 1.00 92.50 437 ILE A N 1
ATOM 3611 C CA . ILE A 1 437 ? -19.933 5.113 19.614 1.00 92.50 437 ILE A CA 1
ATOM 3612 C C . ILE A 1 437 ? -20.244 6.617 19.746 1.00 92.50 437 ILE A C 1
ATOM 3614 O O . ILE A 1 437 ? -20.152 7.170 20.847 1.00 92.50 437 ILE A O 1
ATOM 3618 N N . GLY A 1 438 ? -20.633 7.273 18.649 1.00 90.69 438 GLY A N 1
ATOM 3619 C CA . GLY A 1 438 ? -21.081 8.663 18.597 1.00 90.69 438 GLY A CA 1
ATOM 3620 C C . GLY A 1 438 ? -19.998 9.677 18.229 1.00 90.69 438 GLY A C 1
ATOM 3621 O O . GLY A 1 438 ? -20.144 10.844 18.589 1.00 90.69 438 GLY A O 1
ATOM 3622 N N . GLN A 1 439 ? -18.907 9.267 17.573 1.00 89.44 439 GLN A N 1
ATOM 3623 C CA . GLN A 1 439 ? -17.900 10.214 17.087 1.00 89.44 439 GLN A CA 1
ATOM 3624 C C . GLN A 1 439 ? -18.318 10.846 15.767 1.00 89.44 439 GLN A C 1
ATOM 3626 O O . GLN A 1 439 ? -18.665 10.164 14.799 1.00 89.44 439 GLN A O 1
ATOM 3631 N N . ASN A 1 440 ? -18.205 12.169 15.719 1.00 88.19 440 ASN A N 1
ATOM 3632 C CA . ASN A 1 440 ? -18.453 12.930 14.509 1.00 88.19 440 ASN A CA 1
ATOM 3633 C C . ASN A 1 440 ? -17.305 12.761 13.515 1.00 88.19 440 ASN A C 1
ATOM 3635 O O . ASN A 1 440 ? -16.147 12.594 13.894 1.00 88.19 440 ASN A O 1
ATOM 3639 N N . ASN A 1 441 ? -17.631 12.884 12.232 1.00 90.06 441 ASN A N 1
ATOM 3640 C CA . ASN A 1 441 ? -16.627 13.027 11.191 1.00 90.06 441 ASN A CA 1
ATOM 3641 C C . ASN A 1 441 ? -15.883 14.360 11.392 1.00 90.06 441 ASN A C 1
ATOM 3643 O O . ASN A 1 441 ? -16.474 15.432 11.236 1.00 90.06 441 ASN A O 1
ATOM 3647 N N . PHE A 1 442 ? -14.599 14.300 11.742 1.00 86.50 442 PHE A N 1
ATOM 3648 C CA . PHE A 1 442 ? -13.817 15.486 12.083 1.00 86.50 442 PHE A CA 1
ATOM 3649 C C . PHE A 1 442 ? -13.640 16.425 10.879 1.00 86.50 442 PHE A C 1
ATOM 3651 O O . PHE A 1 442 ? -13.681 17.640 11.048 1.00 86.50 442 PHE A O 1
ATOM 3658 N N . ILE A 1 443 ? -13.529 15.889 9.656 1.00 85.88 443 ILE A N 1
ATOM 3659 C CA . ILE A 1 443 ? -13.418 16.695 8.430 1.00 85.88 443 ILE A CA 1
ATOM 3660 C C . ILE A 1 443 ? -14.689 17.529 8.263 1.00 85.88 443 ILE A C 1
ATOM 3662 O O . ILE A 1 443 ? -14.626 18.722 7.973 1.00 85.88 443 ILE A O 1
ATOM 3666 N N . MET A 1 444 ? -15.858 16.927 8.501 1.00 87.69 444 MET A N 1
ATOM 3667 C CA . MET A 1 444 ? -17.128 17.652 8.463 1.00 87.69 444 MET A CA 1
ATOM 3668 C C . MET A 1 444 ? -17.244 18.708 9.564 1.00 87.69 444 MET A C 1
ATOM 3670 O O . MET A 1 444 ? -17.823 19.766 9.321 1.00 87.69 444 MET A O 1
ATOM 3674 N N . VAL A 1 445 ? -16.727 18.433 10.765 1.00 86.88 445 VAL A N 1
ATOM 3675 C CA . VAL A 1 445 ? -16.689 19.412 11.864 1.00 86.88 445 VAL A CA 1
ATOM 3676 C C . VAL A 1 445 ? -15.826 20.610 11.465 1.00 86.88 445 VAL A C 1
ATOM 3678 O O . VAL A 1 445 ? -16.315 21.735 11.483 1.00 86.88 445 VAL A O 1
ATOM 3681 N N . LEU A 1 446 ? -14.610 20.373 10.970 1.00 85.75 446 LEU A N 1
ATOM 3682 C CA . LEU A 1 446 ? -13.704 21.438 10.534 1.00 85.75 446 LEU A CA 1
ATOM 3683 C C . LEU A 1 446 ? -14.253 22.260 9.362 1.00 85.75 446 LEU A C 1
ATOM 3685 O O . LEU A 1 446 ? -14.084 23.479 9.340 1.00 85.75 446 LEU A O 1
ATOM 3689 N N . LYS A 1 447 ? -14.962 21.624 8.417 1.00 87.31 447 LYS A N 1
ATOM 3690 C CA . LYS A 1 447 ? -15.662 22.336 7.333 1.00 87.31 447 LYS A CA 1
ATOM 3691 C C . LYS A 1 447 ? -16.746 23.273 7.880 1.00 87.31 447 LYS A C 1
ATOM 3693 O O . LYS A 1 447 ? -16.873 24.400 7.410 1.00 87.31 447 LYS A O 1
ATOM 3698 N N . LYS A 1 448 ? -17.508 22.848 8.898 1.00 88.75 448 LYS A N 1
ATOM 3699 C CA . LYS A 1 448 ? -18.508 23.706 9.567 1.00 88.75 448 LYS A CA 1
ATOM 3700 C C . LYS A 1 448 ? -17.863 24.873 10.316 1.00 88.75 448 LYS A C 1
ATOM 3702 O O . LYS A 1 448 ? -18.423 25.964 10.329 1.00 88.75 448 LYS A O 1
ATOM 3707 N N . GLU A 1 449 ? -16.685 24.651 10.888 1.00 88.69 449 GLU A N 1
ATOM 3708 C CA . GLU A 1 449 ? -15.886 25.668 11.583 1.00 88.69 449 GLU A CA 1
ATOM 3709 C C . GLU A 1 449 ? -15.126 26.608 10.632 1.00 88.69 449 GLU A C 1
ATOM 3711 O O . GLU A 1 449 ? -14.454 27.527 11.095 1.00 88.69 449 GLU A O 1
ATOM 3716 N N . LYS A 1 450 ? -15.249 26.422 9.306 1.00 88.12 450 LYS A N 1
ATOM 3717 C CA . LYS A 1 450 ? -14.533 27.194 8.273 1.00 88.12 450 LYS A CA 1
ATOM 3718 C C . LYS A 1 450 ? -13.006 27.156 8.442 1.00 88.12 450 LYS A C 1
ATOM 3720 O O . LYS A 1 450 ? -12.316 28.126 8.132 1.00 88.12 450 LYS A O 1
ATOM 3725 N N . SER A 1 451 ? -12.478 26.043 8.950 1.00 87.62 451 SER A N 1
ATOM 3726 C CA . SER A 1 451 ? -11.039 25.778 8.957 1.00 87.62 451 SER A CA 1
ATOM 3727 C C . SER A 1 451 ? -10.535 25.592 7.523 1.00 87.62 451 SER A C 1
ATOM 3729 O O . SER A 1 451 ? -11.253 25.004 6.726 1.00 87.62 451 SER A O 1
ATOM 3731 N N . SER A 1 452 ? -9.304 26.023 7.225 1.00 87.25 452 SER A N 1
ATOM 3732 C CA . SER A 1 452 ? -8.615 25.768 5.944 1.00 87.25 452 SER A CA 1
ATOM 3733 C C . SER A 1 452 ? -7.959 24.379 5.852 1.00 87.25 452 SER A C 1
ATOM 3735 O O . SER A 1 452 ? -7.334 24.013 4.854 1.00 87.25 452 SER A O 1
ATOM 3737 N N . TYR A 1 453 ? -8.013 23.609 6.941 1.00 87.38 453 TYR A N 1
ATOM 3738 C CA . TYR A 1 453 ? -7.359 22.310 7.035 1.00 87.38 453 TYR A CA 1
ATOM 3739 C C . TYR A 1 453 ? -8.009 21.218 6.162 1.00 87.38 453 TYR A C 1
ATOM 3741 O O . TYR A 1 453 ? -7.270 20.414 5.596 1.00 87.38 453 TYR A O 1
ATOM 3749 N N . PRO A 1 454 ? -9.345 21.157 5.980 1.00 87.25 454 PRO A N 1
ATOM 3750 C CA . PRO A 1 454 ? -9.961 20.246 5.018 1.00 87.25 454 PRO A CA 1
ATOM 3751 C C . PRO A 1 454 ? -9.466 20.451 3.582 1.00 87.25 454 PRO A C 1
ATOM 3753 O O . PRO A 1 454 ? -9.204 19.466 2.898 1.00 87.25 454 PRO A O 1
ATOM 3756 N N . GLU A 1 455 ? -9.280 21.695 3.134 1.00 86.81 455 GLU A N 1
ATOM 3757 C CA . GLU A 1 455 ? -8.716 22.003 1.815 1.00 86.81 455 GLU A CA 1
ATOM 3758 C C . GLU A 1 455 ? -7.274 21.500 1.711 1.00 86.81 455 GLU A C 1
ATOM 3760 O O . GLU A 1 455 ? -6.894 20.892 0.709 1.00 86.81 455 GLU A O 1
ATOM 3765 N N . PHE A 1 456 ? -6.480 21.680 2.772 1.00 87.00 456 PHE A N 1
ATOM 3766 C CA . PHE A 1 456 ? -5.146 21.092 2.852 1.00 87.00 456 PHE A CA 1
ATOM 3767 C C . PHE A 1 456 ? -5.183 19.559 2.779 1.00 87.00 456 PHE A C 1
ATOM 3769 O O . PHE A 1 456 ? -4.372 18.978 2.068 1.00 87.00 456 PHE A O 1
ATOM 3776 N N . LEU A 1 457 ? -6.120 18.886 3.453 1.00 87.44 457 LEU A N 1
ATOM 3777 C CA . LEU A 1 457 ? -6.246 17.425 3.388 1.00 87.44 457 LEU A CA 1
ATOM 3778 C C . LEU A 1 457 ? -6.660 16.931 2.000 1.00 87.44 457 LEU A C 1
ATOM 3780 O O . LEU A 1 457 ? -6.158 15.903 1.555 1.00 87.44 457 LEU A O 1
ATOM 3784 N N . GLU A 1 458 ? -7.523 17.664 1.297 1.00 86.56 458 GLU A N 1
ATOM 3785 C CA . GLU A 1 458 ? -7.880 17.365 -0.094 1.00 86.56 458 GLU A CA 1
ATOM 3786 C C . GLU A 1 458 ? -6.672 17.534 -1.030 1.00 86.56 458 GLU A C 1
ATOM 3788 O O . GLU A 1 458 ? -6.461 16.726 -1.938 1.00 86.56 458 GLU A O 1
ATOM 3793 N N . LEU A 1 459 ? -5.839 18.554 -0.799 1.00 83.44 459 LEU A N 1
ATOM 3794 C CA . LEU A 1 459 ? -4.573 18.734 -1.514 1.00 83.44 459 LEU A CA 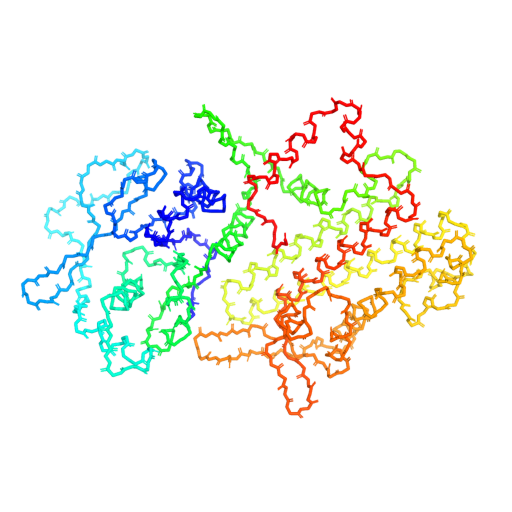1
ATOM 3795 C C . LEU A 1 459 ? -3.564 17.633 -1.170 1.00 83.44 459 LEU A C 1
ATOM 3797 O O . LEU A 1 459 ? -2.941 17.076 -2.073 1.00 83.44 459 LEU A O 1
ATOM 3801 N N . PHE A 1 460 ? -3.437 17.284 0.110 1.00 85.81 460 PHE A N 1
ATOM 3802 C CA . PHE A 1 460 ? -2.603 16.191 0.597 1.00 85.81 460 PHE A CA 1
ATOM 3803 C C . PHE A 1 460 ? -3.021 14.870 -0.057 1.00 85.81 460 PHE A C 1
ATOM 3805 O O . PHE A 1 460 ? -2.178 14.129 -0.548 1.00 85.81 460 PHE A O 1
ATOM 3812 N N . GLU A 1 461 ? -4.322 14.579 -0.120 1.00 84.50 461 GLU A N 1
ATOM 3813 C CA . GLU A 1 461 ? -4.855 13.371 -0.751 1.00 84.50 461 GLU A CA 1
ATOM 3814 C C . GLU A 1 461 ? -4.557 13.307 -2.248 1.00 84.50 461 GLU A C 1
ATOM 3816 O O . GLU A 1 461 ? -4.168 12.252 -2.744 1.00 84.50 461 GLU A O 1
ATOM 3821 N N . LYS A 1 462 ? -4.702 14.431 -2.955 1.00 80.06 462 LYS A N 1
ATOM 3822 C CA . LYS A 1 462 ? -4.440 14.504 -4.396 1.00 80.06 462 LYS A CA 1
ATOM 3823 C C . LYS A 1 462 ? -2.967 14.328 -4.748 1.00 80.06 462 LYS A C 1
ATOM 3825 O O . LYS A 1 462 ? -2.682 13.741 -5.782 1.00 80.06 462 LYS A O 1
ATOM 3830 N N . ASN A 1 463 ? -2.060 14.854 -3.927 1.00 72.88 463 ASN A N 1
ATOM 3831 C CA . ASN A 1 463 ? -0.652 15.009 -4.301 1.00 72.88 463 ASN A CA 1
ATOM 3832 C C . ASN A 1 463 ? 0.298 14.044 -3.580 1.00 72.88 463 ASN A C 1
ATOM 3834 O O . ASN A 1 463 ? 1.466 13.929 -3.960 1.00 72.88 463 ASN A O 1
ATOM 3838 N N . LYS A 1 464 ? -0.165 13.326 -2.549 1.00 69.31 464 LYS A N 1
ATOM 3839 C CA . LYS A 1 464 ? 0.642 12.275 -1.927 1.00 69.31 464 LYS A CA 1
ATOM 3840 C C . LYS A 1 464 ? 0.818 11.104 -2.898 1.00 69.31 464 LYS A C 1
ATOM 3842 O O . LYS A 1 464 ? -0.131 10.637 -3.534 1.00 69.31 464 LYS A O 1
ATOM 3847 N N . PHE A 1 465 ? 2.016 10.527 -2.921 1.00 64.25 465 PHE A N 1
ATOM 3848 C CA . PHE A 1 465 ? 2.086 9.096 -3.185 1.00 64.25 465 PHE A CA 1
ATOM 3849 C C . PHE A 1 465 ? 1.365 8.419 -2.042 1.00 64.25 465 PHE A C 1
ATOM 3851 O O . PHE A 1 465 ? 1.744 8.612 -0.882 1.00 64.25 465 PHE A O 1
ATOM 3858 N N . ASP A 1 466 ? 0.297 7.693 -2.362 1.00 54.66 466 ASP A N 1
ATOM 3859 C CA . ASP A 1 466 ? -0.494 7.023 -1.349 1.00 54.66 466 ASP A CA 1
ATOM 3860 C C . ASP A 1 466 ? 0.443 6.281 -0.377 1.00 54.66 466 ASP A C 1
ATOM 3862 O O . ASP A 1 466 ? 1.486 5.713 -0.743 1.00 54.66 466 ASP A O 1
ATOM 3866 N N . LEU A 1 467 ? 0.065 6.289 0.906 1.00 52.38 467 LEU A N 1
ATOM 3867 C CA . LEU A 1 467 ? 0.443 5.153 1.740 1.00 52.38 467 LEU A CA 1
ATOM 3868 C C . LEU A 1 467 ? 0.009 3.894 0.997 1.00 52.38 467 LEU A C 1
ATOM 3870 O O . LEU A 1 467 ? -0.864 3.954 0.149 1.00 52.38 467 LEU A O 1
ATOM 3874 N N . VAL A 1 468 ? 0.596 2.756 1.315 1.00 52.56 468 VAL A N 1
ATOM 3875 C CA . VAL A 1 468 ? 0.340 1.464 0.661 1.00 52.56 468 VAL A CA 1
ATOM 3876 C C . VAL A 1 468 ? -1.157 1.043 0.589 1.00 52.56 468 VAL A C 1
ATOM 3878 O O . VAL A 1 468 ? -1.445 -0.052 0.148 1.00 52.56 468 VAL A O 1
ATOM 3881 N N . LEU A 1 469 ? -2.142 1.861 0.970 1.00 47.56 469 LEU A N 1
ATOM 3882 C CA . LEU A 1 469 ? -3.558 1.556 1.166 1.00 47.56 469 LEU A CA 1
ATOM 3883 C C . LEU A 1 469 ? -4.491 2.396 0.308 1.00 47.56 469 LEU A C 1
ATOM 3885 O O . LEU A 1 469 ? -4.427 3.642 0.464 1.00 47.56 469 LEU A O 1
#

pLDDT: mean 79.51, std 17.68, range [24.77, 97.38]

Foldseek 3Di:
DDPFFCQPAAAEEEEEPVQLQVCVVVVPLLSVLLLCQCQPPVNVRRYHYEYEDDPHPGDPSVVSHWYKDWDQDPVQWTDIDGDDDDDDPPDDDDDDDPDPPDDDDPPRPGDGLVNLFVLLCVQVVDPGDDPVSSVLSVVQVCQCVPPSSRQEYEGPPPSNVVRVVVVLVPDDSGHHYDYSLVSLQVVQLSCVVVQFLWFFFDDPNDTDIHGDGLQRSLLLQLCVLQLLQPDPDPPQPPLSVLLSVLSSLLLVLLSQLVSLQRGDDDPVSLVSNQVSLLSNLVSLQVNQLSLLVSQCVLQVFDDPDSQCRGLQPVRVVPTSLVSCCVVFVPLSVLSVLQNLVSNLSVVQNCCQVPVVHFPWDQDPPDPRDGQGWGWAQLVSVVSQLSGDDPDDSVCSCVQLQFDDADPNRITTHRSSSNSLSSVSVSSVSNSVNSVSSPGDRNLVVCVVVVHCVNVVSVSSVSGRSRSSD

Radius of gyration: 25.64 Å; Cα contacts (8 Å, |Δi|>4): 645; chains: 1; bounding box: 68×58×81 Å

Organism: NCBI:txid2874285

Mean predicted aligned error: 9.31 Å

Nearest PDB structures (foldseek):
  7vab-assembly1_R  TM=3.444E-01  e=4.093E+00  Homo sapiens
  8haf-assembly1_R  TM=3.221E-01  e=3.720E+00  Homo sapiens